Protein 4RNI (pdb70)

Radius of gyration: 28.04 Å; Cα contacts (8 Å, |Δi|>4): 929; chains: 2; bounding box: 41×58×87 Å

Nearest PDB structures (foldseek):
  4rnj-assembly1_A  TM=9.686E-01  e=1.526E-44  Pseudomonas aeruginosa PAO1
  4rnh-assembly1_A-2  TM=9.581E-01  e=3.926E-44  Pseudomonas aeruginosa PAO1
  4rnf-assembly1_A  TM=9.585E-01  e=1.823E-43  Pseudomonas aeruginosa PAO1
  5m3c-assembly1_B  TM=9.388E-01  e=8.551E-30  Pseudomonas aeruginosa
  8arv-assembly1_B  TM=9.175E-01  e=4.741E-29  Pseudomonas aeruginosa PAO1

Solvent-accessible surface area: 22491 Å² total; per-residue (Å²): 154,157,122,34,41,66,25,0,121,115,0,47,138,108,56,19,10,48,7,15,1,16,3,0,18,26,7,59,21,199,140,25,13,0,0,12,3,35,26,46,1,90,8,93,186,115,17,95,4,59,46,95,86,0,53,63,10,4,99,117,41,35,15,41,9,111,1,14,25,71,15,2,21,55,0,0,107,40,0,78,62,12,15,138,64,160,8,167,0,58,29,0,0,0,66,10,34,59,133,8,10,66,56,72,100,8,30,120,126,0,38,48,19,18,195,144,16,46,5,59,53,68,14,0,2,0,2,0,39,6,73,24,1,20,100,71,16,74,72,2,50,136,37,0,52,38,3,56,215,43,36,2,16,0,0,1,19,38,5,0,52,27,101,10,3,10,55,84,3,30,90,7,39,14,46,8,0,2,0,28,100,55,10,0,76,24,8,47,173,18,110,90,8,17,18,5,0,101,0,0,6,28,3,0,63,3,10,117,11,97,0,6,0,34,11,0,69,45,100,44,14,12,44,17,0,94,128,68,36,6,35,21,0,6,5,108,61,48,32,151,25,16,43,15,128,106,0,10,151,110,55,52,142,140,97,129,97,11,41,64,22,0,103,82,0,43,128,108,56,14,12,45,6,18,2,11,0,1,20,27,7,62,21,200,147,13,13,0,0,14,1,38,22,44,0,90,5,97,220,96,31,91,6,61,48,95,94,0,50,61,15,2,100,122,23,40,20,26,22,112,4,12,27,91,14,2,21,56,0,0,99,37,0,82,56,11,75,150,73,176,39,191,0,59,34,0,0,0,60,8,31,57,93,4,11,72,53,71,109,3,23,109,69,1,37,47,15,16,193,119,8,61,12,73,50,71,16,0,6,0,2,0,37,4,78,30,1,17,101,78,17,70,93,1,48,134,36,0,54,36,3,64,216,45,40,1,17,0,0,1,19,41,0,0,37,37,89,7,6,6,58,90,4,44,108,8,35,13,44,12,0,2,0,22,98,50,5,0,76,26,10,41,165,30,108,88,22,6,23,0,0,100,0,0,8,22,5,0,67,8,3,118,17,89,0,5,0,37,10,0,70,42,99,48,14,12,46,17,0,92,127,69,35,6,40,18,0,11,6,109,66,39,23,134,22,41,32,8,135,69,0,8,141,96,27,11,146

Secondary structure (DSSP, 8-state):
-HHHHHHHHHHHHHT-EEEEEEEEEETTS-SEEEEEEEEEEEETTTEE--HHHHHHHHHHTT-HHHHHHHHHHHHHHHHHHHHHTT-----EEEE--HHHHH-TTHHHHHHHHHHHH---GGGEEEEEEHHHHHHSHHHHHHHHHHHHHTT-EEEEESTTSS-B-HHHHHHS---EEEE-HHHHTTTTT-HHHHHHHHHHHHHHHHTT-EEEE----SHHHHHHHHHTT-SEE-SGGG---EEHHHHHHHH--/-HHHHHHHHHHHHHHT-EEEEEEEEEETTS-SEEEEEEEEEEEETTTEEPPHHHHHHHHHHTT-HHHHHHHHHHHHHHHHHHHHHTT-----EEEE--HHHHT-TTHHHHHHHHHHHH---GGGEEEEEEHHHHHH-HHHHHHHHHHHHHTT-EEEEEEETSS-B-HHHHTTS---EEEE-HHHHTTTTT-HHHHHHHHHHHHHHHHTT-EEEE----SHHHHHHHHHTT--EE-SGGG---B-HHHHHHHH--

Foldseek 3Di:
DVVLVVVVVVCVVVVQKAWFWFFKAFLLRPDTQAIETDIWGQDPPPGTDDCVPNVVVCVVVVCNLVVLLVSLLVQLLLCLVLVVLVLCRQAYEYEDDLVLLPDPCNLVSNLVSCVVSVDQQQRYEYEYEQCSCVVDVVVSQVSQVSNVVSVYAYEYEPPPPDDDDPVSVLVRPHAEYEHDQVLLVCPPPNPVSLVVLLVVCVSCVVSNHAYEYEANQDPRSSVSCSVSRRGMYTHPNVHDGGGSVVVSVVSPD/DLVVLLVQVVVCVVVVQKAWFWFFKDFLLRPATAATETDIWGQDPPPGIDDCVPRVVSCVVVVNQQVVLLVSLLVQLQLVLVCVVVVLDGQAYEGEDDLVLLPDPCNLVSNLVSCVVSVDQQQRYEYEYEPCSCVVCVVVNLVSQVSNVVSVYAYEYEPPPPDDDDLVSVLSRPHAEYEYDCVLLVCPDPNVVSLVRLLVVCVSQVVSNHAYEYEANQDPRSSVSCSVSPHGMYTHPNLHDGGGSVVCSVRRGD

InterPro domains:
  IPR000014 PAS domain [PF13426] (865-966)
  IPR000014 PAS domain [PS50112] (290-331)
  IPR000014 PAS domain [PS50112] (582-658)
  IPR000014 PAS domain [PS50112] (715-755)
  IPR000014 PAS domain [PS50112] (851-897)
  IPR000014 PAS domain [SM00091] (292-358)
  IPR000014 PAS domain [SM00091] (584-653)
  IPR000014 PAS domain [SM00091] (717-784)
  IPR000014 PAS domain [SM00091] (853-920)
  IPR000014 PAS domain [TIGR00229] (581-712)
  IPR000014 PAS domain [TIGR00229] (713-852)
  IPR000014 PAS domain [TIGR00229] (857-973)
  IPR000014 PAS domain [cd00130] (594-702)
  IPR000014 PAS domain [cd00130] (726-842)
  IPR000014 PAS domain [cd00130] (862-964)
  IPR000160 GGDEF domain [PF00990] (978-1139)
  IPR000160 GGDEF domain [PS50887] (1008-1145)
  IPR000160 GGDEF domain [SM00267] (967-1143)
  IPR000160 GGDEF domain [TIGR00254] (975-1141)
  IPR000160 GGDEF domain [cd01949] (979-1141)

B-factor: mean 37.11, std 14.21, range [15.56, 106.77]

Organism: Pseudomonas aeruginosa (strain ATCC 15692 / DSM 22644 / CIP 104116 / JCM 14847 / LMG 12228 / 1C / PRS 101 / PAO1) (NCBI:txid208964)

GO terms:
  GO:0042802 identical protein binding (F, IPI)

Structure (mmCIF, N/CA/C/O backbone):
data_4RNI
#
_entry.id   4RNI
#
_cell.length_a   35.754
_cell.length_b   94.466
_cell.length_c   154.703
_cell.angle_alpha   90.000
_cell.angle_beta   90.000
_cell.angle_gamma   90.000
#
_symmetry.space_group_name_H-M   'P 2 21 21'
#
loop_
_entity.id
_entity.type
_entity.pdbx_description
1 polymer 'Motility regulator'
2 water water
#
loop_
_atom_site.group_PDB
_atom_site.id
_atom_site.type_symbol
_atom_site.label_atom_id
_atom_site.label_alt_id
_atom_site.label_comp_id
_atom_site.label_asym_id
_atom_site.label_entity_id
_atom_site.label_seq_id
_atom_site.pdbx_PDB_ins_code
_atom_site.Cartn_x
_atom_site.Cartn_y
_atom_site.Cartn_z
_atom_site.occupancy
_atom_site.B_iso_or_equiv
_atom_site.auth_seq_id
_atom_site.auth_comp_id
_atom_site.auth_asym_id
_atom_site.auth_atom_id
_atom_site.pdbx_PDB_model_num
ATOM 1 N N . ARG A 1 31 ? -17.717 49.194 14.879 1.00 70.23 4 ARG A N 1
ATOM 2 C CA . ARG A 1 31 ? -16.453 48.992 14.104 1.00 76.02 4 ARG A CA 1
ATOM 3 C C . ARG A 1 31 ? -15.225 49.170 14.962 1.00 77.44 4 ARG A C 1
ATOM 4 O O . ARG A 1 31 ? -14.198 48.558 14.689 1.00 81.36 4 ARG A O 1
ATOM 12 N N . LEU A 1 32 ? -15.329 50.026 15.978 1.00 78.90 5 LEU A N 1
ATOM 13 C CA . LEU A 1 32 ? -14.276 50.212 16.991 1.00 78.74 5 LEU A CA 1
ATOM 14 C C . LEU A 1 32 ? -14.298 49.086 18.018 1.00 72.40 5 LEU A C 1
ATOM 15 O O . LEU A 1 32 ? -13.269 48.776 18.628 1.00 71.11 5 LEU A O 1
ATOM 20 N N . GLU A 1 33 ? -15.482 48.508 18.210 1.00 68.07 6 GLU A N 1
ATOM 21 C CA . GLU A 1 33 ? -15.657 47.245 18.926 1.00 64.58 6 GLU A CA 1
ATOM 22 C C . GLU A 1 33 ? -14.874 46.102 18.285 1.00 56.26 6 GLU A C 1
ATOM 23 O O . GLU A 1 33 ? -14.057 45.449 18.939 1.00 53.19 6 GLU A O 1
ATOM 29 N N . LEU A 1 34 ? -15.139 45.864 17.004 1.00 56.40 7 LEU A N 1
ATOM 30 C CA . LEU A 1 34 ? -14.489 44.775 16.304 1.00 58.53 7 LEU A CA 1
ATOM 31 C C . LEU A 1 34 ? -13.009 45.113 16.266 1.00 56.69 7 LEU A C 1
ATOM 32 O O . LEU A 1 34 ? -12.181 44.279 16.559 1.00 53.12 7 LEU A O 1
ATOM 37 N N . GLU A 1 35 ? -12.678 46.362 15.955 1.00 56.74 8 GLU A N 1
ATOM 38 C CA . GLU A 1 35 ? -11.273 46.770 15.897 1.00 62.37 8 GLU A CA 1
ATOM 39 C C . GLU A 1 35 ? -10.506 46.414 17.163 1.00 63.58 8 GLU A C 1
ATOM 40 O O . GLU A 1 35 ? -9.375 45.906 17.069 1.00 56.12 8 GLU A O 1
ATOM 46 N N . SER A 1 36 ? -11.120 46.688 18.326 1.00 60.60 9 SER A N 1
ATOM 47 C CA . SER A 1 36 ? -10.497 46.409 19.650 1.00 59.53 9 SER A CA 1
ATOM 48 C C . SER A 1 36 ? -10.227 44.912 19.788 1.00 51.64 9 SER A C 1
ATOM 49 O O . SER A 1 36 ? -9.096 44.534 20.065 1.00 45.49 9 SER A O 1
ATOM 52 N N . ASP A 1 37 ? -11.245 44.075 19.555 1.00 50.86 10 ASP A N 1
ATOM 53 C CA . ASP A 1 37 ? -11.061 42.604 19.604 1.00 53.60 10 ASP A CA 1
ATOM 54 C C . ASP A 1 37 ? -9.955 42.086 18.656 1.00 50.27 10 ASP A C 1
ATOM 55 O O . ASP A 1 37 ? -9.214 41.178 19.008 1.00 50.17 10 ASP A O 1
ATOM 60 N N . LEU A 1 38 ? -9.812 42.674 17.478 1.00 43.02 11 LEU A N 1
ATOM 61 C CA . LEU A 1 38 ? -8.815 42.179 16.539 1.00 48.11 11 LEU A CA 1
ATOM 62 C C . LEU A 1 38 ? -7.407 42.550 16.928 1.00 52.26 11 LEU A C 1
ATOM 63 O O . LEU A 1 38 ? -6.462 41.796 16.636 1.00 48.78 11 LEU A O 1
ATOM 68 N N . ARG A 1 39 ? -7.257 43.710 17.570 1.00 55.67 12 ARG A N 1
ATOM 69 C CA . ARG A 1 39 ? -5.947 44.095 18.130 1.00 58.41 12 ARG A CA 1
ATOM 70 C C . ARG A 1 39 ? -5.617 43.115 19.235 1.00 51.33 12 ARG A C 1
ATOM 71 O O . ARG A 1 39 ? -4.524 42.571 19.273 1.00 56.40 12 ARG A O 1
ATOM 79 N N . ARG A 1 40 ? -6.595 42.866 20.093 1.00 48.77 13 ARG A N 1
ATOM 80 C CA . ARG A 1 40 ? -6.472 41.875 21.147 1.00 59.94 13 ARG A CA 1
ATOM 81 C C . ARG A 1 40 ? -6.146 40.447 20.630 1.00 64.57 13 ARG A C 1
ATOM 82 O O . ARG A 1 40 ? -5.412 39.672 21.285 1.00 59.05 13 ARG A O 1
ATOM 90 N N . ALA A 1 41 ? -6.713 40.092 19.477 1.00 54.90 14 ALA A N 1
ATOM 91 C CA . ALA A 1 41 ? -6.602 38.739 18.996 1.00 50.43 14 ALA A CA 1
ATOM 92 C C . ALA A 1 41 ? -5.176 38.444 18.540 1.00 48.95 14 ALA A C 1
ATOM 93 O O . ALA A 1 41 ? -4.649 37.382 18.844 1.00 47.46 14 ALA A O 1
ATOM 95 N N . LEU A 1 42 ? -4.539 39.384 17.852 1.00 50.30 15 LEU A N 1
ATOM 96 C CA . LEU A 1 42 ? -3.189 39.143 17.350 1.00 52.69 15 LEU A CA 1
ATOM 97 C C . LEU A 1 42 ? -2.139 39.142 18.467 1.00 57.00 15 LEU A C 1
ATOM 98 O O . LEU A 1 42 ? -1.147 38.414 18.380 1.00 55.53 15 LEU A O 1
ATOM 103 N N . GLU A 1 43 ? -2.338 39.965 19.501 1.00 54.07 16 GLU A N 1
ATOM 104 C CA . GLU A 1 43 ? -1.389 39.973 20.630 1.00 64.15 16 GLU A CA 1
ATOM 105 C C . GLU A 1 43 ? -1.607 38.806 21.610 1.00 58.17 16 GLU A C 1
ATOM 106 O O . GLU A 1 43 ? -0.647 38.302 22.142 1.00 59.48 16 GLU A O 1
ATOM 112 N N . LEU A 1 44 ? -2.855 38.379 21.818 1.00 52.44 17 LEU A N 1
ATOM 113 C CA . LEU A 1 44 ? -3.175 37.225 22.676 1.00 51.68 17 LEU A CA 1
ATOM 114 C C . LEU A 1 44 ? -3.133 35.874 21.952 1.00 48.59 17 LEU A C 1
ATOM 115 O O . LEU A 1 44 ? -3.418 34.827 22.570 1.00 44.92 17 LEU A O 1
ATOM 120 N N . GLY A 1 45 ? -2.854 35.887 20.648 1.00 43.87 18 GLY A N 1
ATOM 121 C CA . GLY A 1 45 ? -2.830 34.653 19.890 1.00 42.81 18 GLY A CA 1
ATOM 122 C C . GLY A 1 45 ? -4.172 33.921 19.797 1.00 43.83 18 GLY A C 1
ATOM 123 O O . GLY A 1 45 ? -4.224 32.724 20.020 1.00 42.32 18 GLY A O 1
ATOM 124 N N . GLU A 1 46 ? -5.251 34.634 19.443 1.00 38.47 19 GLU A N 1
ATOM 125 C CA . GLU A 1 46 ? -6.550 34.007 19.240 1.00 37.80 19 GLU A CA 1
ATOM 126 C C . GLU A 1 46 ? -6.763 33.513 17.797 1.00 32.28 19 GLU A C 1
ATOM 127 O O . GLU A 1 46 ? -7.663 32.726 17.542 1.00 27.96 19 GLU A O 1
ATOM 133 N N . PHE A 1 47 ? -5.951 33.992 16.866 1.00 29.16 20 PHE A N 1
ATOM 134 C CA . PHE A 1 47 ? -6.004 33.525 15.505 1.00 28.29 20 PHE A CA 1
ATOM 135 C C . PHE A 1 47 ? -5.425 32.113 15.447 1.00 26.95 20 PHE A C 1
ATOM 136 O O . PHE A 1 47 ? -4.478 31.778 16.168 1.00 29.55 20 PHE A O 1
ATOM 144 N N . VAL A 1 48 ? -5.995 31.312 14.578 1.00 26.08 21 VAL A N 1
ATOM 145 C CA . VAL A 1 48 ? -5.623 29.930 14.362 1.00 26.22 21 VAL A CA 1
ATOM 146 C C . VAL A 1 48 ? -5.666 29.642 12.842 1.00 29.34 21 VAL A C 1
ATOM 147 O O . VAL A 1 48 ? -6.387 30.287 12.107 1.00 28.37 21 VAL A O 1
ATOM 151 N N . LEU A 1 49 ? -4.915 28.658 12.379 1.00 28.32 22 LEU A N 1
ATOM 152 C CA . LEU A 1 49 ? -4.916 28.311 10.983 1.00 26.14 22 LEU A CA 1
ATOM 153 C C . LEU A 1 49 ? -5.729 27.082 10.822 1.00 22.44 22 LEU A C 1
ATOM 154 O O . LEU A 1 49 ? -5.580 26.127 11.563 1.00 21.33 22 LEU A O 1
ATOM 159 N N . HIS A 1 50 ? -6.574 27.075 9.815 1.00 21.88 23 HIS A N 1
ATOM 160 C CA . HIS A 1 50 ? -7.246 25.840 9.437 1.00 23.15 23 HIS A CA 1
ATOM 161 C C . HIS A 1 50 ? -6.727 25.452 8.062 1.00 21.38 23 HIS A C 1
ATOM 162 O O . HIS A 1 50 ? -6.231 26.308 7.316 1.00 20.86 23 HIS A O 1
ATOM 169 N N . TYR A 1 51 ? -6.793 24.170 7.746 1.00 20.01 24 TYR A N 1
ATOM 170 C CA . TYR A 1 51 ? -6.153 23.669 6.542 1.00 20.36 24 TYR A CA 1
ATOM 171 C C . TYR A 1 51 ? -7.147 22.971 5.649 1.00 23.57 24 TYR A C 1
ATOM 172 O O . TYR A 1 51 ? -7.877 22.021 6.082 1.00 20.07 24 TYR A O 1
ATOM 181 N N . GLN A 1 52 ? -7.173 23.402 4.397 1.00 23.50 25 GLN A N 1
ATOM 182 C CA . GLN A 1 52 ? -7.916 22.691 3.378 1.00 25.03 25 GLN A CA 1
ATOM 183 C C . GLN A 1 52 ? -7.015 21.774 2.588 1.00 25.11 25 GLN A C 1
ATOM 184 O O . GLN A 1 52 ? -6.026 22.225 1.999 1.00 26.57 25 GLN A O 1
ATOM 190 N N . PRO A 1 53 ? -7.363 20.497 2.521 1.00 23.60 26 PRO A N 1
ATOM 191 C CA . PRO A 1 53 ? -6.627 19.512 1.770 1.00 25.02 26 PRO A CA 1
ATOM 192 C C . PRO A 1 53 ? -6.726 19.716 0.273 1.00 23.88 26 PRO A C 1
ATOM 193 O O . PRO A 1 53 ? -7.725 20.230 -0.189 1.00 25.11 26 PRO A O 1
ATOM 197 N N . GLN A 1 54 ? -5.662 19.400 -0.446 1.00 23.17 27 GLN A N 1
ATOM 198 C CA . GLN A 1 54 ? -5.641 19.399 -1.924 1.00 24.31 27 GLN A CA 1
ATOM 199 C C . GLN A 1 54 ? -5.319 17.988 -2.405 1.00 22.54 27 GLN A C 1
ATOM 200 O O . GLN A 1 54 ? -4.492 17.288 -1.776 1.00 22.95 27 GLN A O 1
ATOM 206 N N . PHE A 1 55 ? -5.984 17.559 -3.456 1.00 21.20 28 PHE A N 1
ATOM 207 C CA . PHE A 1 55 ? -5.847 16.194 -3.920 1.00 23.69 28 PHE A CA 1
ATOM 208 C C . PHE A 1 55 ? -5.460 16.166 -5.366 1.00 27.84 28 PHE A C 1
ATOM 209 O O . PHE A 1 55 ? -5.665 17.138 -6.096 1.00 28.68 28 PHE A O 1
ATOM 217 N N . THR A 1 56 ? -4.907 15.047 -5.791 1.00 30.28 29 THR A N 1
ATOM 218 C CA . THR A 1 56 ? -4.745 14.765 -7.224 1.00 33.01 29 THR A CA 1
ATOM 219 C C . THR A 1 56 ? -6.102 14.808 -7.872 1.00 34.10 29 THR A C 1
ATOM 220 O O . THR A 1 56 ? -7.109 14.625 -7.213 1.00 32.09 29 THR A O 1
ATOM 224 N N . GLY A 1 57 ? -6.136 15.080 -9.172 1.00 39.67 30 GLY A N 1
ATOM 225 C CA . GLY A 1 57 ? -7.392 15.371 -9.885 1.00 34.54 30 GLY A CA 1
ATOM 226 C C . GLY A 1 57 ? -8.424 14.275 -9.897 1.00 36.20 30 GLY A C 1
ATOM 227 O O . GLY A 1 57 ? -9.565 14.533 -10.238 1.00 37.58 30 GLY A O 1
ATOM 228 N N . ASP A 1 58 ? -8.033 13.057 -9.541 1.00 36.04 31 ASP A N 1
ATOM 229 C CA . ASP A 1 58 ? -8.971 11.973 -9.357 1.00 39.72 31 ASP A CA 1
ATOM 230 C C . ASP A 1 58 ? -9.456 11.925 -7.935 1.00 44.30 31 ASP A C 1
ATOM 231 O O . ASP A 1 58 ? -10.221 11.044 -7.573 1.00 45.67 31 ASP A O 1
ATOM 236 N N . GLY A 1 59 ? -8.950 12.827 -7.105 1.00 44.49 32 GLY A N 1
ATOM 237 C CA . GLY A 1 59 ? -9.386 12.925 -5.725 1.00 40.79 32 GLY A CA 1
ATOM 238 C C . GLY A 1 59 ? -8.882 11.809 -4.840 1.00 38.62 32 GLY A C 1
ATOM 239 O O . GLY A 1 59 ? -9.397 11.616 -3.752 1.00 35.55 32 GLY A O 1
ATOM 240 N N . ARG A 1 60 ? -7.863 11.096 -5.288 1.00 40.96 33 ARG A N 1
ATOM 241 C CA . ARG A 1 60 ? -7.421 9.880 -4.605 1.00 44.07 33 ARG A CA 1
ATOM 242 C C . ARG A 1 60 ? -6.274 10.075 -3.634 1.00 39.49 33 ARG A C 1
ATOM 243 O O . ARG A 1 60 ? -6.202 9.369 -2.655 1.00 46.62 33 ARG A O 1
ATOM 251 N N . ARG A 1 61 ? -5.387 11.034 -3.872 1.00 37.97 34 ARG A N 1
ATOM 252 C CA . ARG A 1 61 ? -4.310 11.252 -2.918 1.00 33.62 34 ARG A CA 1
ATOM 253 C C . ARG A 1 61 ? -3.942 12.708 -2.625 1.00 28.08 34 ARG A C 1
ATOM 254 O O . ARG A 1 61 ? -4.055 13.596 -3.474 1.00 27.44 34 ARG A O 1
ATOM 262 N N . LEU A 1 62 ? -3.486 12.926 -1.396 1.00 23.62 35 LEU A N 1
ATOM 263 C CA . LEU A 1 62 ? -3.168 14.252 -0.871 1.00 27.82 35 LEU A CA 1
ATOM 264 C C . LEU A 1 62 ? -1.943 14.871 -1.552 1.00 28.21 35 LEU A C 1
ATOM 265 O O . LEU A 1 62 ? -0.883 14.301 -1.561 1.00 28.35 35 LEU A O 1
ATOM 270 N N . THR A 1 63 ? -2.112 16.036 -2.139 1.00 26.96 36 THR A N 1
ATOM 271 C CA . THR A 1 63 ? -0.994 16.758 -2.748 1.00 29.07 36 THR A CA 1
ATOM 272 C C . THR A 1 63 ? -0.565 17.980 -1.942 1.00 25.66 36 THR A C 1
ATOM 273 O O . THR A 1 63 ? 0.494 18.513 -2.157 1.00 27.65 36 THR A O 1
ATOM 277 N N . GLY A 1 64 ? -1.340 18.371 -0.955 1.00 25.36 37 GLY A N 1
ATOM 278 C CA . GLY A 1 64 ? -0.985 19.539 -0.186 1.00 24.54 37 GLY A CA 1
ATOM 279 C C . GLY A 1 64 ? -2.080 20.035 0.718 1.00 23.86 37 GLY A C 1
ATOM 280 O O . GLY A 1 64 ? -3.090 19.380 0.912 1.00 23.44 37 GLY A O 1
ATOM 281 N N . ALA A 1 65 ? -1.840 21.191 1.301 1.00 26.05 38 ALA A N 1
ATOM 282 C CA . ALA A 1 65 ? -2.763 21.812 2.231 1.00 27.81 38 ALA A CA 1
ATOM 283 C C . ALA A 1 65 ? -2.685 23.311 2.042 1.00 26.34 38 ALA A C 1
ATOM 284 O O . ALA A 1 65 ? -1.581 23.836 1.880 1.00 27.08 38 ALA A O 1
ATOM 286 N N . GLU A 1 66 ? -3.837 23.972 2.050 1.00 23.59 39 GLU A N 1
ATOM 287 C CA . GLU A 1 66 ? -3.908 25.409 1.946 1.00 25.88 39 GLU A CA 1
ATOM 288 C C . GLU A 1 66 ? -4.207 25.930 3.332 1.00 25.63 39 GLU A C 1
ATOM 289 O O . GLU A 1 66 ? -5.181 25.516 3.958 1.00 24.20 39 GLU A O 1
ATOM 295 N N . ALA A 1 67 ? -3.364 26.844 3.790 1.00 23.07 40 ALA A N 1
ATOM 296 C CA . ALA A 1 67 ? -3.521 27.502 5.086 1.00 24.24 40 ALA A CA 1
ATOM 297 C C . ALA A 1 67 ? -4.483 28.662 5.051 1.00 25.46 40 ALA A C 1
ATOM 298 O O . ALA A 1 67 ? -4.333 29.537 4.224 1.00 25.89 40 ALA A O 1
ATOM 300 N N . LEU A 1 68 ? -5.486 28.662 5.940 1.00 24.62 41 LEU A N 1
ATOM 301 C CA . LEU A 1 68 ? -6.536 29.686 5.975 1.00 23.89 41 LEU A CA 1
ATOM 302 C C . LEU A 1 68 ? -6.663 30.310 7.372 1.00 23.29 41 LEU A C 1
ATOM 303 O O . LEU A 1 68 ? -6.668 29.605 8.406 1.00 20.44 41 LEU A O 1
ATOM 308 N N . LEU A 1 69 ? -6.768 31.627 7.387 1.00 21.04 42 LEU A N 1
ATOM 309 C CA . LEU A 1 69 ? -6.851 32.385 8.617 1.00 25.67 42 LEU A CA 1
ATOM 310 C C . LEU A 1 69 ? -8.226 32.194 9.231 1.00 25.15 42 LEU A C 1
ATOM 311 O O . LEU A 1 69 ? -9.238 32.405 8.564 1.00 24.20 42 LEU A O 1
ATOM 316 N N . ARG A 1 70 ? -8.243 31.779 10.477 1.00 22.11 43 ARG A N 1
ATOM 317 C CA . ARG A 1 70 ? -9.470 31.691 11.284 1.00 23.18 43 ARG A CA 1
ATOM 318 C C . ARG A 1 70 ? -9.243 32.329 12.645 1.00 24.82 43 ARG A C 1
ATOM 319 O O . ARG A 1 70 ? -8.143 32.785 12.991 1.00 23.91 43 ARG A O 1
ATOM 327 N N . TRP A 1 71 ? -10.301 32.382 13.430 1.00 27.37 44 TRP A N 1
ATOM 328 C CA . TRP A 1 71 ? -10.302 33.166 14.641 1.00 28.49 44 TRP A CA 1
ATOM 329 C C . TRP A 1 71 ? -11.135 32.515 15.714 1.00 30.65 44 TRP A C 1
ATOM 330 O O . TRP A 1 71 ? -12.366 32.512 15.644 1.00 31.62 44 TRP A O 1
ATOM 341 N N . GLN A 1 72 ? -10.457 31.970 16.718 1.00 31.22 45 GLN A N 1
ATOM 342 C CA . GLN A 1 72 ? -11.143 31.355 17.867 1.00 39.39 45 GLN A CA 1
ATOM 343 C C . GLN A 1 72 ? -11.409 32.455 18.915 1.00 42.43 45 GLN A C 1
ATOM 344 O O . GLN A 1 72 ? -10.524 32.855 19.658 1.00 38.63 45 GLN A O 1
ATOM 350 N N . HIS A 1 73 ? -12.622 32.978 18.938 1.00 45.32 46 HIS A N 1
ATOM 351 C CA . HIS A 1 73 ? -12.979 33.971 19.946 1.00 49.65 46 HIS A CA 1
ATOM 352 C C . HIS A 1 73 ? -13.236 33.252 21.272 1.00 48.03 46 HIS A C 1
ATOM 353 O O . HIS A 1 73 ? -13.792 32.153 21.283 1.00 50.73 46 HIS A O 1
ATOM 360 N N . PRO A 1 74 ? -12.797 33.851 22.394 1.00 55.31 47 PRO A N 1
ATOM 361 C CA . PRO A 1 74 ? -12.994 33.292 23.753 1.00 60.92 47 PRO A CA 1
ATOM 362 C C . PRO A 1 74 ? -14.446 32.866 24.062 1.00 59.15 47 PRO A C 1
ATOM 363 O O . PRO A 1 74 ? -14.691 31.706 24.365 1.00 58.82 47 PRO A O 1
ATOM 367 N N . ARG A 1 75 ? -15.397 33.795 23.957 1.00 60.24 48 ARG A N 1
ATOM 368 C CA . ARG A 1 75 ? -16.817 33.462 24.142 1.00 62.13 48 ARG A CA 1
ATOM 369 C C . ARG A 1 75 ? -17.516 32.981 22.839 1.00 60.90 48 ARG A C 1
ATOM 370 O O . ARG A 1 75 ? -18.197 31.952 22.834 1.00 61.59 48 ARG A O 1
ATOM 378 N N . ARG A 1 76 ? -17.307 33.701 21.739 1.00 57.36 49 ARG A N 1
ATOM 379 C CA . ARG A 1 76 ? -18.014 33.441 20.472 1.00 56.43 49 ARG A CA 1
ATOM 380 C C . ARG A 1 76 ? -17.621 32.138 19.757 1.00 52.02 49 ARG A C 1
ATOM 381 O O . ARG A 1 76 ? -18.397 31.603 18.974 1.00 47.05 49 ARG A O 1
ATOM 389 N N . GLY A 1 77 ? -16.415 31.635 20.028 1.00 52.52 50 GLY A N 1
ATOM 390 C CA . GLY A 1 77 ? -15.848 30.508 19.285 1.00 47.63 50 GLY A CA 1
ATOM 391 C C . GLY A 1 77 ? -15.387 30.979 17.909 1.00 39.25 50 GLY A C 1
ATOM 392 O O . GLY A 1 77 ? -14.929 32.107 17.760 1.00 42.66 50 GLY A O 1
ATOM 393 N N . LEU A 1 78 ? -15.516 30.117 16.913 1.00 36.74 51 LEU A N 1
ATOM 394 C CA . LEU A 1 78 ? -15.026 30.397 15.558 1.00 37.58 51 LEU A CA 1
ATOM 395 C C . LEU A 1 78 ? -15.845 31.485 14.874 1.00 37.58 51 LEU A C 1
ATOM 396 O O . LEU A 1 78 ? -17.005 31.298 14.596 1.00 39.21 51 LEU A O 1
ATOM 401 N N . VAL A 1 79 ? -15.235 32.639 14.654 1.00 33.59 52 VAL A N 1
ATOM 402 C CA . VAL A 1 79 ? -15.914 33.761 14.055 1.00 32.37 52 VAL A CA 1
ATOM 403 C C . VAL A 1 79 ? -15.878 33.663 12.516 1.00 30.87 52 VAL A C 1
ATOM 404 O O . VAL A 1 79 ? -14.823 33.439 11.949 1.00 27.91 52 VAL A O 1
ATOM 408 N N . PRO A 1 80 ? -17.017 33.883 11.825 1.00 31.29 53 PRO A N 1
ATOM 409 C CA . PRO A 1 80 ? -16.997 33.787 10.343 1.00 28.30 53 PRO A CA 1
ATOM 410 C C . PRO A 1 80 ? -15.939 34.698 9.678 1.00 25.94 53 PRO A C 1
ATOM 411 O O . PRO A 1 80 ? -15.884 35.874 9.963 1.00 24.96 53 PRO A O 1
ATOM 415 N N . PRO A 1 81 ? -15.091 34.141 8.820 1.00 26.94 54 PRO A N 1
ATOM 416 C CA . PRO A 1 81 ? -14.139 34.909 8.023 1.00 27.53 54 PRO A CA 1
ATOM 417 C C . PRO A 1 81 ? -14.744 36.112 7.280 1.00 29.26 54 PRO A C 1
ATOM 418 O O . PRO A 1 81 ? -14.102 37.179 7.193 1.00 29.84 54 PRO A O 1
ATOM 422 N N . SER A 1 82 ? -15.966 35.957 6.779 1.00 28.30 55 SER A N 1
ATOM 423 C CA . SER A 1 82 ? -16.656 37.060 6.080 1.00 33.00 55 SER A CA 1
ATOM 424 C C . SER A 1 82 ? -17.039 38.210 7.001 1.00 34.21 55 SER A C 1
ATOM 425 O O . SER A 1 82 ? -17.378 39.268 6.536 1.00 39.05 55 SER A O 1
ATOM 428 N N . GLU A 1 83 ? -16.994 37.989 8.303 1.00 35.73 56 GLU A N 1
ATOM 429 C CA . GLU A 1 83 ? -17.211 39.054 9.291 1.00 36.46 56 GLU A CA 1
ATOM 430 C C . GLU A 1 83 ? -15.919 39.729 9.727 1.00 38.25 56 GLU A C 1
ATOM 431 O O . GLU A 1 83 ? -15.813 40.964 9.676 1.00 42.25 56 GLU A O 1
ATOM 437 N N . PHE A 1 84 ? -14.901 38.941 10.081 1.00 35.09 57 PHE A N 1
ATOM 438 C CA . PHE A 1 84 ? -13.674 39.547 10.604 1.00 31.56 57 PHE A CA 1
ATOM 439 C C . PHE A 1 84 ? -12.632 39.888 9.575 1.00 30.24 57 PHE A C 1
ATOM 440 O O . PHE A 1 84 ? -11.886 40.825 9.758 1.00 32.77 57 PHE A O 1
ATOM 448 N N . ILE A 1 85 ? -12.564 39.158 8.473 1.00 33.04 58 ILE A N 1
ATOM 449 C CA . ILE A 1 85 ? -11.491 39.462 7.503 1.00 33.85 58 ILE A CA 1
ATOM 450 C C . ILE A 1 85 ? -11.627 40.853 6.852 1.00 38.96 58 ILE A C 1
ATOM 451 O O . ILE A 1 85 ? -10.648 41.589 6.755 1.00 38.80 58 ILE A O 1
ATOM 456 N N . PRO A 1 86 ? -12.843 41.255 6.472 1.00 44.65 59 PRO A N 1
ATOM 457 C CA . PRO A 1 86 ? -12.988 42.605 5.906 1.00 47.75 59 PRO A CA 1
ATOM 458 C C . PRO A 1 86 ? -12.633 43.735 6.875 1.00 47.63 59 PRO A C 1
ATOM 459 O O . PRO A 1 86 ? -12.139 44.756 6.447 1.00 48.18 59 PRO A O 1
ATOM 463 N N . VAL A 1 87 ? -12.875 43.571 8.168 1.00 47.81 60 VAL A N 1
ATOM 464 C CA . VAL A 1 87 ? -12.515 44.668 9.078 1.00 48.70 60 VAL A CA 1
ATOM 465 C C . VAL A 1 87 ? -10.991 44.707 9.244 1.00 46.00 60 VAL A C 1
ATOM 466 O O . VAL A 1 87 ? -10.378 45.767 9.285 1.00 46.25 60 VAL A O 1
ATOM 470 N N . LEU A 1 88 ? -10.380 43.530 9.266 1.00 43.79 61 LEU A N 1
ATOM 471 C CA . LEU A 1 88 ? -8.925 43.400 9.351 1.00 42.82 61 LEU A CA 1
ATOM 472 C C . LEU A 1 88 ? -8.238 44.201 8.245 1.00 44.33 61 LEU A C 1
ATOM 473 O O . LEU A 1 88 ? -7.212 44.844 8.459 1.00 44.74 61 LEU A O 1
ATOM 478 N N . GLU A 1 89 ? -8.832 44.149 7.062 1.00 42.19 62 GLU A N 1
ATOM 479 C CA . GLU A 1 89 ? -8.332 44.854 5.909 1.00 50.08 62 GLU A CA 1
ATOM 480 C C . GLU A 1 89 ? -8.499 46.333 6.131 1.00 52.98 62 GLU A C 1
ATOM 481 O O . GLU A 1 89 ? -7.612 47.117 5.817 1.00 53.48 62 GLU A O 1
ATOM 487 N N . GLU A 1 90 ? -9.637 46.685 6.718 1.00 58.43 63 GLU A N 1
ATOM 488 C CA . GLU A 1 90 ? -10.010 48.071 6.972 1.00 65.58 63 GLU A CA 1
ATOM 489 C C . GLU A 1 90 ? -9.134 48.797 8.006 1.00 63.40 63 GLU A C 1
ATOM 490 O O . GLU A 1 90 ? -9.154 50.023 8.056 1.00 64.35 63 GLU A O 1
ATOM 496 N N . ILE A 1 91 ? -8.370 48.058 8.811 1.00 62.00 64 ILE A N 1
ATOM 497 C CA . ILE A 1 91 ? -7.490 48.665 9.825 1.00 56.01 64 ILE A CA 1
ATOM 498 C C . ILE A 1 91 ? -5.997 48.434 9.573 1.00 53.62 64 ILE A C 1
ATOM 499 O O . ILE A 1 91 ? -5.162 48.834 10.366 1.00 62.95 64 ILE A O 1
ATOM 504 N N . GLY A 1 92 ? -5.657 47.830 8.444 1.00 52.52 65 GLY A N 1
ATOM 505 C CA . GLY A 1 92 ? -4.254 47.601 8.093 1.00 54.63 65 GLY A CA 1
ATOM 506 C C . GLY A 1 92 ? -3.534 46.494 8.857 1.00 53.60 65 GLY A C 1
ATOM 507 O O . GLY A 1 92 ? -2.311 46.459 8.862 1.00 55.09 65 GLY A O 1
ATOM 508 N N . LEU A 1 93 ? -4.273 45.575 9.493 1.00 56.66 66 LEU A N 1
ATOM 509 C CA . LEU A 1 93 ? -3.638 44.409 10.166 1.00 52.98 66 LEU A CA 1
ATOM 510 C C . LEU A 1 93 ? -3.499 43.194 9.245 1.00 50.08 66 LEU A C 1
ATOM 511 O O . LEU A 1 93 ? -2.946 42.178 9.630 1.00 43.69 66 LEU A O 1
ATOM 516 N N . VAL A 1 94 ? -4.012 43.340 8.032 1.00 44.06 67 VAL A N 1
ATOM 517 C CA . VAL A 1 94 ? -3.992 42.323 7.032 1.00 50.67 67 VAL A CA 1
ATOM 518 C C . VAL A 1 94 ? -2.562 41.868 6.798 1.00 48.83 67 VAL A C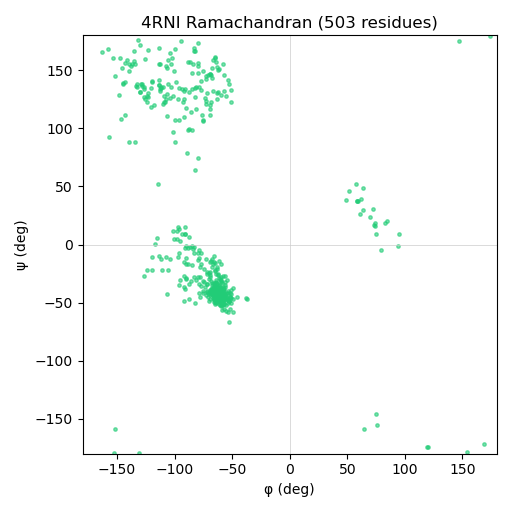 1
ATOM 519 O O . VAL A 1 94 ? -2.270 40.684 6.897 1.00 46.30 67 VAL A O 1
ATOM 523 N N . ALA A 1 95 ? -1.662 42.808 6.544 1.00 49.14 68 ALA A N 1
ATOM 524 C CA . ALA A 1 95 ? -0.304 42.457 6.194 1.00 43.87 68 ALA A CA 1
ATOM 525 C C . ALA A 1 95 ? 0.399 41.793 7.357 1.00 44.65 68 ALA A C 1
ATOM 526 O O . ALA A 1 95 ? 1.043 40.735 7.182 1.00 47.02 68 ALA A O 1
ATOM 528 N N . GLN A 1 96 ? 0.265 42.378 8.542 1.00 39.13 69 GLN A N 1
ATOM 529 C CA . GLN A 1 96 ? 0.902 41.834 9.733 1.00 39.03 69 GLN A CA 1
ATOM 530 C C . GLN A 1 96 ? 0.362 40.456 10.191 1.00 36.78 69 GLN A C 1
ATOM 531 O O . GLN A 1 96 ? 1.123 39.624 10.612 1.00 35.36 69 GLN A O 1
ATOM 537 N N . VAL A 1 97 ? -0.952 40.248 10.145 1.00 33.42 70 VAL A N 1
ATOM 538 C CA . VAL A 1 97 ? -1.516 38.959 10.447 1.00 33.59 70 VAL A CA 1
ATOM 539 C C . VAL A 1 97 ? -1.060 37.949 9.393 1.00 32.96 70 VAL A C 1
ATOM 540 O O . VAL A 1 97 ? -0.742 36.822 9.738 1.00 28.80 70 VAL A O 1
ATOM 544 N N . GLY A 1 98 ? -0.940 38.398 8.139 1.00 31.94 71 GLY A N 1
ATOM 545 C CA . GLY A 1 98 ? -0.469 37.564 7.033 1.00 30.31 71 GLY A CA 1
ATOM 546 C C . GLY A 1 98 ? 0.940 37.039 7.195 1.00 31.75 71 GLY A C 1
ATOM 547 O O . GLY A 1 98 ? 1.216 35.861 6.958 1.00 31.53 71 GLY A O 1
ATOM 548 N N . ASP A 1 99 ? 1.825 37.890 7.654 1.00 34.74 72 ASP A N 1
ATOM 549 C CA . ASP A 1 99 ? 3.180 37.483 7.990 1.00 36.82 72 ASP A CA 1
ATOM 550 C C . ASP A 1 99 ? 3.178 36.424 9.094 1.00 31.26 72 ASP A C 1
ATOM 551 O O . ASP A 1 99 ? 3.878 35.451 8.991 1.00 31.57 72 ASP A O 1
ATOM 556 N N . TRP A 1 100 ? 2.398 36.617 10.143 1.00 30.98 73 TRP A N 1
ATOM 557 C CA . TRP A 1 100 ? 2.251 35.581 11.200 1.00 32.18 73 TRP A CA 1
ATOM 558 C C . TRP A 1 100 ? 1.744 34.230 10.645 1.00 25.99 73 TRP A C 1
ATOM 559 O O . TRP A 1 100 ? 2.247 33.172 10.982 1.00 27.27 73 TRP A O 1
ATOM 570 N N . LEU A 1 101 ? 0.771 34.293 9.775 1.00 24.61 74 LEU A N 1
ATOM 571 C CA . LEU A 1 101 ? 0.234 33.123 9.186 1.00 26.10 74 LEU A CA 1
ATOM 572 C C . LEU A 1 101 ? 1.305 32.395 8.384 1.00 26.12 74 LEU A C 1
ATOM 573 O O . LEU A 1 101 ? 1.458 31.175 8.500 1.00 24.51 74 LEU A O 1
ATOM 578 N N . LEU A 1 102 ? 2.089 33.124 7.598 1.00 28.71 75 LEU A N 1
ATOM 579 C CA . LEU A 1 102 ? 3.157 32.496 6.774 1.00 29.09 75 LEU A CA 1
ATOM 580 C C . LEU A 1 102 ? 4.080 31.676 7.646 1.00 26.21 75 LEU A C 1
ATOM 581 O O . LEU A 1 102 ? 4.367 30.537 7.333 1.00 25.60 75 LEU A O 1
ATOM 586 N N . ALA A 1 103 ? 4.512 32.264 8.768 1.00 26.92 76 ALA A N 1
ATOM 587 C CA . ALA A 1 103 ? 5.423 31.609 9.691 1.00 26.80 76 ALA A CA 1
ATOM 588 C C . ALA A 1 103 ? 4.796 30.411 10.370 1.00 28.11 76 ALA A C 1
ATOM 589 O O . ALA A 1 103 ? 5.423 29.329 10.503 1.00 27.76 76 ALA A O 1
ATOM 591 N N . GLU A 1 104 ? 3.540 30.559 10.738 1.00 28.14 77 GLU A N 1
ATOM 592 C CA . GLU A 1 104 ? 2.815 29.479 11.408 1.00 22.73 77 GLU A CA 1
ATOM 593 C C . GLU A 1 104 ? 2.592 28.315 10.427 1.00 22.33 77 GLU A C 1
ATOM 594 O O . GLU A 1 104 ? 2.673 27.176 10.804 1.00 23.20 77 GLU A O 1
ATOM 600 N N . ALA A 1 105 ? 2.296 28.610 9.167 1.00 20.65 78 ALA A N 1
ATOM 601 C CA . ALA A 1 105 ? 2.112 27.586 8.189 1.00 20.93 78 ALA A CA 1
ATOM 602 C C . ALA A 1 105 ? 3.391 26.772 7.989 1.00 21.60 78 ALA A C 1
ATOM 603 O O . ALA A 1 105 ? 3.347 25.540 7.925 1.00 20.31 78 ALA A O 1
ATOM 605 N N . CYS A 1 106 ? 4.519 27.446 7.884 1.00 22.26 79 CYS A N 1
ATOM 606 C CA . CYS A 1 106 ? 5.780 26.728 7.697 1.00 21.60 79 CYS A CA 1
ATOM 607 C C . CYS A 1 106 ? 6.175 25.913 8.925 1.00 20.01 79 CYS A C 1
ATOM 608 O O . CYS A 1 106 ? 6.636 24.799 8.787 1.00 20.45 79 CYS A O 1
ATOM 611 N N . LYS A 1 107 ? 5.955 26.442 10.115 1.00 22.26 80 LYS A N 1
ATOM 612 C CA . LYS A 1 107 ? 6.198 25.688 11.331 1.00 23.71 80 LYS A CA 1
ATOM 613 C C . LYS A 1 107 ? 5.359 24.443 11.333 1.00 23.32 80 LYS A C 1
ATOM 614 O O . LYS A 1 107 ? 5.821 23.355 11.731 1.00 24.17 80 LYS A O 1
ATOM 620 N N . GLN A 1 108 ? 4.108 24.608 10.931 1.00 19.60 81 GLN A N 1
ATOM 621 C CA . GLN A 1 108 ? 3.175 23.513 10.921 1.00 21.74 81 GLN A CA 1
ATOM 622 C C . GLN A 1 108 ? 3.588 22.402 9.986 1.00 20.61 81 GLN A C 1
ATOM 623 O O . GLN A 1 108 ? 3.578 21.229 10.343 1.00 21.80 81 GLN A O 1
ATOM 629 N N . LEU A 1 109 ? 3.984 22.772 8.787 1.00 22.29 82 LEU A N 1
ATOM 630 C CA . LEU A 1 109 ? 4.405 21.799 7.812 1.00 22.51 82 LEU A CA 1
ATOM 631 C C . LEU A 1 109 ? 5.654 21.035 8.310 1.00 21.33 82 LEU A C 1
ATOM 632 O O . LEU A 1 109 ? 5.760 19.815 8.174 1.00 21.63 82 LEU A O 1
ATOM 637 N N . ARG A 1 110 ? 6.582 21.772 8.873 1.00 19.47 83 ARG A N 1
ATOM 638 C CA . ARG A 1 110 ? 7.773 21.175 9.475 1.00 23.23 83 ARG A CA 1
ATOM 639 C C . ARG A 1 110 ? 7.409 20.162 10.549 1.00 25.59 83 ARG A C 1
ATOM 640 O O . ARG A 1 110 ? 7.927 19.069 10.571 1.00 27.47 83 ARG A O 1
ATOM 648 N N . SER A 1 111 ? 6.481 20.518 11.410 1.00 25.29 84 SER A N 1
ATOM 649 C CA . SER A 1 111 ? 6.006 19.598 12.416 1.00 30.84 84 SER A CA 1
ATOM 650 C C . SER A 1 111 ? 5.379 18.315 11.786 1.00 27.33 84 SER A C 1
ATOM 651 O O . SER A 1 111 ? 5.635 17.206 12.265 1.00 22.79 84 SER A O 1
ATOM 654 N N . TRP A 1 112 ? 4.594 18.462 10.725 1.00 22.14 85 TRP A N 1
ATOM 655 C CA . TRP A 1 112 ? 4.049 17.331 10.068 1.00 22.97 85 TRP A CA 1
ATOM 656 C C . TRP A 1 112 ? 5.114 16.466 9.476 1.00 24.63 85 TRP A C 1
ATOM 657 O O . TRP A 1 112 ? 5.022 15.226 9.575 1.00 23.16 85 TRP A O 1
ATOM 668 N N . HIS A 1 113 ? 6.121 17.095 8.831 1.00 24.29 86 HIS A N 1
ATOM 669 C CA . HIS A 1 113 ? 7.181 16.326 8.183 1.00 23.99 86 HIS A CA 1
ATOM 670 C C . HIS A 1 113 ? 8.006 15.471 9.197 1.00 27.02 86 HIS A C 1
ATOM 671 O O . HIS A 1 113 ? 8.261 14.285 8.967 1.00 27.19 86 HIS A O 1
ATOM 678 N N . LYS A 1 114 ? 8.375 16.069 10.320 1.00 24.52 87 LYS A N 1
ATOM 679 C CA . LYS A 1 114 ? 9.031 15.338 11.402 1.00 28.41 87 LYS A CA 1
ATOM 680 C C . LYS A 1 114 ? 8.166 14.186 11.948 1.00 27.69 87 LYS A C 1
ATOM 681 O O . LYS A 1 114 ? 8.691 13.221 12.422 1.00 28.28 87 LYS A O 1
ATOM 687 N N . ALA A 1 115 ? 6.845 14.283 11.862 1.00 27.66 88 ALA A N 1
ATOM 688 C CA . ALA A 1 115 ? 5.961 13.176 12.302 1.00 27.19 88 ALA A CA 1
ATOM 689 C C . ALA A 1 115 ? 5.686 12.129 11.168 1.00 27.93 88 ALA A C 1
ATOM 690 O O . ALA A 1 115 ? 4.835 11.237 11.306 1.00 25.55 88 ALA A O 1
ATOM 692 N N . LYS A 1 116 ? 6.377 12.300 10.045 1.00 28.11 89 LYS A N 1
ATOM 693 C CA . LYS A 1 116 ? 6.229 11.480 8.832 1.00 29.57 89 LYS A CA 1
ATOM 694 C C . LYS A 1 116 ? 4.838 11.556 8.241 1.00 28.21 89 LYS A C 1
ATOM 695 O O . LYS A 1 116 ? 4.373 10.623 7.639 1.00 29.33 89 LYS A O 1
ATOM 701 N N . VAL A 1 117 ? 4.126 12.638 8.466 1.00 27.22 90 VAL A N 1
ATOM 702 C CA . VAL A 1 117 ? 2.898 12.883 7.744 1.00 30.19 90 VAL A CA 1
ATOM 703 C C . VAL A 1 117 ? 3.343 13.629 6.471 1.00 32.56 90 VAL A C 1
ATOM 704 O O . VAL A 1 117 ? 3.624 14.833 6.497 1.00 34.17 90 VAL A O 1
ATOM 708 N N . ARG A 1 118 ? 3.491 12.956 5.361 1.00 40.34 91 ARG A N 1
ATOM 709 C CA . ARG A 1 118 ? 4.057 13.703 4.232 1.00 54.75 91 ARG A CA 1
ATOM 710 C C . ARG A 1 118 ? 2.909 14.456 3.492 1.00 47.44 91 ARG A C 1
ATOM 711 O O . ARG A 1 118 ? 2.065 13.882 2.802 1.00 50.98 91 ARG A O 1
ATOM 719 N N . VAL A 1 119 ? 2.814 15.729 3.843 1.00 37.42 92 VAL A N 1
ATOM 720 C CA . VAL A 1 119 ? 2.017 16.712 3.171 1.00 31.96 92 VAL A CA 1
ATOM 721 C C . VAL A 1 119 ? 3.064 17.345 2.272 1.00 28.61 92 VAL A C 1
ATOM 722 O O . VAL A 1 119 ? 3.968 18.001 2.744 1.00 32.04 92 VAL A O 1
ATOM 726 N N . PRO A 1 120 ? 2.996 17.070 0.966 1.00 29.46 93 PRO A N 1
ATOM 727 C CA . PRO A 1 120 ? 4.011 17.543 0.040 1.00 31.55 93 PRO A CA 1
ATOM 728 C C . PRO A 1 120 ? 4.221 19.063 0.037 1.00 30.81 93 PRO A C 1
ATOM 729 O O . PRO A 1 120 ? 5.298 19.516 -0.337 1.00 33.11 93 PRO A O 1
ATOM 733 N N . LYS A 1 121 ? 3.195 19.843 0.389 1.00 27.03 94 LYS A N 1
ATOM 734 C CA . LYS A 1 121 ? 3.369 21.281 0.491 1.00 25.42 94 LYS A CA 1
ATOM 735 C C . LYS A 1 121 ? 2.258 21.985 1.275 1.00 24.63 94 LYS A C 1
ATOM 736 O O . LYS A 1 121 ? 1.173 21.415 1.530 1.00 24.60 94 LYS A O 1
ATOM 742 N N . VAL A 1 122 ? 2.539 23.229 1.644 1.00 23.03 95 VAL A N 1
ATOM 743 C CA . VAL A 1 122 ? 1.529 24.146 2.162 1.00 24.83 95 VAL A CA 1
ATOM 744 C C . VAL A 1 122 ? 1.426 25.375 1.258 1.00 24.05 95 VAL A C 1
ATOM 745 O O . VAL A 1 122 ? 2.452 25.904 0.807 1.00 21.85 95 VAL A O 1
ATOM 749 N N . SER A 1 123 ? 0.199 25.848 1.044 1.00 25.24 96 SER A N 1
ATOM 750 C CA . SER A 1 123 ? -0.076 26.992 0.162 1.00 28.39 96 SER A CA 1
ATOM 751 C C . SER A 1 123 ? -0.570 28.126 1.029 1.00 24.83 96 SER A C 1
ATOM 752 O O . SER A 1 123 ? -1.422 27.936 1.881 1.00 24.04 96 SER A O 1
ATOM 755 N N . VAL A 1 124 ? -0.041 29.303 0.810 1.00 23.99 97 VAL A N 1
ATOM 756 C CA . VAL A 1 124 ? -0.486 30.472 1.508 1.00 26.19 97 VAL A CA 1
ATOM 757 C C . VAL A 1 124 ? -0.727 31.656 0.573 1.00 26.73 97 VAL A C 1
ATOM 758 O O . VAL A 1 124 ? 0.102 31.966 -0.313 1.00 24.83 97 VAL A O 1
ATOM 762 N N . ASN A 1 125 ? -1.848 32.341 0.788 1.00 25.57 98 ASN A N 1
ATOM 763 C CA . ASN A 1 125 ? -2.170 33.528 -0.009 1.00 31.54 98 ASN A CA 1
ATOM 764 C C . ASN A 1 125 ? -1.389 34.767 0.460 1.00 33.35 98 ASN A C 1
ATOM 765 O O . ASN A 1 125 ? -1.271 35.019 1.667 1.00 33.62 98 ASN A O 1
ATOM 770 N N . LEU A 1 126 ? -0.858 35.517 -0.504 1.00 31.44 99 LEU A N 1
ATOM 771 C CA . LEU A 1 126 ? -0.189 36.782 -0.257 1.00 35.99 99 LEU A CA 1
ATOM 772 C C . LEU A 1 126 ? -1.033 37.924 -0.803 1.00 38.55 99 LEU A C 1
ATOM 773 O O . LEU A 1 126 ? -1.578 37.840 -1.909 1.00 36.43 99 LEU A O 1
ATOM 778 N N . SER A 1 127 ? -1.161 38.981 -0.016 1.00 37.99 100 SER A N 1
ATOM 779 C CA . SER A 1 127 ? -1.872 40.191 -0.462 1.00 38.91 100 SER A CA 1
ATOM 780 C C . SER A 1 127 ? -0.924 41.051 -1.287 1.00 35.23 100 SER A C 1
ATOM 781 O O . SER A 1 127 ? 0.314 40.861 -1.271 1.00 34.65 100 SER A O 1
ATOM 784 N N . ALA A 1 128 ? -1.493 42.023 -1.992 1.00 38.92 101 ALA A N 1
ATOM 785 C CA . ALA A 1 128 ? -0.675 42.991 -2.755 1.00 38.91 101 ALA A CA 1
ATOM 786 C C . ALA A 1 128 ? 0.317 43.718 -1.866 1.00 35.90 101 ALA A C 1
ATOM 787 O O . ALA A 1 128 ? 1.476 43.916 -2.221 1.00 37.90 101 ALA A O 1
ATOM 789 N N . ARG A 1 129 ? -0.126 44.035 -0.671 1.00 36.87 102 ARG A N 1
ATOM 790 C CA . ARG A 1 129 ? 0.699 44.708 0.318 1.00 38.29 102 ARG A CA 1
ATOM 791 C C . ARG A 1 129 ? 1.908 43.932 0.711 1.00 37.46 102 ARG A C 1
ATOM 792 O O . ARG A 1 129 ? 2.980 44.522 0.860 1.00 36.76 102 ARG A O 1
ATOM 800 N N . GLN A 1 130 ? 1.743 42.626 0.954 1.00 35.28 103 GLN A N 1
ATOM 801 C CA . GLN A 1 130 ? 2.884 41.796 1.339 1.00 34.67 103 GLN A CA 1
ATOM 802 C C . GLN A 1 130 ? 3.844 41.676 0.172 1.00 30.62 103 GLN A C 1
ATOM 803 O O . GLN A 1 130 ? 5.029 41.692 0.347 1.00 32.76 103 GLN A O 1
ATOM 809 N N . PHE A 1 131 ? 3.300 41.546 -1.026 1.00 34.71 104 PHE A N 1
ATOM 810 C CA . PHE A 1 131 ? 4.096 41.335 -2.239 1.00 31.94 104 PHE A CA 1
ATOM 811 C C . PHE A 1 131 ? 4.991 42.514 -2.494 1.00 35.44 104 PHE A C 1
ATOM 812 O O . PHE A 1 131 ? 6.154 42.349 -2.902 1.00 34.90 104 PHE A O 1
ATOM 820 N N . ALA A 1 132 ? 4.447 43.710 -2.288 1.00 39.42 105 ALA A N 1
ATOM 821 C CA . ALA A 1 132 ? 5.193 44.941 -2.553 1.00 41.02 105 ALA A CA 1
ATOM 822 C C . ALA A 1 132 ? 6.176 45.299 -1.433 1.00 42.63 105 ALA A C 1
ATOM 823 O O . ALA A 1 132 ? 7.034 46.186 -1.612 1.00 38.29 105 ALA A O 1
ATOM 825 N N . ASP A 1 133 ? 6.041 44.634 -0.287 1.00 40.95 106 ASP A N 1
ATOM 826 C CA . ASP A 1 133 ? 6.811 44.968 0.912 1.00 46.03 106 ASP A CA 1
ATOM 827 C C . ASP A 1 133 ? 8.292 44.737 0.645 1.00 45.72 106 ASP A C 1
ATOM 828 O O . ASP A 1 133 ? 8.683 43.681 0.158 1.00 44.20 106 ASP A O 1
ATOM 833 N N . GLY A 1 134 ? 9.118 45.726 0.976 1.00 43.82 107 GLY A N 1
ATOM 834 C CA . GLY A 1 134 ? 10.558 45.611 0.813 1.00 41.66 107 GLY A CA 1
ATOM 835 C C . GLY A 1 134 ? 11.156 44.499 1.665 1.00 44.44 107 GLY A C 1
ATOM 836 O O . GLY A 1 134 ? 12.192 43.944 1.306 1.00 40.98 107 GLY A O 1
ATOM 837 N N . GLN A 1 135 ? 10.488 44.139 2.765 1.00 44.58 108 GLN A N 1
ATOM 838 C CA . GLN A 1 135 ? 11.025 43.128 3.687 1.00 55.77 108 GLN A CA 1
ATOM 839 C C . GLN A 1 135 ? 10.641 41.675 3.327 1.00 52.05 108 GLN A C 1
ATOM 840 O O . GLN A 1 135 ? 11.091 40.732 4.002 1.00 42.76 108 GLN A O 1
ATOM 846 N N . LEU A 1 136 ? 9.831 41.498 2.277 1.00 47.51 109 LEU A N 1
ATOM 847 C CA . LEU A 1 136 ? 9.230 40.190 1.957 1.00 44.69 109 LEU A CA 1
ATOM 848 C C . LEU A 1 136 ? 10.214 39.022 1.822 1.00 37.33 109 LEU A C 1
ATOM 849 O O . LEU A 1 136 ? 10.089 38.030 2.520 1.00 43.79 109 LEU A O 1
ATOM 854 N N . GLY A 1 137 ? 11.169 39.160 0.919 1.00 33.50 110 GLY A N 1
ATOM 855 C CA . GLY A 1 137 ? 12.186 38.144 0.649 1.00 32.96 110 GLY A CA 1
ATOM 856 C C . GLY A 1 137 ? 12.998 37.794 1.890 1.00 38.45 110 GLY A C 1
ATOM 857 O O . GLY A 1 137 ? 13.288 36.632 2.134 1.00 33.69 110 GLY A O 1
ATOM 858 N N . GLU A 1 138 ? 13.322 38.799 2.700 1.00 39.83 111 GLU A N 1
ATOM 859 C CA . GLU A 1 138 ? 14.133 38.582 3.904 1.00 41.61 111 GLU A CA 1
ATOM 860 C C . GLU A 1 138 ? 13.345 37.867 4.969 1.00 36.69 111 GLU A C 1
ATOM 861 O O . GLU A 1 138 ? 13.886 36.972 5.618 1.00 36.26 111 GLU A O 1
ATOM 867 N N . ARG A 1 139 ? 12.080 38.240 5.129 1.00 33.29 112 ARG A N 1
ATOM 868 C CA . ARG A 1 139 ? 11.210 37.602 6.105 1.00 38.27 112 ARG A CA 1
ATOM 869 C C . ARG A 1 139 ? 10.966 36.142 5.751 1.00 32.27 112 ARG A C 1
ATOM 870 O O . ARG A 1 139 ? 11.034 35.289 6.607 1.00 30.58 112 ARG A O 1
ATOM 878 N N . ILE A 1 140 ? 10.735 35.872 4.482 1.00 25.93 113 ILE A N 1
ATOM 879 C CA . ILE A 1 140 ? 10.514 34.523 4.049 1.00 27.96 113 ILE A CA 1
ATOM 880 C C . ILE A 1 140 ? 11.793 33.718 4.205 1.00 27.25 113 ILE A C 1
ATOM 881 O O . ILE A 1 140 ? 11.747 32.562 4.642 1.00 21.19 113 ILE A O 1
ATOM 886 N N . ALA A 1 141 ? 12.923 34.347 3.874 1.00 28.41 114 ALA A N 1
ATOM 887 C CA . ALA A 1 141 ? 14.200 33.689 4.051 1.00 28.83 114 ALA A CA 1
ATOM 888 C C . ALA A 1 141 ? 14.413 33.292 5.502 1.00 24.49 114 ALA A C 1
ATOM 889 O O . ALA A 1 141 ? 14.826 32.162 5.792 1.00 25.18 114 ALA A O 1
ATOM 891 N N . ALA A 1 142 ? 14.065 34.196 6.409 1.00 21.93 115 ALA A N 1
ATOM 892 C CA . ALA A 1 142 ? 14.234 33.923 7.806 1.00 22.71 115 ALA A CA 1
ATOM 893 C C . ALA A 1 142 ? 13.375 32.750 8.269 1.00 25.84 115 ALA A C 1
ATOM 894 O O . ALA A 1 142 ? 13.858 31.848 8.939 1.00 24.36 115 ALA A O 1
ATOM 896 N N . ILE A 1 143 ? 12.102 32.765 7.875 1.00 25.19 116 ILE A N 1
ATOM 897 C CA . ILE A 1 143 ? 11.176 31.695 8.181 1.00 26.25 116 ILE A CA 1
ATOM 898 C C . ILE A 1 143 ? 11.645 30.321 7.681 1.00 24.53 116 ILE A C 1
ATOM 899 O O . ILE A 1 143 ? 11.663 29.312 8.420 1.00 27.58 116 ILE A O 1
ATOM 904 N N . LEU A 1 144 ? 12.078 30.278 6.439 1.00 22.64 117 LEU A N 1
ATOM 905 C CA . LEU A 1 144 ? 12.643 29.056 5.889 1.00 24.91 117 LEU A CA 1
ATOM 906 C C . LEU A 1 144 ? 13.849 28.574 6.685 1.00 25.69 117 LEU A C 1
ATOM 907 O O . LEU A 1 144 ? 14.071 27.367 6.846 1.00 24.02 117 LEU A O 1
ATOM 912 N N . TYR A 1 145 ? 14.666 29.500 7.151 1.00 27.16 118 TYR A N 1
ATOM 913 C CA . TYR A 1 145 ? 15.879 29.103 7.898 1.00 26.19 118 TYR A CA 1
ATOM 914 C C . TYR A 1 145 ? 15.472 28.547 9.264 1.00 25.61 118 TYR A C 1
ATOM 915 O O . TYR A 1 145 ? 15.963 27.519 9.679 1.00 25.92 118 TYR A O 1
ATOM 924 N N . GLU A 1 146 ? 14.563 29.223 9.935 1.00 24.13 119 GLU A N 1
ATOM 925 C CA . GLU A 1 146 ? 14.118 28.806 11.250 1.00 28.05 119 GLU A CA 1
ATOM 926 C C . GLU A 1 146 ? 13.395 27.478 11.236 1.00 29.11 119 GLU A C 1
ATOM 927 O O . GLU A 1 146 ? 13.586 26.691 12.122 1.00 32.55 119 GLU A O 1
ATOM 933 N N . THR A 1 147 ? 12.568 27.207 10.233 1.00 28.82 120 THR A N 1
ATOM 934 C CA . THR A 1 147 ? 11.766 25.970 10.199 1.00 25.33 120 THR A CA 1
ATOM 935 C C . THR A 1 147 ? 12.500 24.856 9.503 1.00 26.63 120 THR A C 1
ATOM 936 O O . THR A 1 147 ? 12.267 23.684 9.778 1.00 32.93 120 THR A O 1
ATOM 940 N N . GLY A 1 148 ? 13.376 25.180 8.565 1.00 29.87 121 GLY A N 1
ATOM 941 C CA . GLY A 1 148 ? 14.150 24.147 7.856 1.00 26.10 121 GLY A CA 1
ATOM 942 C C . GLY A 1 148 ? 13.391 23.342 6.807 1.00 28.79 121 GLY A C 1
ATOM 943 O O . GLY A 1 148 ? 13.917 22.366 6.256 1.00 29.04 121 GLY A O 1
ATOM 944 N N . ILE A 1 149 ? 12.162 23.729 6.472 1.00 26.86 122 ILE A N 1
ATOM 945 C CA . ILE A 1 149 ? 11.450 22.983 5.455 1.00 27.88 122 ILE A CA 1
ATOM 946 C C . ILE A 1 149 ? 12.164 23.049 4.060 1.00 28.17 122 ILE A C 1
ATOM 947 O O . ILE A 1 149 ? 12.875 24.008 3.775 1.00 30.09 122 ILE A O 1
ATOM 952 N N . PRO A 1 150 ? 11.981 22.032 3.217 1.00 25.02 123 PRO A N 1
ATOM 953 C CA . PRO A 1 150 ? 12.428 22.184 1.855 1.00 30.41 123 PRO A CA 1
ATOM 954 C C . PRO A 1 150 ? 11.691 23.390 1.221 1.00 28.75 123 PRO A C 1
ATOM 955 O O . PRO A 1 150 ? 10.483 23.486 1.356 1.00 25.87 123 PRO A O 1
ATOM 959 N N . PRO A 1 151 ? 12.431 24.336 0.617 1.00 27.52 124 PRO A N 1
ATOM 960 C CA . PRO A 1 151 ? 11.766 25.559 0.161 1.00 29.00 124 PRO A CA 1
ATOM 961 C C . PRO A 1 151 ? 10.636 25.323 -0.881 1.00 28.74 124 PRO A C 1
ATOM 962 O O . PRO A 1 151 ? 9.644 26.069 -0.873 1.00 28.12 124 PRO A O 1
ATOM 966 N N . ALA A 1 152 ? 10.759 24.277 -1.700 1.00 26.33 125 ALA A N 1
ATOM 967 C CA . ALA A 1 152 ? 9.748 23.924 -2.673 1.00 30.39 125 ALA A CA 1
ATOM 968 C C . ALA A 1 152 ? 8.439 23.428 -2.019 1.00 31.53 125 ALA A C 1
ATOM 969 O O . ALA A 1 152 ? 7.436 23.347 -2.677 1.00 33.59 125 ALA A O 1
ATOM 971 N N . CYS A 1 153 ? 8.452 23.137 -0.728 1.00 28.42 126 CYS A N 1
ATOM 972 C CA . CYS A 1 153 ? 7.245 22.803 -0.011 1.00 27.35 126 CYS A CA 1
ATOM 973 C C . CYS A 1 153 ? 6.421 23.981 0.367 1.00 27.58 126 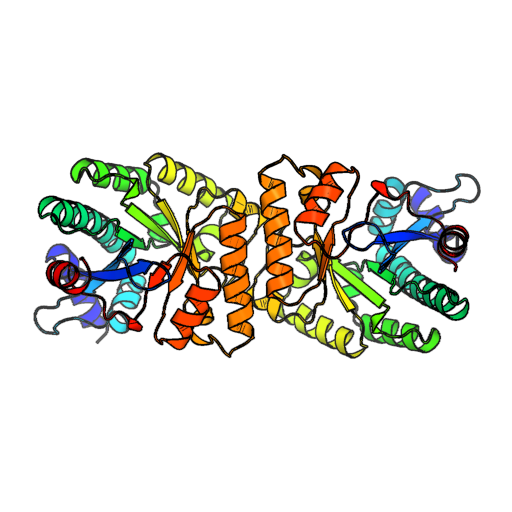CYS A C 1
ATOM 974 O O . CYS A 1 153 ? 5.352 23.804 0.906 1.00 27.34 126 CYS A O 1
ATOM 977 N N . LEU A 1 154 ? 6.910 25.188 0.099 1.00 27.29 127 LEU A N 1
ATOM 978 C CA . LEU A 1 154 ? 6.150 26.382 0.327 1.00 25.70 127 LEU A CA 1
ATOM 979 C C . LEU A 1 154 ? 5.728 26.987 -1.010 1.00 27.68 127 LEU A C 1
ATOM 980 O O . LEU A 1 154 ? 6.567 27.308 -1.874 1.00 23.84 127 LEU A O 1
ATOM 985 N N . GLU A 1 155 ? 4.410 27.145 -1.150 1.00 23.53 128 GLU A N 1
ATOM 986 C CA . GLU A 1 155 ? 3.831 27.692 -2.336 1.00 25.42 128 GLU A CA 1
ATOM 987 C C . GLU A 1 155 ? 3.044 28.944 -2.001 1.00 24.28 128 GLU A C 1
ATOM 988 O O . GLU A 1 155 ? 2.096 28.898 -1.213 1.00 23.86 128 GLU A O 1
ATOM 994 N N . LEU A 1 156 ? 3.457 30.061 -2.570 1.00 25.11 129 LEU A N 1
ATOM 995 C CA . LEU A 1 156 ? 2.823 31.349 -2.380 1.00 24.53 129 LEU A CA 1
ATOM 996 C C . LEU A 1 156 ? 1.831 31.513 -3.506 1.00 26.43 129 LEU A C 1
ATOM 997 O O . LEU A 1 156 ? 2.150 31.256 -4.666 1.00 25.42 129 LEU A O 1
ATOM 1002 N N . GLU A 1 157 ? 0.636 31.945 -3.160 1.00 25.49 130 GLU A N 1
ATOM 1003 C CA . GLU A 1 157 ? -0.436 32.151 -4.113 1.00 31.87 130 GLU A CA 1
ATOM 1004 C C . GLU A 1 157 ? -0.664 33.661 -4.240 1.00 31.66 130 GLU A C 1
ATOM 1005 O O . GLU A 1 157 ? -0.975 34.335 -3.248 1.00 27.16 130 GLU A O 1
ATOM 1011 N N . LEU A 1 158 ? -0.514 34.146 -5.463 1.00 31.18 131 LEU A N 1
ATOM 1012 C CA . LEU A 1 158 ? -0.668 35.538 -5.805 1.00 33.64 131 LEU A CA 1
ATOM 1013 C C . LEU A 1 158 ? -1.729 35.664 -6.915 1.00 35.60 131 LEU A C 1
ATOM 1014 O O . LEU A 1 158 ? -1.554 35.113 -8.029 1.00 26.39 131 LEU A O 1
ATOM 1019 N N . THR A 1 159 ? -2.777 36.434 -6.655 1.00 31.40 132 THR A N 1
ATOM 1020 C CA . THR A 1 159 ? -3.731 36.717 -7.706 1.00 35.13 132 THR A CA 1
ATOM 1021 C C . THR A 1 159 ? -3.075 37.380 -8.953 1.00 33.05 132 THR A C 1
ATOM 1022 O O . THR A 1 159 ? -2.097 38.121 -8.868 1.00 34.02 132 THR A O 1
ATOM 1026 N N . GLU A 1 160 ? -3.615 37.041 -10.106 1.00 35.41 133 GLU A N 1
ATOM 1027 C CA . GLU A 1 160 ? -3.205 37.554 -11.406 1.00 37.39 133 GLU A CA 1
ATOM 1028 C C . GLU A 1 160 ? -3.019 39.080 -11.426 1.00 34.02 133 GLU A C 1
ATOM 1029 O O . GLU A 1 160 ? -2.002 39.605 -11.901 1.00 30.44 133 GLU A O 1
ATOM 1035 N N . SER A 1 161 ? -3.947 39.795 -10.850 1.00 28.56 134 SER A N 1
ATOM 1036 C CA . SER A 1 161 ? -3.886 41.265 -10.950 1.00 38.47 134 SER A CA 1
ATOM 1037 C C . SER A 1 161 ? -2.652 41.880 -10.249 1.00 41.01 134 SER A C 1
ATOM 1038 O O . SER A 1 161 ? -2.074 42.869 -10.732 1.00 40.79 134 SER A O 1
ATOM 1041 N N . ILE A 1 162 ? -2.207 41.261 -9.153 1.00 39.77 135 ILE A N 1
ATOM 1042 C CA . ILE A 1 162 ? -0.992 41.722 -8.491 1.00 37.43 135 ILE A CA 1
ATOM 1043 C C . ILE A 1 162 ? 0.192 41.700 -9.469 1.00 39.14 135 ILE A C 1
ATOM 1044 O O . ILE A 1 162 ? 0.980 42.641 -9.502 1.00 44.95 135 ILE A O 1
ATOM 1049 N N . LEU A 1 163 ? 0.327 40.635 -10.260 1.00 36.49 136 LEU A N 1
ATOM 1050 C CA . LEU A 1 163 ? 1.467 40.498 -11.145 1.00 35.80 136 LEU A CA 1
ATOM 1051 C C . LEU A 1 163 ? 1.284 41.438 -12.347 1.00 42.60 136 LEU A C 1
ATOM 1052 O O . LEU A 1 163 ? 2.231 42.092 -12.795 1.00 43.13 136 LEU A O 1
ATOM 1057 N N . MET A 1 164 ? 0.060 41.522 -12.843 1.00 39.18 137 MET A N 1
ATOM 1058 C CA . MET A 1 164 ? -0.240 42.286 -14.066 1.00 47.47 137 MET A CA 1
ATOM 1059 C C . MET A 1 164 ? -0.316 43.788 -13.873 1.00 45.91 137 MET A C 1
ATOM 1060 O O . MET A 1 164 ? -0.216 44.513 -14.833 1.00 54.84 137 MET A O 1
ATOM 1065 N N . SER A 1 165 ? -0.508 44.262 -12.650 1.00 51.89 138 SER A N 1
ATOM 1066 C CA . SER A 1 165 ? -0.525 45.689 -12.436 1.00 53.68 138 SER A CA 1
ATOM 1067 C C . SER A 1 165 ? 0.832 46.303 -12.828 1.00 60.22 138 SER A C 1
ATOM 1068 O O . SER A 1 165 ? 0.887 47.267 -13.595 1.00 61.96 138 SER A O 1
ATOM 1071 N N . ASP A 1 166 ? 1.925 45.711 -12.351 1.00 57.01 139 ASP A N 1
ATOM 1072 C CA . ASP A 1 166 ? 3.255 46.206 -12.669 1.00 53.87 139 ASP A CA 1
ATOM 1073 C C . ASP A 1 166 ? 4.165 45.031 -13.058 1.00 51.76 139 ASP A C 1
ATOM 1074 O O . ASP A 1 166 ? 4.863 44.448 -12.213 1.00 49.50 139 ASP A O 1
ATOM 1079 N N . VAL A 1 167 ? 4.159 44.705 -14.344 1.00 42.24 140 VAL A N 1
ATOM 1080 C CA . VAL A 1 167 ? 4.839 43.509 -14.839 1.00 47.50 140 VAL A CA 1
ATOM 1081 C C . VAL A 1 167 ? 6.350 43.451 -14.624 1.00 48.83 140 VAL A C 1
ATOM 1082 O O . VAL A 1 167 ? 6.881 42.387 -14.287 1.00 46.36 140 VAL A O 1
ATOM 1086 N N . ALA A 1 168 ? 7.027 44.579 -14.816 1.00 43.63 141 ALA A N 1
ATOM 1087 C CA . ALA A 1 168 ? 8.470 44.682 -14.594 1.00 46.35 141 ALA A CA 1
ATOM 1088 C C . ALA A 1 168 ? 8.864 44.591 -13.123 1.00 45.72 141 ALA A C 1
ATOM 1089 O O . ALA A 1 168 ? 9.875 43.982 -12.803 1.00 45.36 141 ALA A O 1
ATOM 1091 N N . GLU A 1 169 ? 8.082 45.199 -12.231 1.00 45.51 142 GLU A N 1
ATOM 1092 C CA . GLU A 1 169 ? 8.336 45.058 -10.804 1.00 46.14 142 GLU A CA 1
ATOM 1093 C C . GLU A 1 169 ? 7.969 43.628 -10.348 1.00 45.25 142 GLU A C 1
ATOM 1094 O O . GLU A 1 169 ? 8.682 43.038 -9.533 1.00 46.36 142 GLU A O 1
ATOM 1100 N N . ALA A 1 170 ? 6.867 43.081 -10.861 1.00 37.45 143 ALA A N 1
ATOM 1101 C CA . ALA A 1 170 ? 6.489 41.693 -10.545 1.00 37.20 143 ALA A CA 1
ATOM 1102 C C . ALA A 1 170 ? 7.623 40.731 -10.917 1.00 36.05 143 ALA A C 1
ATOM 1103 O O . ALA A 1 170 ? 7.986 39.865 -10.138 1.00 32.36 143 ALA A O 1
ATOM 1105 N N . MET A 1 171 ? 8.202 40.932 -12.089 1.00 35.64 144 MET A N 1
ATOM 1106 C CA . MET A 1 171 ? 9.350 40.172 -12.559 1.00 40.01 144 MET A CA 1
ATOM 1107 C C . MET A 1 171 ? 10.566 40.273 -11.607 1.00 42.13 144 MET A C 1
ATOM 1108 O O . MET A 1 171 ? 11.182 39.238 -11.270 1.00 37.78 144 MET A O 1
ATOM 1113 N N . GLN A 1 172 ? 10.880 41.486 -11.136 1.00 40.09 145 GLN A N 1
ATOM 1114 C CA . GLN A 1 172 ? 11.939 41.670 -10.122 1.00 40.99 145 GLN A CA 1
ATOM 1115 C C . GLN A 1 172 ? 11.645 40.871 -8.817 1.00 37.71 145 GLN A C 1
ATOM 1116 O O . GLN A 1 172 ? 12.475 40.165 -8.296 1.00 34.14 145 GLN A O 1
ATOM 1122 N N . ILE A 1 173 ? 10.456 41.072 -8.282 1.00 33.93 146 ILE A N 1
ATOM 1123 C CA . ILE A 1 173 ? 10.068 40.508 -7.012 1.00 33.20 146 ILE A CA 1
ATOM 1124 C C . ILE A 1 173 ? 10.034 38.993 -7.112 1.00 29.97 146 ILE A C 1
ATOM 1125 O O . ILE A 1 173 ? 10.681 38.301 -6.326 1.00 28.84 146 ILE A O 1
ATOM 1130 N N . LEU A 1 174 ? 9.330 38.491 -8.119 1.00 31.18 147 LEU A N 1
ATOM 1131 C CA . LEU A 1 174 ? 9.163 37.047 -8.289 1.00 31.29 147 LEU A CA 1
ATOM 1132 C C . LEU A 1 174 ? 10.509 36.365 -8.404 1.00 33.43 147 LEU A C 1
ATOM 1133 O O . LEU A 1 174 ? 10.684 35.270 -7.889 1.00 31.11 147 LEU A O 1
ATOM 1138 N N . SER A 1 175 ? 11.458 37.001 -9.080 1.00 35.46 148 SER A N 1
ATOM 1139 C CA . SER A 1 175 ? 12.795 36.417 -9.266 1.00 37.58 148 SER A CA 1
ATOM 1140 C C . SER A 1 175 ? 13.523 36.290 -7.945 1.00 34.42 148 SER A C 1
ATOM 1141 O O . SER A 1 175 ? 14.175 35.268 -7.654 1.00 31.40 148 SER A O 1
ATOM 1144 N N . GLY A 1 176 ? 13.420 37.357 -7.158 1.00 33.15 149 GLY A N 1
ATOM 1145 C CA . GLY A 1 176 ? 13.874 37.342 -5.788 1.00 34.21 149 GLY A CA 1
ATOM 1146 C C . GLY A 1 176 ? 13.305 36.177 -4.990 1.00 31.94 149 GLY A C 1
ATOM 1147 O O . GLY A 1 176 ? 14.028 35.392 -4.449 1.00 34.07 149 GLY A O 1
ATOM 1148 N N . LEU A 1 177 ? 11.991 36.061 -4.953 1.00 34.50 150 LEU A N 1
ATOM 1149 C CA . LEU A 1 177 ? 11.336 34.969 -4.228 1.00 31.32 150 LEU A CA 1
ATOM 1150 C C . LEU A 1 177 ? 11.772 33.598 -4.795 1.00 33.85 150 LEU A C 1
ATOM 1151 O O . LEU A 1 177 ? 12.017 32.642 -4.038 1.00 31.01 150 LEU A O 1
ATOM 1156 N N . LYS A 1 178 ? 11.869 33.477 -6.111 1.00 33.48 151 LYS A N 1
ATOM 1157 C CA . LYS A 1 178 ? 12.310 32.199 -6.699 1.00 33.81 151 LYS A CA 1
ATOM 1158 C C . LYS A 1 178 ? 13.748 31.803 -6.339 1.00 33.58 151 LYS A C 1
ATOM 1159 O O . LYS A 1 178 ? 14.065 30.619 -6.312 1.00 35.22 151 LYS A O 1
ATOM 1165 N N . ARG A 1 179 ? 14.606 32.765 -6.028 1.00 33.45 152 ARG A N 1
ATOM 1166 C CA . ARG A 1 179 ? 15.920 32.433 -5.474 1.00 37.27 152 ARG A CA 1
ATOM 1167 C C . ARG A 1 179 ? 15.827 31.708 -4.146 1.00 36.80 152 ARG A C 1
ATOM 1168 O O . ARG A 1 179 ? 16.713 30.973 -3.800 1.00 38.31 152 ARG A O 1
ATOM 1176 N N . LEU A 1 180 ? 14.780 31.943 -3.375 1.00 34.65 153 LEU A N 1
ATOM 1177 C CA . LEU A 1 180 ? 14.608 31.201 -2.127 1.00 30.66 153 LEU A CA 1
ATOM 1178 C C . LEU A 1 180 ? 14.321 29.742 -2.368 1.00 28.98 153 LEU A C 1
ATOM 1179 O O . LEU A 1 180 ? 14.496 28.930 -1.491 1.00 32.53 153 LEU A O 1
ATOM 1184 N N . GLY A 1 181 ? 13.879 29.401 -3.570 1.00 30.96 154 GLY A N 1
ATOM 1185 C CA . GLY A 1 181 ? 13.581 28.036 -3.930 1.00 26.58 154 GLY A CA 1
ATOM 1186 C C . GLY A 1 181 ? 12.116 27.674 -3.745 1.00 27.16 154 GLY A C 1
ATOM 1187 O O . GLY A 1 181 ? 11.733 26.526 -3.882 1.00 22.94 154 GLY A O 1
ATOM 1188 N N . LEU A 1 182 ? 11.284 28.650 -3.465 1.00 26.05 155 LEU A N 1
ATOM 1189 C CA . LEU A 1 182 ? 9.872 28.360 -3.250 1.00 28.87 155 LEU A CA 1
ATOM 1190 C C . LEU A 1 182 ? 9.061 28.266 -4.530 1.00 28.48 155 LEU A C 1
ATOM 1191 O O . LEU A 1 182 ? 9.549 28.587 -5.604 1.00 27.99 155 LEU A O 1
ATOM 1196 N N . ALA A 1 183 ? 7.826 27.780 -4.402 1.00 28.39 156 ALA A N 1
ATOM 1197 C CA . ALA A 1 183 ? 6.910 27.653 -5.540 1.00 26.66 156 ALA A CA 1
ATOM 1198 C C . ALA A 1 183 ? 5.906 28.791 -5.553 1.00 26.72 156 ALA A C 1
ATOM 1199 O O . ALA A 1 183 ? 5.528 29.382 -4.478 1.00 26.20 156 ALA A O 1
ATOM 1201 N N . ILE A 1 184 ? 5.504 29.147 -6.756 1.00 24.30 157 ILE A N 1
ATOM 1202 C CA . ILE A 1 184 ? 4.601 30.273 -6.960 1.00 27.45 157 ILE A CA 1
ATOM 1203 C C . ILE A 1 184 ? 3.354 29.820 -7.738 1.00 25.98 157 ILE A C 1
ATOM 1204 O O . ILE A 1 184 ? 3.468 29.229 -8.799 1.00 25.81 157 ILE A O 1
ATOM 1209 N N . ALA A 1 185 ? 2.187 30.117 -7.198 1.00 24.87 158 ALA A N 1
ATOM 1210 C CA . ALA A 1 185 ? 0.939 29.844 -7.873 1.00 24.21 158 ALA A CA 1
ATOM 1211 C C . ALA A 1 185 ? 0.294 31.159 -8.249 1.00 26.49 158 ALA A C 1
ATOM 1212 O O . ALA A 1 185 ? 0.212 32.071 -7.414 1.00 27.00 158 ALA A O 1
ATOM 1214 N N . VAL A 1 186 ? -0.198 31.231 -9.485 1.00 28.98 159 VAL A N 1
ATOM 1215 C CA . VAL A 1 186 ? -0.996 32.385 -9.953 1.00 32.81 159 VAL A CA 1
ATOM 1216 C C . VAL A 1 186 ? -2.477 32.142 -9.732 1.00 31.60 159 VAL A C 1
ATOM 1217 O O . VAL A 1 186 ? -3.072 31.322 -10.392 1.00 33.66 159 VAL A O 1
ATOM 1221 N N . ASP A 1 187 ? -3.071 32.867 -8.797 1.00 32.57 160 ASP A N 1
ATOM 1222 C CA . ASP A 1 187 ? -4.485 32.676 -8.475 1.00 34.11 160 ASP A CA 1
ATOM 1223 C C . ASP A 1 187 ? -5.408 33.527 -9.399 1.00 36.06 160 ASP A C 1
ATOM 1224 O O . ASP A 1 187 ? -4.966 34.531 -9.971 1.00 36.10 160 ASP A O 1
ATOM 1229 N N . ASP A 1 188 ? -6.669 33.107 -9.542 1.00 41.35 161 ASP A N 1
ATOM 1230 C CA . ASP A 1 188 ? -7.681 33.771 -10.392 1.00 38.97 161 ASP A CA 1
ATOM 1231 C C . ASP A 1 188 ? -7.143 33.990 -11.776 1.00 43.21 161 ASP A C 1
ATOM 1232 O O . ASP A 1 188 ? -7.290 35.061 -12.380 1.00 38.07 161 ASP A O 1
ATOM 1237 N N . PHE A 1 189 ? -6.525 32.948 -12.315 1.00 44.08 162 PHE A N 1
ATOM 1238 C CA . PHE A 1 189 ? -6.067 33.073 -13.666 1.00 45.85 162 PHE A CA 1
ATOM 1239 C C . PHE A 1 189 ? -7.230 33.178 -14.660 1.00 42.33 162 PHE A C 1
ATOM 1240 O O . PHE A 1 189 ? -8.247 32.555 -14.470 1.00 35.37 162 PHE A O 1
ATOM 1248 N N . GLY A 1 190 ? -7.067 33.997 -15.702 1.00 46.80 163 GLY A N 1
ATOM 1249 C CA . GLY A 1 190 ? -8.092 34.193 -16.721 1.00 49.38 163 GLY A CA 1
ATOM 1250 C C . GLY A 1 190 ? -9.282 35.116 -16.437 1.00 52.27 163 GLY A C 1
ATOM 1251 O O . GLY A 1 190 ? -10.086 35.384 -17.337 1.00 53.13 163 GLY A O 1
ATOM 1252 N N . THR A 1 191 ? -9.388 35.636 -15.221 1.00 50.81 164 THR A N 1
ATOM 1253 C CA . THR A 1 191 ? -10.557 36.402 -14.835 1.00 53.79 164 THR A CA 1
ATOM 1254 C C . THR A 1 191 ? -10.378 37.895 -15.010 1.00 53.26 164 THR A C 1
ATOM 1255 O O . THR A 1 191 ? -11.246 38.650 -14.663 1.00 63.84 164 THR A O 1
ATOM 1259 N N . GLY A 1 192 ? -9.255 38.321 -15.537 1.00 53.22 165 GLY A N 1
ATOM 1260 C CA . GLY A 1 192 ? -8.929 39.720 -15.560 1.00 50.64 165 GLY A CA 1
ATOM 1261 C C . GLY A 1 192 ? -8.057 39.799 -16.759 1.00 50.84 165 GLY A C 1
ATOM 1262 O O . GLY A 1 192 ? -8.126 38.930 -17.613 1.00 58.30 165 GLY A O 1
ATOM 1263 N N . TYR A 1 193 ? -7.249 40.838 -16.836 1.00 52.40 166 TYR A N 1
ATOM 1264 C CA . TYR A 1 193 ? -6.325 40.969 -17.940 1.00 57.76 166 TYR A CA 1
ATOM 1265 C C . TYR A 1 193 ? -5.111 40.090 -17.672 1.00 58.36 166 TYR A C 1
ATOM 1266 O O . TYR A 1 193 ? -4.727 39.840 -16.528 1.00 57.03 166 TYR A O 1
ATOM 1275 N N . SER A 1 194 ? -4.539 39.561 -18.726 1.00 56.53 167 SER A N 1
ATOM 1276 C CA . SER A 1 194 ? -3.281 38.867 -18.578 1.00 58.01 167 SER A CA 1
ATOM 1277 C C . SER A 1 194 ? -2.562 38.974 -19.892 1.00 58.59 167 SER A C 1
ATOM 1278 O O . SER A 1 194 ? -3.043 39.661 -20.796 1.00 59.78 167 SER A O 1
ATOM 1281 N N . SER A 1 195 ? -1.377 38.382 -19.966 1.00 55.24 168 SER A N 1
ATOM 1282 C CA . SER A 1 195 ? -0.634 38.329 -21.211 1.00 58.62 168 SER A CA 1
ATOM 1283 C C . SER A 1 195 ? 0.175 37.057 -21.244 1.00 55.76 168 SER A C 1
ATOM 1284 O O . SER A 1 195 ? 0.916 36.743 -20.310 1.00 52.85 168 SER A O 1
ATOM 1287 N N . LEU A 1 196 ? 0.026 36.338 -22.344 1.00 56.96 169 LEU A N 1
ATOM 1288 C CA . LEU A 1 196 ? 0.716 35.076 -22.538 1.00 53.78 169 LEU A CA 1
ATOM 1289 C C . LEU A 1 196 ? 2.190 35.316 -22.618 1.00 53.28 169 LEU A C 1
ATOM 1290 O O . LEU A 1 196 ? 2.994 34.489 -22.182 1.00 54.27 169 LEU A O 1
ATOM 1295 N N . ASN A 1 197 ? 2.557 36.457 -23.178 1.00 55.07 170 ASN A N 1
ATOM 1296 C CA . ASN A 1 197 ? 3.958 36.763 -23.329 1.00 58.93 170 ASN A CA 1
ATOM 1297 C C . ASN A 1 197 ? 4.658 36.737 -21.986 1.00 58.66 170 ASN A C 1
ATOM 1298 O O . ASN A 1 197 ? 5.658 36.035 -21.839 1.00 64.41 170 ASN A O 1
ATOM 1303 N N . TYR A 1 198 ? 4.115 37.453 -20.999 1.00 56.89 171 TYR A N 1
ATOM 1304 C CA . TYR A 1 198 ? 4.761 37.530 -19.679 1.00 54.27 171 TYR A CA 1
ATOM 1305 C C . TYR A 1 198 ? 4.467 36.337 -18.792 1.00 45.40 171 TYR A C 1
ATOM 1306 O O . TYR A 1 198 ? 5.298 35.939 -17.979 1.00 40.28 171 TYR A O 1
ATOM 1315 N N . LEU A 1 199 ? 3.295 35.746 -18.962 1.00 41.74 172 LEU A N 1
ATOM 1316 C CA . LEU A 1 199 ? 2.953 34.567 -18.190 1.00 43.92 172 LEU A CA 1
ATOM 1317 C C . LEU A 1 199 ? 3.995 33.456 -18.361 1.00 43.90 172 LEU A C 1
ATOM 1318 O O . LEU A 1 199 ? 4.262 32.692 -17.426 1.00 45.00 172 LEU A O 1
ATOM 1323 N N . LYS A 1 200 ? 4.606 33.392 -19.545 1.00 42.83 173 LYS A N 1
ATOM 1324 C CA . LYS A 1 200 ? 5.648 32.435 -19.804 1.00 42.69 173 LYS A CA 1
ATOM 1325 C C . LYS A 1 200 ? 6.972 32.895 -19.217 1.00 38.92 173 LYS A C 1
ATOM 1326 O O . LYS A 1 200 ? 7.814 32.073 -18.864 1.00 37.80 173 LYS A O 1
ATOM 1332 N N . GLN A 1 201 ? 7.167 34.196 -19.105 1.00 34.24 174 GLN A N 1
ATOM 1333 C CA . GLN A 1 201 ? 8.399 34.727 -18.550 1.00 35.25 174 GLN A CA 1
ATOM 1334 C C . GLN A 1 201 ? 8.442 34.780 -17.004 1.00 37.25 174 GLN A C 1
ATOM 1335 O O . GLN A 1 201 ? 9.516 34.747 -16.396 1.00 40.48 174 GLN A O 1
ATOM 1341 N N . PHE A 1 202 ? 7.282 34.913 -16.377 1.00 36.89 175 PHE A N 1
ATOM 1342 C CA . PHE A 1 202 ? 7.180 34.760 -14.924 1.00 39.16 175 PHE A CA 1
ATOM 1343 C C . PHE A 1 202 ? 7.686 33.403 -14.441 1.00 36.25 175 PHE A C 1
ATOM 1344 O O . PHE A 1 202 ? 7.345 32.392 -14.989 1.00 32.97 175 PHE A O 1
ATOM 1352 N N . PRO A 1 203 ? 8.533 33.389 -13.414 1.00 36.32 176 PRO A N 1
ATOM 1353 C CA . PRO A 1 203 ? 8.957 32.097 -12.879 1.00 37.37 176 PRO A CA 1
ATOM 1354 C C . PRO A 1 203 ? 7.890 31.502 -11.953 1.00 35.22 176 PRO A C 1
ATOM 1355 O O . PRO A 1 203 ? 8.018 31.541 -10.744 1.00 48.44 176 PRO A O 1
ATOM 1359 N N . ILE A 1 204 ? 6.819 31.003 -12.531 1.00 32.06 177 ILE A N 1
ATOM 1360 C CA . ILE A 1 204 ? 5.710 30.469 -11.772 1.00 29.38 177 ILE A CA 1
ATOM 1361 C C . ILE A 1 204 ? 5.589 28.966 -11.999 1.00 29.95 177 ILE A C 1
ATOM 1362 O O . ILE A 1 204 ? 6.194 28.426 -12.882 1.00 31.92 177 ILE A O 1
ATOM 1367 N N . ASP A 1 205 ? 4.766 28.298 -11.218 1.00 28.54 178 ASP A N 1
ATOM 1368 C CA . ASP A 1 205 ? 4.714 26.841 -11.221 1.00 28.33 178 ASP A CA 1
ATOM 1369 C C . ASP A 1 205 ? 3.299 26.304 -11.440 1.00 25.14 178 ASP A C 1
ATOM 1370 O O . ASP A 1 205 ? 3.114 25.202 -11.968 1.00 24.14 178 ASP A O 1
ATOM 1375 N N . VAL A 1 206 ? 2.324 27.104 -11.047 1.00 20.52 179 VAL A N 1
ATOM 1376 C CA . VAL A 1 206 ? 0.960 26.652 -10.897 1.00 23.95 179 VAL A CA 1
ATOM 1377 C C . VAL A 1 206 ? -0.008 27.732 -11.337 1.00 23.09 179 VAL A C 1
ATOM 1378 O O . VAL A 1 206 ? 0.209 28.906 -11.020 1.00 21.81 179 VAL A O 1
ATOM 1382 N N . LEU A 1 207 ? -1.082 27.337 -12.022 1.00 22.67 180 LEU A N 1
ATOM 1383 C CA . LEU A 1 207 ? -2.259 28.206 -12.244 1.00 23.21 180 LEU A CA 1
ATOM 1384 C C . LEU A 1 207 ? -3.433 27.643 -11.465 1.00 23.84 180 LEU A C 1
ATOM 1385 O O . LEU A 1 207 ? -3.636 26.416 -11.465 1.00 20.04 180 LEU A O 1
ATOM 1390 N N . LYS A 1 208 ? -4.172 28.500 -10.775 1.00 21.67 181 LYS A N 1
ATOM 1391 C CA . LYS A 1 208 ? -5.396 28.074 -10.057 1.00 27.57 181 LYS A CA 1
ATOM 1392 C C . LYS A 1 208 ? -6.644 28.537 -10.764 1.00 24.96 181 LYS A C 1
ATOM 1393 O O . LYS A 1 208 ? -6.747 29.719 -11.104 1.00 31.70 181 LYS A O 1
ATOM 1399 N N . ILE A 1 209 ? -7.563 27.611 -10.984 1.00 24.84 182 ILE A N 1
ATOM 1400 C CA . ILE A 1 209 ? -8.834 27.891 -11.627 1.00 26.51 182 ILE A CA 1
ATOM 1401 C C . ILE A 1 209 ? -9.811 28.362 -10.551 1.00 27.98 182 ILE A C 1
ATOM 1402 O O . ILE A 1 209 ? -10.154 27.584 -9.661 1.00 24.67 182 ILE A O 1
ATOM 1407 N N . ASP A 1 210 ? -10.232 29.633 -10.641 1.00 25.94 183 ASP A N 1
ATOM 1408 C CA . ASP A 1 210 ? -11.136 30.236 -9.689 1.00 27.99 183 ASP A CA 1
ATOM 1409 C C . ASP A 1 210 ? -12.515 29.504 -9.693 1.00 26.93 183 ASP A C 1
ATOM 1410 O O . ASP A 1 210 ? -12.911 28.925 -10.713 1.00 22.88 183 ASP A O 1
ATOM 1415 N N . ARG A 1 211 ? -13.171 29.506 -8.530 1.00 26.80 184 ARG A N 1
ATOM 1416 C CA . ARG A 1 211 ? -14.534 28.985 -8.290 1.00 31.06 184 ARG A CA 1
ATOM 1417 C C . ARG A 1 211 ? -15.537 29.225 -9.420 1.00 28.60 184 ARG A C 1
ATOM 1418 O O . ARG A 1 211 ? -16.323 28.330 -9.768 1.00 33.57 184 ARG A O 1
ATOM 1426 N N . SER A 1 212 ? -15.547 30.454 -9.919 1.00 31.47 185 SER A N 1
ATOM 1427 C CA . SER A 1 212 ? -16.542 30.879 -10.941 1.00 36.75 185 SER A CA 1
ATOM 1428 C C . SER A 1 212 ? -16.449 30.128 -12.256 1.00 34.54 185 SER A C 1
ATOM 1429 O O . SER A 1 212 ? -17.427 30.101 -13.006 1.00 48.44 185 SER A O 1
ATOM 1432 N N . PHE A 1 213 ? -15.301 29.496 -12.521 1.00 30.73 186 PHE A N 1
ATOM 1433 C CA . PHE A 1 213 ? -15.127 28.709 -13.731 1.00 30.94 186 PHE A CA 1
ATOM 1434 C C . PHE A 1 213 ? -15.372 27.257 -13.473 1.00 33.47 186 PHE A C 1
ATOM 1435 O O . PHE A 1 213 ? -15.424 26.445 -14.417 1.00 40.27 186 PHE A O 1
ATOM 1443 N N . VAL A 1 214 ? -15.472 26.897 -12.192 1.00 31.39 187 VAL A N 1
ATOM 1444 C CA . VAL A 1 214 ? -15.713 25.518 -11.816 1.00 29.21 187 VAL A CA 1
ATOM 1445 C C . VAL A 1 214 ? -17.189 25.232 -11.560 1.00 28.97 187 VAL A C 1
ATOM 1446 O O . VAL A 1 214 ? -17.668 24.126 -11.834 1.00 25.28 187 VAL A O 1
ATOM 1450 N N . ASP A 1 215 ? -17.886 26.213 -11.012 1.00 30.81 188 ASP A N 1
ATOM 1451 C CA . ASP A 1 215 ? -19.309 26.043 -10.610 1.00 37.27 188 ASP A CA 1
ATOM 1452 C C . ASP A 1 215 ? -20.266 25.678 -11.737 1.00 37.66 188 ASP A C 1
ATOM 1453 O O . ASP A 1 215 ? -21.157 24.873 -11.517 1.00 38.77 188 ASP A O 1
ATOM 1458 N N . GLY A 1 216 ? -20.057 26.216 -12.940 1.00 35.93 189 GLY A N 1
ATOM 1459 C CA . GLY A 1 216 ? -20.917 25.868 -14.077 1.00 34.07 189 GLY A CA 1
ATOM 1460 C C . GLY A 1 216 ? -20.609 24.517 -14.665 1.00 35.23 189 GLY A C 1
ATOM 1461 O O . GLY A 1 216 ? -21.295 24.037 -15.546 1.00 41.68 189 GLY A O 1
ATOM 1462 N N . LEU A 1 217 ? -19.541 23.878 -14.217 1.00 34.14 190 LEU A N 1
ATOM 1463 C CA . LEU A 1 217 ? -19.217 22.548 -14.743 1.00 35.73 190 LEU A CA 1
ATOM 1464 C C . LEU A 1 217 ? -20.218 21.487 -14.292 1.00 37.65 190 LEU A C 1
ATOM 1465 O O . LEU A 1 217 ? -20.691 21.565 -13.197 1.00 43.88 190 LEU A O 1
ATOM 1470 N N . PRO A 1 218 ? -20.505 20.470 -15.121 1.00 44.23 191 PRO A N 1
ATOM 1471 C CA . PRO A 1 218 ? -19.975 20.216 -16.460 1.00 47.97 191 PRO A CA 1
ATOM 1472 C C . PRO A 1 218 ? -20.852 20.673 -17.625 1.00 52.01 191 PRO A C 1
ATOM 1473 O O . PRO A 1 218 ? -20.480 20.412 -18.748 1.00 56.62 191 PRO A O 1
ATOM 1477 N N . HIS A 1 219 ? -21.978 21.351 -17.370 1.00 59.03 192 HIS A N 1
ATOM 1478 C CA . HIS A 1 219 ? -22.940 21.653 -18.441 1.00 56.03 192 HIS A CA 1
ATOM 1479 C C . HIS A 1 219 ? -22.932 23.092 -18.880 1.00 50.16 192 HIS A C 1
ATOM 1480 O O . HIS A 1 219 ? -23.312 23.365 -19.994 1.00 54.70 192 HIS A O 1
ATOM 1487 N N . GLY A 1 220 ? -22.447 24.007 -18.045 1.00 45.03 193 GLY A N 1
ATOM 1488 C CA . GLY A 1 220 ? -22.312 25.408 -18.423 1.00 43.47 193 GLY A CA 1
ATOM 1489 C C . GLY A 1 220 ? -21.219 25.578 -19.478 1.00 48.86 193 GLY A C 1
ATOM 1490 O O . GLY A 1 220 ? -20.033 25.296 -19.217 1.00 52.20 193 GLY A O 1
ATOM 1491 N N . GLU A 1 221 ? -21.611 26.039 -20.664 1.00 47.72 194 GLU A N 1
ATOM 1492 C CA . GLU A 1 221 ? -20.697 26.181 -21.804 1.00 45.49 194 GLU A CA 1
ATOM 1493 C C . GLU A 1 221 ? -19.548 27.063 -21.445 1.00 40.96 194 GLU A C 1
ATOM 1494 O O . GLU A 1 221 ? -18.422 26.698 -21.660 1.00 49.23 194 GLU A O 1
ATOM 1500 N N . GLN A 1 222 ? -19.860 28.267 -20.986 1.00 38.25 195 GLN A N 1
ATOM 1501 C CA . GLN A 1 222 ? -18.871 29.272 -20.691 1.00 41.91 195 GLN A CA 1
ATOM 1502 C C . GLN A 1 222 ? -17.781 28.687 -19.797 1.00 40.96 195 GLN A C 1
ATOM 1503 O O . GLN A 1 222 ? -16.597 28.932 -20.022 1.00 37.32 195 GLN A O 1
ATOM 1509 N N . ASP A 1 223 ? -18.191 27.907 -18.794 1.00 33.17 196 ASP A N 1
ATOM 1510 C CA . ASP A 1 223 ? -17.284 27.393 -17.790 1.00 33.28 196 ASP A CA 1
ATOM 1511 C C . ASP A 1 223 ? -16.491 26.186 -18.300 1.00 28.19 196 ASP A C 1
ATOM 1512 O O . ASP A 1 223 ? -15.307 26.115 -18.053 1.00 29.49 196 ASP A O 1
ATOM 1517 N N . ALA A 1 224 ? -17.128 25.270 -19.018 1.00 27.75 197 ALA A N 1
ATOM 1518 C CA . ALA A 1 224 ? -16.426 24.084 -19.563 1.00 31.36 197 ALA A CA 1
ATOM 1519 C C . ALA A 1 224 ? -15.310 24.464 -20.539 1.00 34.09 197 ALA A C 1
ATOM 1520 O O . ALA A 1 224 ? -14.249 23.839 -20.584 1.00 36.63 197 ALA A O 1
ATOM 1522 N N . GLN A 1 225 ? -15.542 25.522 -21.296 1.00 30.57 198 GLN A N 1
ATOM 1523 C CA . GLN A 1 225 ? -14.532 25.987 -22.237 1.00 33.13 198 GLN A CA 1
ATOM 1524 C C . GLN A 1 225 ? -13.401 26.764 -21.608 1.00 28.43 198 GLN A C 1
ATOM 1525 O O . GLN A 1 225 ? -12.266 26.562 -21.955 1.00 31.29 198 GLN A O 1
ATOM 1531 N N . ILE A 1 226 ? -13.728 27.688 -20.720 1.00 29.38 199 ILE A N 1
ATOM 1532 C CA . ILE A 1 226 ? -12.712 28.457 -20.031 1.00 33.48 199 ILE A CA 1
ATOM 1533 C C . ILE A 1 226 ? -11.874 27.537 -19.139 1.00 32.60 199 ILE A C 1
ATOM 1534 O O . ILE A 1 226 ? -10.653 27.685 -19.116 1.00 28.69 199 ILE A O 1
ATOM 1539 N N . ALA A 1 227 ? -12.504 26.553 -18.485 1.00 29.83 200 ALA A N 1
ATOM 1540 C CA . ALA A 1 227 ? -11.777 25.592 -17.652 1.00 31.32 200 ALA A CA 1
ATOM 1541 C C . ALA A 1 227 ? -10.860 24.757 -18.499 1.00 30.84 200 ALA A C 1
ATOM 1542 O O . ALA A 1 227 ? -9.664 24.611 -18.139 1.00 22.82 200 ALA A O 1
ATOM 1544 N N . ARG A 1 228 ? -11.397 24.204 -19.602 1.00 28.85 201 ARG A N 1
ATOM 1545 C CA . ARG A 1 228 ? -10.574 23.437 -20.521 1.00 33.40 201 ARG A CA 1
ATOM 1546 C C . ARG A 1 228 ? -9.400 24.274 -20.966 1.00 27.52 201 ARG A C 1
ATOM 1547 O O . ARG A 1 228 ? -8.275 23.776 -21.025 1.00 25.20 201 ARG A O 1
ATOM 1555 N N . ALA A 1 229 ? -9.681 25.522 -21.317 1.00 26.45 202 ALA A N 1
ATOM 1556 C CA . ALA A 1 229 ? -8.659 26.396 -21.856 1.00 25.09 202 ALA A CA 1
ATOM 1557 C C . ALA A 1 229 ? -7.538 26.640 -20.803 1.00 27.67 202 ALA A C 1
ATOM 1558 O O . ALA A 1 229 ? -6.349 26.595 -21.136 1.00 26.98 202 ALA A O 1
ATOM 1560 N N . ILE A 1 230 ? -7.911 26.872 -19.548 1.00 26.59 203 ILE A N 1
ATOM 1561 C CA . ILE A 1 230 ? -6.909 27.078 -18.504 1.00 28.73 203 ILE A CA 1
ATOM 1562 C C . ILE A 1 230 ? -6.059 25.832 -18.323 1.00 25.54 203 ILE A C 1
ATOM 1563 O O . ILE A 1 230 ? -4.830 25.899 -18.276 1.00 26.11 203 ILE A O 1
ATOM 1568 N N . ILE A 1 231 ? -6.695 24.680 -18.318 1.00 23.29 204 ILE A N 1
ATOM 1569 C CA . ILE A 1 231 ? -5.941 23.462 -18.200 1.00 24.84 204 ILE A CA 1
ATOM 1570 C C . ILE A 1 231 ? -4.927 23.285 -19.346 1.00 28.48 204 ILE A C 1
ATOM 1571 O O . ILE A 1 231 ? -3.754 23.001 -19.107 1.00 28.12 204 ILE A O 1
ATOM 1576 N N . ALA A 1 232 ? -5.365 23.476 -20.578 1.00 27.56 205 ALA 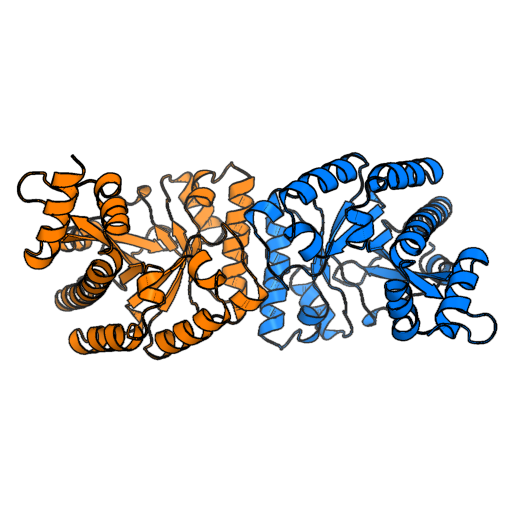A N 1
ATOM 1577 C CA . ALA A 1 232 ? -4.511 23.231 -21.739 1.00 28.27 205 ALA A CA 1
ATOM 1578 C C . ALA A 1 232 ? -3.369 24.226 -21.778 1.00 30.43 205 ALA A C 1
ATOM 1579 O O . ALA A 1 232 ? -2.236 23.897 -22.108 1.00 32.02 205 ALA A O 1
ATOM 1581 N N . MET A 1 233 ? -3.668 25.464 -21.419 1.00 33.85 206 MET A N 1
ATOM 1582 C CA . MET A 1 233 ? -2.655 26.483 -21.353 1.00 33.66 206 MET A CA 1
ATOM 1583 C C . MET A 1 233 ? -1.576 26.206 -20.329 1.00 32.89 206 MET A C 1
ATOM 1584 O O . MET A 1 233 ? -0.389 26.432 -20.600 1.00 29.58 206 MET A O 1
ATOM 1589 N N . ALA A 1 234 ? -2.001 25.761 -19.137 1.00 28.27 207 ALA A N 1
ATOM 1590 C CA . ALA A 1 234 ? -1.056 25.463 -18.052 1.00 26.78 207 ALA A CA 1
ATOM 1591 C C . ALA A 1 234 ? -0.123 24.355 -18.547 1.00 26.95 207 ALA A C 1
ATOM 1592 O O . ALA A 1 234 ? 1.125 24.462 -18.459 1.00 25.43 207 ALA A O 1
ATOM 1594 N N . HIS A 1 235 ? -0.712 23.325 -19.122 1.00 26.24 208 HIS A N 1
ATOM 1595 C CA . HIS A 1 235 ? 0.090 22.220 -19.656 1.00 31.81 208 HIS A CA 1
ATOM 1596 C C . HIS A 1 235 ? 1.050 22.620 -20.774 1.00 32.08 208 HIS A C 1
ATOM 1597 O O . HIS A 1 235 ? 2.199 22.191 -20.797 1.00 31.15 208 HIS A O 1
ATOM 1604 N N . SER A 1 236 ? 0.609 23.515 -21.638 1.00 30.78 209 SER A N 1
ATOM 1605 C CA . SER A 1 236 ? 1.458 24.034 -22.712 1.00 31.02 209 SER A CA 1
ATOM 1606 C C . SER A 1 236 ? 2.653 24.808 -22.140 1.00 30.35 209 SER A C 1
ATOM 1607 O O . SER A 1 236 ? 3.704 24.769 -22.723 1.00 31.39 209 SER A O 1
ATOM 1610 N N . LEU A 1 237 ? 2.490 25.467 -20.997 1.00 29.68 210 LEU A N 1
ATOM 1611 C CA . LEU A 1 237 ? 3.569 26.211 -20.373 1.00 28.31 210 LEU A CA 1
ATOM 1612 C C . LEU A 1 237 ? 4.301 25.461 -19.281 1.00 27.12 210 LEU A C 1
ATOM 1613 O O . LEU A 1 237 ? 5.041 26.067 -18.513 1.00 29.38 210 LEU A O 1
ATOM 1618 N N . ASN A 1 238 ? 4.115 24.149 -19.216 1.00 28.02 211 ASN A N 1
ATOM 1619 C CA . ASN A 1 238 ? 4.736 23.328 -18.169 1.00 30.71 211 ASN A CA 1
ATOM 1620 C C . ASN A 1 238 ? 4.356 23.748 -16.775 1.00 30.22 211 ASN A C 1
ATOM 1621 O O . ASN A 1 238 ? 5.195 23.720 -15.864 1.00 28.93 211 ASN A O 1
ATOM 1626 N N . LEU A 1 239 ? 3.110 24.152 -16.594 1.00 26.66 212 LEU A N 1
ATOM 1627 C CA . LEU A 1 239 ? 2.623 24.494 -15.270 1.00 25.93 212 LEU A CA 1
ATOM 1628 C C . LEU A 1 239 ? 1.676 23.423 -14.789 1.00 27.50 212 LEU A C 1
ATOM 1629 O O . LEU A 1 239 ? 1.052 22.739 -15.583 1.00 30.92 212 LEU A O 1
ATOM 1634 N N . MET A 1 240 ? 1.572 23.276 -13.483 1.00 25.96 213 MET A N 1
ATOM 1635 C CA . MET A 1 240 ? 0.542 22.460 -12.904 1.00 28.15 213 MET A CA 1
ATOM 1636 C C . MET A 1 240 ? -0.756 23.295 -12.784 1.00 25.57 213 MET A C 1
ATOM 1637 O O . MET A 1 240 ? -0.718 24.502 -12.697 1.00 23.19 213 MET A O 1
ATOM 1642 N N . VAL A 1 241 ? -1.903 22.639 -12.755 1.00 25.32 214 VAL A N 1
ATOM 1643 C CA . VAL A 1 241 ? -3.150 23.341 -12.583 1.00 23.72 214 VAL A CA 1
ATOM 1644 C C . VAL A 1 241 ? -3.976 22.737 -11.464 1.00 22.58 214 VAL A C 1
ATOM 1645 O O . VAL A 1 241 ? -4.085 21.504 -11.327 1.00 24.16 214 VAL A O 1
ATOM 1649 N N . ILE A 1 242 ? -4.538 23.610 -10.639 1.00 21.32 215 ILE A N 1
ATOM 1650 C CA . ILE A 1 242 ? -5.435 23.185 -9.548 1.00 24.29 215 ILE A CA 1
ATOM 1651 C C . ILE A 1 242 ? -6.763 23.916 -9.622 1.00 21.86 215 ILE A C 1
ATOM 1652 O O . ILE A 1 242 ? -6.789 25.104 -9.862 1.00 24.06 215 ILE A O 1
ATOM 1657 N N . ALA A 1 243 ? -7.856 23.186 -9.481 1.00 23.11 216 ALA A N 1
ATOM 1658 C CA . ALA A 1 243 ? -9.211 23.772 -9.454 1.00 24.32 216 ALA A CA 1
ATOM 1659 C C . ALA A 1 243 ? -9.741 23.883 -8.040 1.00 25.80 216 ALA A C 1
ATOM 1660 O O . ALA A 1 243 ? -9.674 22.918 -7.297 1.00 24.42 216 ALA A O 1
ATOM 1662 N N . GLU A 1 244 ? -10.207 25.087 -7.661 1.00 23.44 217 GLU A N 1
ATOM 1663 C CA . GLU A 1 244 ? -10.768 25.319 -6.343 1.00 26.59 217 GLU A CA 1
ATOM 1664 C C . GLU A 1 244 ? -12.315 25.289 -6.469 1.00 29.66 217 GLU A C 1
ATOM 1665 O O . GLU A 1 244 ? -12.874 25.377 -7.582 1.00 23.24 217 GLU A O 1
ATOM 1671 N N . GLY A 1 245 ? -12.992 25.239 -5.332 1.00 25.10 218 GLY A N 1
ATOM 1672 C CA . GLY A 1 245 ? -14.431 25.241 -5.325 1.00 29.94 218 GLY A CA 1
ATOM 1673 C C . GLY A 1 245 ? -15.077 23.976 -5.850 1.00 30.20 218 GLY A C 1
ATOM 1674 O O . GLY A 1 245 ? -16.216 23.996 -6.291 1.00 33.98 218 GLY A O 1
ATOM 1675 N N . VAL A 1 246 ? -14.374 22.846 -5.807 1.00 30.09 219 VAL A N 1
ATOM 1676 C CA . VAL A 1 246 ? -14.963 21.597 -6.329 1.00 25.41 219 VAL A CA 1
ATOM 1677 C C . VAL A 1 246 ? -15.955 21.161 -5.275 1.00 30.92 219 VAL A C 1
ATOM 1678 O O . VAL A 1 246 ? -15.533 20.726 -4.177 1.00 27.32 219 VAL A O 1
ATOM 1682 N N . GLU A 1 247 ? -17.260 21.306 -5.569 1.00 28.70 220 GLU A N 1
ATOM 1683 C CA . GLU A 1 247 ? -18.291 21.004 -4.592 1.00 28.66 220 GLU A CA 1
ATOM 1684 C C . GLU A 1 247 ? -19.197 19.806 -4.928 1.00 32.82 220 GLU A C 1
ATOM 1685 O O . GLU A 1 247 ? -19.969 19.374 -4.092 1.00 35.11 220 GLU A O 1
ATOM 1691 N N . SER A 1 248 ? -19.105 19.273 -6.137 1.00 34.90 221 SER A N 1
ATOM 1692 C CA . SER A 1 248 ? -19.978 18.184 -6.549 1.00 35.11 221 SER A CA 1
ATOM 1693 C C . SER A 1 248 ? -19.200 17.162 -7.290 1.00 32.89 221 SER A C 1
ATOM 1694 O O . SER A 1 248 ? -18.177 17.473 -7.905 1.00 35.12 221 SER A O 1
ATOM 1697 N N . GLN A 1 249 ? -19.684 15.942 -7.243 1.00 29.02 222 GLN A N 1
ATOM 1698 C CA . GLN A 1 249 ? -19.096 14.852 -7.974 1.00 35.46 222 GLN A CA 1
ATOM 1699 C C . GLN A 1 249 ? -19.003 15.116 -9.453 1.00 31.07 222 GLN A C 1
ATOM 1700 O O . GLN A 1 249 ? -18.080 14.665 -10.103 1.00 31.10 222 GLN A O 1
ATOM 1706 N N . ALA A 1 250 ? -19.979 15.817 -9.996 1.00 31.06 223 ALA A N 1
ATOM 1707 C CA . ALA A 1 250 ? -19.989 16.033 -11.427 1.00 33.86 223 ALA A CA 1
ATOM 1708 C C . ALA A 1 250 ? -18.864 17.036 -11.827 1.00 32.66 223 ALA A C 1
ATOM 1709 O O . ALA A 1 250 ? -18.309 16.944 -12.904 1.00 27.87 223 ALA A O 1
ATOM 1711 N N . GLN A 1 251 ? -18.577 18.013 -10.967 1.00 30.25 224 GLN A N 1
ATOM 1712 C CA . GLN A 1 251 ? -17.492 18.927 -11.268 1.00 30.71 224 GLN A CA 1
ATOM 1713 C C . GLN A 1 251 ? -16.200 18.148 -11.272 1.00 28.78 224 GLN A C 1
ATOM 1714 O O . GLN A 1 251 ? -15.389 18.323 -12.162 1.00 29.78 224 GLN A O 1
ATOM 1720 N N . LEU A 1 252 ? -16.038 17.269 -10.283 1.00 27.68 225 LEU A N 1
ATOM 1721 C CA . LEU A 1 252 ? -14.864 16.423 -10.149 1.00 28.73 225 LEU A CA 1
ATOM 1722 C C . LEU A 1 252 ? -14.680 15.519 -11.358 1.00 31.20 225 LEU A C 1
ATOM 1723 O O . LEU A 1 252 ? -13.547 15.348 -11.822 1.00 30.43 225 LEU A O 1
ATOM 1728 N N . ASP A 1 253 ? -15.758 14.939 -11.845 1.00 31.84 226 ASP A N 1
ATOM 1729 C CA . ASP A 1 253 ? -15.675 14.077 -13.046 1.00 35.35 226 ASP A CA 1
ATOM 1730 C C . ASP A 1 253 ? -15.131 14.846 -14.245 1.00 32.26 226 ASP A C 1
ATOM 1731 O O . ASP A 1 253 ? -14.217 14.393 -14.926 1.00 27.94 226 ASP A O 1
ATOM 1736 N N . PHE A 1 254 ? -15.691 16.021 -14.494 1.00 30.93 227 PHE A N 1
ATOM 1737 C CA . PHE A 1 254 ? -15.180 16.851 -15.601 1.00 33.41 227 PHE A CA 1
ATOM 1738 C C . PHE A 1 254 ? -13.692 17.148 -15.438 1.00 32.23 227 PHE A C 1
ATOM 1739 O O . PHE A 1 254 ? -12.920 16.959 -16.356 1.00 32.33 227 PHE A O 1
ATOM 1747 N N . LEU A 1 255 ? -13.300 17.630 -14.262 1.00 30.82 228 LEU A N 1
ATOM 1748 C CA . LEU A 1 255 ? -11.949 18.111 -14.062 1.00 31.53 228 LEU A CA 1
ATOM 1749 C C . LEU A 1 255 ? -10.972 16.924 -14.161 1.00 33.02 228 LEU A C 1
ATOM 1750 O O . LEU A 1 255 ? -9.857 17.062 -14.680 1.00 30.38 228 LEU A O 1
ATOM 1755 N N . ARG A 1 256 ? -11.394 15.776 -13.630 1.00 32.70 229 ARG A N 1
ATOM 1756 C CA . ARG A 1 256 ? -10.630 14.548 -13.720 1.00 36.06 229 ARG A CA 1
ATOM 1757 C C . ARG A 1 256 ? -10.401 14.152 -15.190 1.00 35.12 229 ARG A C 1
ATOM 1758 O O . ARG A 1 256 ? -9.272 13.939 -15.583 1.00 34.68 229 ARG A O 1
ATOM 1766 N N . GLU A 1 257 ? -11.464 14.075 -15.991 1.00 35.37 230 GLU A N 1
ATOM 1767 C CA . GLU A 1 257 ? -11.370 13.549 -17.378 1.00 36.85 230 GLU A CA 1
ATOM 1768 C C . GLU A 1 257 ? -10.646 14.518 -18.306 1.00 35.56 230 GLU A C 1
ATOM 1769 O O . GLU A 1 257 ? -10.096 14.106 -19.315 1.00 35.49 230 GLU A O 1
ATOM 1775 N N . HIS A 1 258 ? -10.630 15.807 -17.961 1.00 37.98 231 HIS A N 1
ATOM 1776 C CA . HIS A 1 258 ? -9.898 16.804 -18.737 1.00 34.28 231 HIS A CA 1
ATOM 1777 C C . HIS A 1 258 ? -8.498 17.138 -18.218 1.00 33.67 231 HIS A C 1
ATOM 1778 O O . HIS A 1 258 ? -7.915 18.117 -18.640 1.00 39.04 231 HIS A O 1
ATOM 1785 N N . GLY A 1 259 ? -7.961 16.335 -17.308 1.00 35.06 232 GLY A N 1
ATOM 1786 C CA . GLY A 1 259 ? -6.528 16.404 -16.969 1.00 30.50 232 GLY A CA 1
ATOM 1787 C C . GLY A 1 259 ? -6.069 17.450 -15.983 1.00 29.17 232 GLY A C 1
ATOM 1788 O O . GLY A 1 259 ? -4.879 17.746 -15.901 1.00 32.38 232 GLY A O 1
ATOM 1789 N N . CYS A 1 260 ? -6.990 17.991 -15.196 1.00 30.72 233 CYS A N 1
ATOM 1790 C CA . CYS A 1 260 ? -6.631 18.891 -14.111 1.00 27.12 233 CYS A CA 1
ATOM 1791 C C . CYS A 1 260 ? -5.786 18.140 -13.105 1.00 27.47 233 CYS A C 1
ATOM 1792 O O . CYS A 1 260 ? -6.187 17.080 -12.610 1.00 27.52 233 CYS A O 1
ATOM 1795 N N . ASP A 1 261 ? -4.605 18.665 -12.813 1.00 25.89 234 ASP A N 1
ATOM 1796 C CA . ASP A 1 261 ? -3.634 17.979 -11.974 1.00 28.04 234 ASP A CA 1
ATOM 1797 C C . ASP A 1 261 ? -4.147 17.809 -10.524 1.00 30.80 234 ASP A C 1
ATOM 1798 O O . ASP A 1 261 ? -4.092 16.724 -10.013 1.00 30.27 234 ASP A O 1
ATOM 1803 N N . GLU A 1 262 ? -4.670 18.881 -9.920 1.00 25.63 235 GLU A N 1
ATOM 1804 C CA . GLU A 1 262 ? -5.090 18.883 -8.547 1.00 26.45 235 GLU A CA 1
ATOM 1805 C C . GLU A 1 262 ? -6.476 19.568 -8.397 1.00 28.44 235 GLU A C 1
ATOM 1806 O O . GLU A 1 262 ? -6.987 20.298 -9.287 1.00 27.17 235 GLU A O 1
ATOM 1812 N N . VAL A 1 263 ? -7.054 19.372 -7.229 1.00 25.98 236 VAL A N 1
ATOM 1813 C CA . VAL A 1 263 ? -8.410 19.749 -6.985 1.00 25.76 236 VAL A CA 1
ATOM 1814 C C . VAL A 1 263 ? -8.540 20.051 -5.474 1.00 27.30 236 VAL A C 1
ATOM 1815 O O . VAL A 1 263 ? -7.859 19.400 -4.652 1.00 22.78 236 VAL A O 1
ATOM 1819 N N . GLN A 1 264 ? -9.381 21.034 -5.109 1.00 23.71 237 GLN A N 1
ATOM 1820 C CA . GLN A 1 264 ? -9.808 21.199 -3.731 1.00 25.46 237 GLN A CA 1
ATOM 1821 C C . GLN A 1 264 ? -11.231 21.736 -3.670 1.00 26.57 237 GLN A C 1
ATOM 1822 O O . GLN A 1 264 ? -11.713 22.359 -4.643 1.00 24.90 237 GLN A O 1
ATOM 1828 N N . GLY A 1 265 ? -11.871 21.551 -2.518 1.00 26.52 238 GLY A N 1
ATOM 1829 C CA . GLY A 1 265 ? -13.237 22.062 -2.309 1.00 26.97 238 GLY A CA 1
ATOM 1830 C C . GLY A 1 265 ? -14.018 21.281 -1.268 1.00 27.12 238 GLY A C 1
ATOM 1831 O O . GLY A 1 265 ? -13.497 20.317 -0.675 1.00 22.76 238 GLY A O 1
ATOM 1832 N N . TYR A 1 266 ? -15.266 21.693 -1.064 1.00 28.47 239 TYR A N 1
ATOM 1833 C CA . TYR A 1 266 ? -16.106 21.116 -0.017 1.00 33.69 239 TYR A CA 1
ATOM 1834 C C . TYR A 1 266 ? -16.501 19.698 -0.326 1.00 29.10 239 TYR A C 1
ATOM 1835 O O . TYR A 1 266 ? -16.872 18.980 0.568 1.00 31.41 239 TYR A O 1
ATOM 1844 N N . LEU A 1 267 ? -16.336 19.250 -1.564 1.00 26.00 240 LEU A N 1
ATOM 1845 C CA . LEU A 1 267 ? -16.599 17.873 -1.859 1.00 28.53 240 LEU A CA 1
ATOM 1846 C C . LEU A 1 267 ? -15.829 16.915 -0.957 1.00 32.83 240 LEU A C 1
ATOM 1847 O O . LEU A 1 267 ? -16.298 15.813 -0.677 1.00 37.46 240 LEU A O 1
ATOM 1852 N N . PHE A 1 268 ? -14.652 17.328 -0.519 1.00 33.01 241 PHE A N 1
ATOM 1853 C CA . PHE A 1 268 ? -13.765 16.486 0.275 1.00 34.96 241 PHE A CA 1
ATOM 1854 C C . PHE A 1 268 ? -13.812 16.791 1.792 1.00 36.58 241 PHE A C 1
ATOM 1855 O O . PHE A 1 268 ? -13.054 16.227 2.541 1.00 47.38 241 PHE A O 1
ATOM 1863 N N . GLY A 1 269 ? -14.684 17.688 2.220 1.00 37.06 242 GLY A N 1
ATOM 1864 C CA . GLY A 1 269 ? -14.783 18.100 3.634 1.00 43.52 242 GLY A CA 1
ATOM 1865 C C . GLY A 1 269 ? -14.529 19.596 3.799 1.00 41.18 242 GLY A C 1
ATOM 1866 O O . GLY A 1 269 ? -14.410 20.314 2.806 1.00 38.44 242 GLY A O 1
ATOM 1867 N N . ARG A 1 270 ? -14.478 20.067 5.046 1.00 39.39 243 ARG A N 1
ATOM 1868 C CA . ARG A 1 270 ? -14.188 21.475 5.320 1.00 42.08 243 ARG A CA 1
ATOM 1869 C C . ARG A 1 270 ? -12.736 21.706 5.777 1.00 38.01 243 ARG A C 1
ATOM 1870 O O . ARG A 1 270 ? -12.063 20.779 6.222 1.00 34.23 243 ARG A O 1
ATOM 1878 N N . PRO A 1 271 ? -12.257 22.954 5.666 1.00 30.00 244 PRO A N 1
ATOM 1879 C CA . PRO A 1 271 ? -10.967 23.266 6.271 1.00 32.01 244 PRO A CA 1
ATOM 1880 C C . PRO A 1 271 ? -10.968 22.863 7.740 1.00 31.32 244 PRO A C 1
ATOM 1881 O O . PRO A 1 271 ? -11.986 23.019 8.391 1.00 28.55 244 PRO A O 1
ATOM 1885 N N . MET A 1 272 ? -9.856 22.326 8.241 1.00 29.04 245 MET A N 1
ATOM 1886 C CA . MET A 1 272 ? -9.839 21.818 9.604 1.00 29.92 245 MET A CA 1
ATOM 1887 C C . MET A 1 272 ? -8.601 22.229 10.355 1.00 28.06 245 MET A C 1
ATOM 1888 O O . MET A 1 272 ? -7.581 22.572 9.741 1.00 22.04 245 MET A O 1
ATOM 1893 N N . PRO A 1 273 ? -8.689 22.219 11.700 1.00 30.19 246 PRO A N 1
ATOM 1894 C CA . PRO A 1 273 ? -7.527 22.644 12.511 1.00 29.79 246 PRO A CA 1
ATOM 1895 C C . PRO A 1 273 ? -6.406 21.647 12.333 1.00 25.32 246 PRO A C 1
ATOM 1896 O O . PRO A 1 273 ? -6.670 20.527 11.898 1.00 25.00 246 PRO A O 1
ATOM 1900 N N . ALA A 1 274 ? -5.187 22.068 12.617 1.00 25.42 247 ALA A N 1
ATOM 1901 C CA . ALA A 1 274 ? -4.003 21.256 12.400 1.00 31.61 247 ALA A CA 1
ATOM 1902 C C . ALA A 1 274 ? -4.071 19.859 13.062 1.00 30.54 247 ALA A C 1
ATOM 1903 O O . ALA A 1 274 ? -3.636 18.888 12.476 1.00 28.91 247 ALA A O 1
ATOM 1905 N N . GLU A 1 275 ? -4.587 19.806 14.288 1.00 29.74 248 GLU A N 1
ATOM 1906 C CA . GLU A 1 275 ? -4.658 18.547 15.084 1.00 32.58 248 GLU A CA 1
ATOM 1907 C C . GLU A 1 275 ? -5.402 17.490 14.268 1.00 29.89 248 GLU A C 1
ATOM 1908 O O . GLU A 1 275 ? -4.840 16.440 13.916 1.00 29.17 248 GLU A O 1
ATOM 1914 N N . GLN A 1 276 ? -6.635 17.853 13.892 1.00 27.06 249 GLN A N 1
ATOM 1915 C CA . GLN A 1 276 ? -7.516 16.988 13.147 1.00 28.35 249 GLN A CA 1
ATOM 1916 C C . GLN A 1 276 ? -6.952 16.619 11.751 1.00 27.84 249 GLN A C 1
ATOM 1917 O O . GLN A 1 276 ? -6.985 15.433 11.347 1.00 29.85 249 GLN A O 1
ATOM 1923 N N . PHE A 1 277 ? -6.419 17.615 11.034 1.00 26.25 250 PHE A N 1
ATOM 1924 C CA . PHE A 1 277 ? -5.779 17.402 9.729 1.00 28.26 250 PHE A CA 1
ATOM 1925 C C . PHE A 1 277 ? -4.637 16.400 9.882 1.00 28.23 250 PHE A C 1
ATOM 1926 O O . PHE A 1 277 ? -4.543 15.434 9.100 1.00 26.22 250 PHE A O 1
ATOM 1934 N N . GLY A 1 278 ? -3.788 16.619 10.888 1.00 26.49 251 GLY A N 1
ATOM 1935 C CA . GLY A 1 278 ? -2.621 15.776 11.078 1.00 30.26 251 GLY A CA 1
ATOM 1936 C C . GLY A 1 278 ? -3.019 14.312 11.345 1.00 35.50 251 GLY A C 1
ATOM 1937 O O . GLY A 1 278 ? -2.494 13.392 10.740 1.00 36.47 251 GLY A O 1
ATOM 1938 N N . MET A 1 279 ? -3.960 14.121 12.264 1.00 32.93 252 MET A N 1
ATOM 1939 C CA . MET A 1 279 ? -4.483 12.793 12.593 1.00 37.77 252 MET A CA 1
ATOM 1940 C C . MET A 1 279 ? -5.105 12.094 11.389 1.00 34.95 252 MET A C 1
ATOM 1941 O O . MET A 1 279 ? -4.869 10.916 11.171 1.00 35.26 252 MET A O 1
ATOM 1946 N N . LEU A 1 280 ? -5.881 12.833 10.603 1.00 31.57 253 LEU A N 1
ATOM 1947 C CA . LEU A 1 280 ? -6.581 12.251 9.503 1.00 32.96 253 LEU A CA 1
ATOM 1948 C C . LEU A 1 280 ? -5.612 11.706 8.466 1.00 37.70 253 LEU A C 1
ATOM 1949 O O . LEU A 1 280 ? -5.775 10.588 7.962 1.00 44.37 253 LEU A O 1
ATOM 1954 N N . TYR A 1 281 ? -4.600 12.487 8.129 1.00 38.02 254 TYR A N 1
ATOM 1955 C CA . TYR A 1 281 ? -3.721 12.115 7.017 1.00 39.20 254 TYR A CA 1
ATOM 1956 C C . TYR A 1 281 ? -2.413 11.515 7.482 1.00 38.11 254 TYR A C 1
ATOM 1957 O O . TYR A 1 281 ? -1.510 11.344 6.693 1.00 42.86 254 TYR A O 1
ATOM 1966 N N . ALA A 1 282 ? -2.312 11.178 8.770 1.00 38.49 255 ALA A N 1
ATOM 1967 C CA . ALA A 1 282 ? -1.167 10.424 9.246 1.00 44.37 255 ALA A CA 1
ATOM 1968 C C . ALA A 1 282 ? -1.218 8.988 8.695 1.00 51.75 255 ALA A C 1
ATOM 1969 O O . ALA A 1 282 ? -2.280 8.419 8.481 1.00 58.65 255 ALA A O 1
ATOM 1971 N N . SER A 1 283 ? -0.037 8.436 8.455 1.00 63.68 256 SER A N 1
ATOM 1972 C CA . SER A 1 283 ? 0.131 7.045 8.053 1.00 74.58 256 SER A CA 1
ATOM 1973 C C . SER A 1 283 ? 1.626 6.870 7.914 1.00 77.20 256 SER A C 1
ATOM 1974 O O . SER A 1 283 ? 2.351 7.881 7.920 1.00 80.53 256 SER A O 1
ATOM 1977 N N . GLU B 1 30 ? 12.177 63.335 -49.826 1.00 66.16 3 GLU B N 1
ATOM 1978 C CA . GLU B 1 30 ? 11.422 62.248 -50.503 1.00 58.22 3 GLU B CA 1
ATOM 1979 C C . GLU B 1 30 ? 9.995 62.130 -49.975 1.00 55.74 3 GLU B C 1
ATOM 1980 O O . GLU B 1 30 ? 9.061 61.756 -50.708 1.00 50.96 3 GLU B O 1
ATOM 1986 N N . ARG B 1 31 ? 9.821 62.437 -48.700 1.00 52.62 4 ARG B N 1
ATOM 1987 C CA . ARG B 1 31 ? 8.534 62.267 -48.085 1.00 52.81 4 ARG B CA 1
ATOM 1988 C C . ARG B 1 31 ? 7.477 63.177 -48.696 1.00 51.16 4 ARG B C 1
ATOM 1989 O O . ARG B 1 31 ? 6.316 62.793 -48.731 1.00 51.49 4 ARG B O 1
ATOM 1997 N N . LEU B 1 32 ? 7.869 64.360 -49.181 1.00 44.83 5 LEU B N 1
ATOM 1998 C CA . LEU B 1 32 ? 6.916 65.293 -49.828 1.00 47.62 5 LEU B CA 1
ATOM 1999 C C . LEU B 1 32 ? 6.357 64.714 -51.136 1.00 42.43 5 LEU B C 1
ATOM 2000 O O . LEU B 1 32 ? 5.155 64.755 -51.369 1.00 41.09 5 LEU B O 1
ATOM 2005 N N . GLU B 1 33 ? 7.245 64.196 -51.976 1.00 39.84 6 GLU B N 1
ATOM 2006 C CA . GLU B 1 33 ? 6.840 63.549 -53.216 1.00 42.34 6 GLU B CA 1
ATOM 2007 C C . GLU B 1 33 ? 6.018 62.279 -52.915 1.00 38.93 6 GLU B C 1
ATOM 2008 O O . GLU B 1 33 ? 5.033 62.020 -53.566 1.00 40.46 6 GLU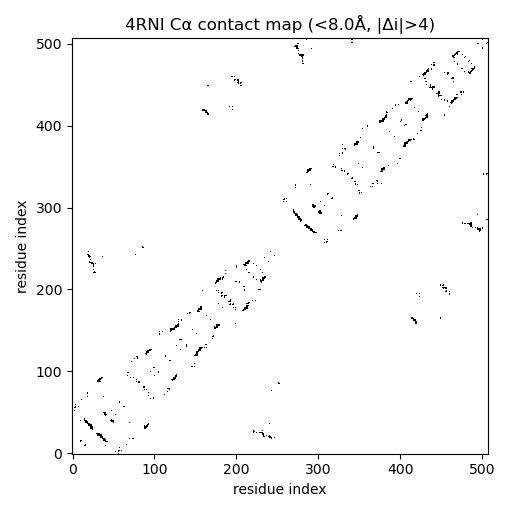 B O 1
ATOM 2014 N N . LEU B 1 34 ? 6.429 61.511 -51.916 1.00 36.73 7 LEU B N 1
ATOM 2015 C CA . LEU B 1 34 ? 5.686 60.328 -51.515 1.00 37.26 7 LEU B CA 1
ATOM 2016 C C . LEU B 1 34 ? 4.246 60.689 -51.083 1.00 37.81 7 LEU B C 1
ATOM 2017 O O . LEU B 1 34 ? 3.288 60.093 -51.563 1.00 32.50 7 LEU B O 1
ATOM 2022 N N . GLU B 1 35 ? 4.091 61.718 -50.248 1.00 35.17 8 GLU B N 1
ATOM 2023 C CA . GLU B 1 35 ? 2.791 62.132 -49.812 1.00 36.10 8 GLU B CA 1
ATOM 2024 C C . GLU B 1 35 ? 1.906 62.579 -50.987 1.00 36.81 8 GLU B C 1
ATOM 2025 O O . GLU B 1 35 ? 0.719 62.216 -51.028 1.00 32.23 8 GLU B O 1
ATOM 2031 N N . SER B 1 36 ? 2.478 63.350 -51.914 1.00 31.51 9 SER B N 1
ATOM 2032 C CA . SER B 1 36 ? 1.745 63.876 -53.032 1.00 35.38 9 SER B CA 1
ATOM 2033 C C . SER B 1 36 ? 1.269 62.744 -53.902 1.00 30.60 9 SER B C 1
ATOM 2034 O O . SER B 1 36 ? 0.114 62.700 -54.281 1.00 28.69 9 SER B O 1
ATOM 2037 N N . ASP B 1 37 ? 2.202 61.863 -54.252 1.00 31.78 10 ASP B N 1
ATOM 2038 C CA . ASP B 1 37 ? 1.880 60.645 -55.008 1.00 31.66 10 ASP B CA 1
ATOM 2039 C C . ASP B 1 37 ? 0.800 59.800 -54.343 1.00 27.59 10 ASP B C 1
ATOM 2040 O O . ASP B 1 37 ? -0.113 59.347 -55.038 1.00 25.30 10 ASP B O 1
ATOM 2045 N N . LEU B 1 38 ? 0.857 59.643 -53.008 1.00 25.51 11 LEU B N 1
ATOM 2046 C CA . LEU B 1 38 ? -0.154 58.828 -52.312 1.00 25.19 11 LEU B CA 1
ATOM 2047 C C . LEU B 1 38 ? -1.517 59.444 -52.447 1.00 28.09 11 LEU B C 1
ATOM 2048 O O . LEU B 1 38 ? -2.494 58.733 -52.673 1.00 24.07 11 LEU B O 1
ATOM 2053 N N . ARG B 1 39 ? -1.587 60.772 -52.281 1.00 31.94 12 ARG B N 1
ATOM 2054 C CA . ARG B 1 39 ? -2.846 61.507 -52.383 1.00 33.14 12 ARG B CA 1
ATOM 2055 C C . ARG B 1 39 ? -3.440 61.355 -53.764 1.00 34.23 12 ARG B C 1
ATOM 2056 O O . ARG B 1 39 ? -4.639 61.266 -53.898 1.00 34.86 12 ARG B O 1
ATOM 2064 N N . ARG B 1 40 ? -2.594 61.310 -54.774 1.00 35.64 13 ARG B N 1
ATOM 2065 C CA . ARG B 1 40 ? -3.037 61.104 -56.159 1.00 41.20 13 ARG B CA 1
ATOM 2066 C C . ARG B 1 40 ? -3.447 59.630 -56.440 1.00 38.36 13 ARG B C 1
ATOM 2067 O O . ARG B 1 40 ? -4.302 59.337 -57.285 1.00 34.50 13 ARG B O 1
ATOM 2075 N N . ALA B 1 41 ? -2.807 58.693 -55.752 1.00 37.83 14 ALA B N 1
ATOM 2076 C CA . ALA B 1 41 ? -3.006 57.269 -56.044 1.00 36.21 14 ALA B CA 1
ATOM 2077 C C . ALA B 1 41 ? -4.483 56.798 -55.941 1.00 33.76 14 ALA B C 1
ATOM 2078 O O . ALA B 1 41 ? -4.962 56.125 -56.813 1.00 32.03 14 ALA B O 1
ATOM 2080 N N . LEU B 1 42 ? -5.197 57.210 -54.919 1.00 42.24 15 LEU B N 1
ATOM 2081 C CA . LEU B 1 42 ? -6.651 56.855 -54.821 1.00 56.45 15 LEU B CA 1
ATOM 2082 C C . LEU B 1 42 ? -7.490 57.209 -56.081 1.00 55.01 15 LEU B C 1
ATOM 2083 O O . LEU B 1 42 ? -7.905 56.307 -56.820 1.00 54.75 15 LEU B O 1
ATOM 2088 N N . GLU B 1 43 ? -7.656 58.503 -56.368 1.00 61.69 16 GLU B N 1
ATOM 2089 C CA . GLU B 1 43 ? -8.499 58.993 -57.515 1.00 56.17 16 GLU B CA 1
ATOM 2090 C C . GLU B 1 43 ? -8.126 58.324 -58.791 1.00 57.40 16 GLU B C 1
ATOM 2091 O O . GLU B 1 43 ? -8.990 57.958 -59.595 1.00 64.15 16 GLU B O 1
ATOM 2097 N N . LEU B 1 44 ? -6.817 58.174 -58.987 1.00 52.37 17 LEU B N 1
ATOM 2098 C CA . LEU B 1 44 ? -6.288 57.599 -60.213 1.00 45.90 17 LEU B CA 1
ATOM 2099 C C . LEU B 1 44 ? -6.297 56.068 -60.195 1.00 44.85 17 LEU B C 1
ATOM 2100 O O . LEU B 1 44 ? -5.925 55.425 -61.187 1.00 41.07 17 LEU B O 1
ATOM 2105 N N . GLY B 1 45 ? -6.720 55.477 -59.088 1.00 45.96 18 GLY B N 1
ATOM 2106 C CA . GLY B 1 45 ? -6.711 54.003 -58.984 1.00 47.92 18 GLY B CA 1
ATOM 2107 C C . GLY B 1 45 ? -5.349 53.362 -59.192 1.00 38.74 18 GLY B C 1
ATOM 2108 O O . GLY B 1 45 ? -5.198 52.441 -59.976 1.00 41.52 18 GLY B O 1
ATOM 2109 N N . GLU B 1 46 ? -4.354 53.830 -58.468 1.00 31.47 19 GLU B N 1
ATOM 2110 C CA . GLU B 1 46 ? -3.026 53.204 -58.522 1.00 32.20 19 GLU B CA 1
ATOM 2111 C C . GLU B 1 46 ? -2.834 52.084 -57.482 1.00 27.46 19 GLU B C 1
ATOM 2112 O O . GLU B 1 46 ? -1.889 51.295 -57.588 1.00 31.79 19 GLU B O 1
ATOM 2118 N N . PHE B 1 47 ? -3.699 52.039 -56.474 1.00 21.90 20 PHE B N 1
ATOM 2119 C CA . PHE B 1 47 ? -3.598 51.030 -55.439 1.00 21.98 20 PHE B CA 1
ATOM 2120 C C . PHE B 1 47 ? -4.105 49.750 -56.076 1.00 22.14 20 PHE B C 1
ATOM 2121 O O . PHE B 1 47 ? -4.944 49.818 -56.940 1.00 24.90 20 PHE B O 1
ATOM 2129 N N . VAL B 1 48 ? -3.589 48.612 -55.646 1.00 20.94 21 VAL B N 1
ATOM 2130 C CA . VAL B 1 48 ? -4.022 47.325 -56.157 1.00 22.39 21 VAL B CA 1
ATOM 2131 C C . VAL B 1 48 ? -3.939 46.370 -54.976 1.00 22.80 21 VAL B C 1
ATOM 2132 O O . VAL B 1 48 ? -3.172 46.603 -54.061 1.00 24.07 21 VAL B O 1
ATOM 2136 N N . LEU B 1 49 ? -4.763 45.326 -54.968 1.00 22.28 22 LEU B N 1
ATOM 2137 C CA . LEU B 1 49 ? -4.697 44.268 -53.962 1.00 22.01 22 LEU B CA 1
ATOM 2138 C C . LEU B 1 49 ? -3.801 43.133 -54.406 1.00 20.83 22 LEU B C 1
ATOM 2139 O O . LEU B 1 49 ? -3.891 42.668 -55.526 1.00 19.42 22 LEU B O 1
ATOM 2144 N N . HIS B 1 50 ? -2.909 42.702 -53.533 1.00 21.33 23 HIS B N 1
ATOM 2145 C CA . HIS B 1 50 ? -2.267 41.391 -53.708 1.00 19.65 23 HIS B CA 1
ATOM 2146 C C . HIS B 1 50 ? -2.775 40.497 -52.562 1.00 19.41 23 HIS B C 1
ATOM 2147 O O . HIS B 1 50 ? -3.197 40.998 -51.513 1.00 20.43 23 HIS B O 1
ATOM 2154 N N . TYR B 1 51 ? -2.748 39.196 -52.781 1.00 18.36 24 TYR B N 1
ATOM 2155 C CA . TYR B 1 51 ? -3.331 38.248 -51.845 1.00 18.26 24 TYR B CA 1
ATOM 2156 C C . TYR B 1 51 ? -2.354 37.216 -51.366 1.00 19.44 24 TYR B C 1
ATOM 2157 O O . TYR B 1 51 ? -1.670 36.565 -52.143 1.00 18.05 24 TYR B O 1
ATOM 2166 N N . GLN B 1 52 ? -2.304 37.046 -50.066 1.00 20.71 25 GLN B N 1
ATOM 2167 C CA . GLN B 1 52 ? -1.486 35.988 -49.492 1.00 24.40 25 GLN B CA 1
ATOM 2168 C C . GLN B 1 52 ? -2.351 34.747 -49.332 1.00 19.65 25 GLN B C 1
ATOM 2169 O O . GLN B 1 52 ? -3.367 34.784 -48.681 1.00 17.99 25 GLN B O 1
ATOM 2175 N N . PRO B 1 53 ? -1.921 33.627 -49.902 1.00 20.21 26 PRO B N 1
ATOM 2176 C CA . PRO B 1 53 ? -2.718 32.411 -49.787 1.00 19.66 26 PRO B CA 1
ATOM 2177 C C . PRO B 1 53 ? -2.688 31.788 -48.373 1.00 19.34 26 PRO B C 1
ATOM 2178 O O . PRO B 1 53 ? -1.680 31.851 -47.661 1.00 17.20 26 PRO B O 1
ATOM 2182 N N . GLN B 1 54 ? -3.822 31.261 -47.965 1.00 17.46 27 GLN B N 1
ATOM 2183 C CA . GLN B 1 54 ? -3.930 30.488 -46.745 1.00 20.54 27 GLN B CA 1
ATOM 2184 C C . GLN B 1 54 ? -4.269 29.040 -47.065 1.00 20.31 27 GLN B C 1
ATOM 2185 O O . GLN B 1 54 ? -5.083 28.760 -47.945 1.00 26.88 27 GLN B O 1
ATOM 2191 N N . PHE B 1 55 ? -3.609 28.121 -46.385 1.00 19.14 28 PHE B N 1
ATOM 2192 C CA . PHE B 1 55 ? -3.813 26.710 -46.583 1.00 20.53 28 PHE B CA 1
ATOM 2193 C C . PHE B 1 55 ? -4.210 25.964 -45.287 1.00 23.07 28 PHE B C 1
ATOM 2194 O O . PHE B 1 55 ? -4.064 26.482 -44.177 1.00 20.98 28 PHE B O 1
ATOM 2202 N N . THR B 1 56 ? -4.657 24.721 -45.442 1.00 23.47 29 THR B N 1
ATOM 2203 C CA . THR B 1 56 ? -4.877 23.845 -44.303 1.00 27.83 29 THR B CA 1
ATOM 2204 C C . THR B 1 56 ? -3.547 23.574 -43.648 1.00 26.85 29 THR B C 1
ATOM 2205 O O . THR B 1 56 ? -2.515 23.720 -44.264 1.00 21.60 29 THR B O 1
ATOM 2209 N N . GLY B 1 57 ? -3.598 23.144 -42.396 1.00 29.53 30 GLY B N 1
ATOM 2210 C CA . GLY B 1 57 ? -2.414 22.895 -41.599 1.00 31.07 30 GLY B CA 1
ATOM 2211 C C . GLY B 1 57 ? -1.431 21.871 -42.105 1.00 31.10 30 GLY B C 1
ATOM 2212 O O . GLY B 1 57 ? -0.321 21.842 -41.627 1.00 35.75 30 GLY B O 1
ATOM 2213 N N . ASP B 1 58 ? -1.832 21.024 -43.040 1.00 33.00 31 ASP B N 1
ATOM 2214 C CA . ASP B 1 58 ? -0.894 20.189 -43.780 1.00 37.69 31 ASP B CA 1
ATOM 2215 C C . ASP B 1 58 ? -0.269 20.896 -45.001 1.00 40.54 31 ASP B C 1
ATOM 2216 O O . ASP B 1 58 ? 0.586 20.329 -45.711 1.00 38.31 31 ASP B O 1
ATOM 2221 N N . GLY B 1 59 ? -0.695 22.143 -45.225 1.00 40.45 32 GLY B N 1
ATOM 2222 C CA . GLY B 1 59 ? -0.261 22.958 -46.346 1.00 41.56 32 GLY B CA 1
ATOM 2223 C C . GLY B 1 59 ? -0.662 22.381 -47.681 1.00 40.42 32 GLY B C 1
ATOM 2224 O O . GLY B 1 59 ? 0.046 22.584 -48.646 1.00 44.99 32 GLY B O 1
ATOM 2225 N N . ARG B 1 60 ? -1.782 21.655 -47.732 1.00 42.17 33 ARG B N 1
ATOM 2226 C CA . ARG B 1 60 ? -2.207 21.007 -48.974 1.00 46.26 33 ARG B CA 1
ATOM 2227 C C . ARG B 1 60 ? -3.445 21.571 -49.639 1.00 44.93 33 ARG B C 1
ATOM 2228 O O . ARG B 1 60 ? -3.592 21.355 -50.816 1.00 48.79 33 ARG B O 1
ATOM 2236 N N . ARG B 1 61 ? -4.332 22.270 -48.922 1.00 34.77 34 ARG B N 1
ATOM 2237 C CA . ARG B 1 61 ? -5.533 22.833 -49.561 1.00 33.82 34 ARG B CA 1
ATOM 2238 C C . ARG B 1 61 ? -5.745 24.308 -49.273 1.00 28.97 34 ARG B C 1
ATOM 2239 O O . ARG B 1 61 ? -5.559 24.784 -48.142 1.00 26.80 34 ARG B O 1
ATOM 2247 N N . LEU B 1 62 ? -6.124 25.060 -50.294 1.00 27.38 35 LEU B N 1
ATOM 2248 C CA . LEU B 1 62 ? -6.291 26.499 -50.127 1.00 25.34 35 LEU B CA 1
ATOM 2249 C C . LEU B 1 62 ? -7.522 26.728 -49.295 1.00 24.99 35 LEU B C 1
ATOM 2250 O O . LEU B 1 62 ? -8.553 26.172 -49.590 1.00 23.51 35 LEU B O 1
ATOM 2255 N N . THR B 1 63 ? -7.429 27.541 -48.243 1.00 24.44 36 THR B N 1
ATOM 2256 C CA . THR B 1 63 ? -8.621 27.854 -47.440 1.00 24.94 36 THR B CA 1
ATOM 2257 C C . THR B 1 63 ? -9.042 29.307 -47.578 1.00 27.46 36 THR B C 1
ATOM 2258 O O . THR B 1 63 ? -10.157 29.668 -47.201 1.00 29.16 36 THR B O 1
ATOM 2262 N N . GLY B 1 64 ? -8.169 30.135 -48.157 1.00 25.61 37 GLY B N 1
ATOM 2263 C CA . GLY B 1 64 ? -8.508 31.517 -48.366 1.00 24.03 37 GLY B CA 1
ATOM 2264 C C . GLY B 1 64 ? -7.406 32.398 -48.896 1.00 22.30 37 GLY B C 1
ATOM 2265 O O . GLY B 1 64 ? -6.297 31.947 -49.140 1.00 22.68 37 GLY B O 1
ATOM 2266 N N . ALA B 1 65 ? -7.751 33.671 -49.088 1.00 21.50 38 ALA B N 1
ATOM 2267 C CA . ALA B 1 65 ? -6.812 34.683 -49.529 1.00 20.94 38 ALA B CA 1
ATOM 2268 C C . ALA B 1 65 ? -6.847 35.882 -48.544 1.00 20.79 38 ALA B C 1
ATOM 2269 O O . ALA B 1 65 ? -7.909 36.423 -48.294 1.00 22.19 38 ALA B O 1
ATOM 2271 N N . GLU B 1 66 ? -5.701 36.287 -48.016 1.00 21.36 39 GLU B N 1
ATOM 2272 C CA . GLU B 1 66 ? -5.612 37.522 -47.246 1.00 21.36 39 GLU B CA 1
ATOM 2273 C C . GLU B 1 66 ? -5.277 38.695 -48.135 1.00 18.97 39 GLU B C 1
ATOM 2274 O O . GLU B 1 66 ? -4.215 38.741 -48.746 1.00 17.38 39 GLU B O 1
ATOM 2280 N N . ALA B 1 67 ? -6.195 39.660 -48.191 1.00 19.10 40 ALA B N 1
ATOM 2281 C CA . ALA B 1 67 ? -6.051 40.838 -49.060 1.00 21.59 40 ALA B CA 1
ATOM 2282 C C . ALA B 1 67 ? -5.061 41.846 -48.462 1.00 23.51 40 ALA B C 1
ATOM 2283 O O . ALA B 1 67 ? -5.092 42.095 -47.261 1.00 25.59 40 ALA B O 1
ATOM 2285 N N . LEU B 1 68 ? -4.137 42.335 -49.283 1.00 21.25 41 LEU B N 1
ATOM 2286 C CA . LEU B 1 68 ? -3.093 43.236 -48.825 1.00 21.12 41 LEU B CA 1
ATOM 2287 C C . LEU B 1 68 ? -2.959 44.405 -49.769 1.00 21.61 41 LEU B C 1
ATOM 2288 O O . LEU B 1 68 ? -2.917 44.229 -51.003 1.00 19.74 41 LEU B O 1
ATOM 2293 N N . LEU B 1 69 ? -2.836 45.598 -49.179 1.00 19.96 42 LEU B N 1
ATOM 2294 C CA . LEU B 1 69 ? -2.706 46.840 -49.929 1.00 20.07 42 LEU B CA 1
ATOM 2295 C C . LEU B 1 69 ? -1.342 47.023 -50.596 1.00 19.95 42 LEU B C 1
ATOM 2296 O O . LEU B 1 69 ? -0.312 46.976 -49.958 1.00 21.61 42 LEU B O 1
ATOM 2301 N N . ARG B 1 70 ? -1.339 47.158 -51.910 1.00 19.83 43 ARG B N 1
ATOM 2302 C CA . ARG B 1 70 ? -0.116 47.357 -52.653 1.00 18.74 43 ARG B CA 1
ATOM 2303 C C . ARG B 1 70 ? -0.316 48.547 -53.575 1.00 19.61 43 ARG B C 1
ATOM 2304 O O . ARG B 1 70 ? -1.419 49.075 -53.688 1.00 17.60 43 ARG B O 1
ATOM 2312 N N . TRP B 1 71 ? 0.751 49.000 -54.212 1.00 21.48 44 TRP B N 1
ATOM 2313 C CA . TRP B 1 71 ? 0.709 50.278 -54.956 1.00 22.56 44 TRP B CA 1
ATOM 2314 C C . TRP B 1 71 ? 1.524 50.226 -56.237 1.00 23.29 44 TRP B C 1
ATOM 2315 O O . TRP B 1 71 ? 2.731 50.107 -56.219 1.00 22.32 44 TRP B O 1
ATOM 2326 N N . GLN B 1 72 ? 0.815 50.266 -57.354 1.00 25.71 45 GLN B N 1
ATOM 2327 C CA . GLN B 1 72 ? 1.422 50.075 -58.647 1.00 30.90 45 GLN B CA 1
ATOM 2328 C C . GLN B 1 72 ? 1.603 51.474 -59.218 1.00 28.15 45 GLN B C 1
ATOM 2329 O O . GLN B 1 72 ? 0.728 52.017 -59.867 1.00 28.73 45 GLN B O 1
ATOM 2335 N N . HIS B 1 73 ? 2.729 52.080 -58.913 1.00 30.78 46 HIS B N 1
ATOM 2336 C CA . HIS B 1 73 ? 3.014 53.453 -59.380 1.00 33.99 46 HIS B CA 1
ATOM 2337 C C . HIS B 1 73 ? 3.523 53.403 -60.836 1.00 31.66 46 HIS B C 1
ATOM 2338 O O . HIS B 1 73 ? 4.380 52.618 -61.131 1.00 31.52 46 HIS B O 1
ATOM 2345 N N . PRO B 1 74 ? 3.023 54.286 -61.711 1.00 36.71 47 PRO B N 1
ATOM 2346 C CA . PRO B 1 74 ? 3.354 54.300 -63.155 1.00 41.15 47 PRO B CA 1
ATOM 2347 C C . PRO B 1 74 ? 4.836 54.445 -63.477 1.00 42.24 47 PRO B C 1
ATOM 2348 O O . PRO B 1 74 ? 5.280 53.979 -64.507 1.00 44.18 47 PRO B O 1
ATOM 2352 N N . ARG B 1 75 ? 5.598 55.075 -62.595 1.00 43.58 48 ARG B N 1
ATOM 2353 C CA . ARG B 1 75 ? 7.055 55.182 -62.756 1.00 46.08 48 ARG B CA 1
ATOM 2354 C C . ARG B 1 75 ? 7.873 54.301 -61.823 1.00 48.29 48 ARG B C 1
ATOM 2355 O O . ARG B 1 75 ? 8.813 53.660 -62.265 1.00 55.13 48 ARG B O 1
ATOM 2363 N N . ARG B 1 76 ? 7.507 54.219 -60.551 1.00 41.51 49 ARG B N 1
ATOM 2364 C CA . ARG B 1 76 ? 8.333 53.493 -59.609 1.00 41.42 49 ARG B CA 1
ATOM 2365 C C . ARG B 1 76 ? 8.081 51.972 -59.571 1.00 39.83 49 ARG B C 1
ATOM 2366 O O . ARG B 1 76 ? 8.779 51.274 -58.872 1.00 50.56 49 ARG B O 1
ATOM 2374 N N . GLY B 1 77 ? 7.113 51.465 -60.316 1.00 36.64 50 GLY B N 1
ATOM 2375 C CA . GLY B 1 77 ? 6.735 50.056 -60.168 1.00 33.93 50 GLY B CA 1
ATOM 2376 C C . GLY B 1 77 ? 5.916 49.874 -58.882 1.00 31.11 50 GLY B C 1
ATOM 2377 O O . GLY B 1 77 ? 5.282 50.805 -58.373 1.00 30.24 50 GLY B O 1
ATOM 2378 N N . LEU B 1 78 ? 5.937 48.666 -58.361 1.00 26.34 51 LEU B N 1
ATOM 2379 C CA . LEU B 1 78 ? 5.358 48.350 -57.067 1.00 25.65 51 LEU B CA 1
ATOM 2380 C C . LEU B 1 78 ? 6.156 48.993 -55.929 1.00 22.82 51 LEU B C 1
ATOM 2381 O O . LEU B 1 78 ? 7.344 48.735 -55.796 1.00 22.80 51 LEU B O 1
ATOM 2386 N N . VAL B 1 79 ? 5.511 49.839 -55.141 1.00 20.74 52 VAL B N 1
ATOM 2387 C CA . VAL B 1 79 ? 6.175 50.569 -54.084 1.00 21.73 52 VAL B CA 1
ATOM 2388 C C . VAL B 1 79 ? 6.165 49.705 -52.813 1.00 22.79 52 VAL B C 1
ATOM 2389 O O . VAL B 1 79 ? 5.115 49.194 -52.410 1.00 22.14 52 VAL B O 1
ATOM 2393 N N . PRO B 1 80 ? 7.343 49.560 -52.163 1.00 25.97 53 PRO B N 1
ATOM 2394 C CA . PRO B 1 80 ? 7.480 48.817 -50.909 1.00 24.54 53 PRO B CA 1
ATOM 2395 C C . PRO B 1 80 ? 6.487 49.256 -49.877 1.00 25.18 53 PRO B C 1
ATOM 2396 O O . PRO B 1 80 ? 6.401 50.423 -49.582 1.00 27.36 53 PRO B O 1
ATOM 2400 N N . PRO B 1 81 ? 5.668 48.319 -49.386 1.00 25.51 54 PRO B N 1
ATOM 2401 C CA . PRO B 1 81 ? 4.713 48.541 -48.304 1.00 27.87 54 PRO B CA 1
ATOM 2402 C C . PRO B 1 81 ? 5.336 49.194 -47.078 1.00 27.92 54 PRO B C 1
ATOM 2403 O O . PRO B 1 81 ? 4.691 50.045 -46.422 1.00 24.38 54 PRO B O 1
ATOM 2407 N N . SER B 1 82 ? 6.552 48.786 -46.741 1.00 27.01 55 SER B N 1
ATOM 2408 C CA . SER B 1 82 ? 7.271 49.412 -45.602 1.00 29.48 55 SER B CA 1
ATOM 2409 C C . SER B 1 82 ? 7.573 50.936 -45.789 1.00 28.82 55 SER B C 1
ATOM 2410 O O . SER B 1 82 ? 7.737 51.657 -44.808 1.00 32.38 55 SER B O 1
ATOM 2413 N N . GLU B 1 83 ? 7.683 51.379 -47.032 1.00 27.42 56 GLU B N 1
ATOM 2414 C CA . GLU B 1 83 ? 7.813 52.792 -47.349 1.00 30.91 56 GLU B CA 1
ATOM 2415 C C . GLU B 1 83 ? 6.460 53.542 -47.385 1.00 32.54 56 GLU B C 1
ATOM 2416 O O . GLU B 1 83 ? 6.324 54.598 -46.748 1.00 38.65 56 GLU B O 1
ATOM 2422 N N . PHE B 1 84 ? 5.457 53.031 -48.118 1.00 27.15 57 PHE B N 1
ATOM 2423 C CA . PHE B 1 84 ? 4.201 53.798 -48.275 1.00 25.14 57 PHE B CA 1
ATOM 2424 C C . PHE B 1 84 ? 3.134 53.670 -47.217 1.00 25.99 57 PHE B C 1
ATOM 2425 O O . PHE B 1 84 ? 2.416 54.633 -46.973 1.00 27.26 57 PHE B O 1
ATOM 2433 N N . ILE B 1 85 ? 3.017 52.523 -46.568 1.00 27.65 58 ILE B N 1
ATOM 2434 C CA . ILE B 1 85 ? 1.926 52.304 -45.630 1.00 28.52 58 ILE B CA 1
ATOM 2435 C C . ILE B 1 85 ? 2.001 53.209 -44.356 1.00 34.12 58 ILE B C 1
ATOM 2436 O O . ILE B 1 85 ? 0.958 53.708 -43.926 1.00 29.76 58 ILE B O 1
ATOM 2441 N N . PRO B 1 86 ? 3.196 53.386 -43.748 1.00 35.30 59 PRO B N 1
ATOM 2442 C CA . PRO B 1 86 ? 3.208 54.280 -42.584 1.00 37.91 59 PRO B CA 1
ATOM 2443 C C . PRO B 1 86 ? 3.034 55.760 -42.966 1.00 37.01 59 PRO B C 1
ATOM 2444 O O . PRO B 1 86 ? 2.519 56.531 -42.181 1.00 36.11 59 PRO B O 1
ATOM 2448 N N . VAL B 1 87 ? 3.400 56.134 -44.181 1.00 34.48 60 VAL B N 1
ATOM 2449 C CA . VAL B 1 87 ? 3.049 57.452 -44.675 1.00 31.88 60 VAL B CA 1
ATOM 2450 C C . VAL B 1 87 ? 1.548 57.665 -44.820 1.00 33.28 60 VAL B C 1
ATOM 2451 O O . VAL B 1 87 ? 1.040 58.727 -44.437 1.00 28.55 60 VAL B O 1
ATOM 2455 N N . LEU B 1 88 ? 0.822 56.659 -45.322 1.00 35.16 61 LEU B N 1
ATOM 2456 C CA . LEU B 1 88 ? -0.667 56.679 -45.383 1.00 30.37 61 LEU B CA 1
ATOM 2457 C C . LEU B 1 88 ? -1.275 56.858 -44.000 1.00 32.39 61 LEU B C 1
ATOM 2458 O O . LEU B 1 88 ? -2.272 57.567 -43.810 1.00 31.20 61 LEU B O 1
ATOM 2463 N N . GLU B 1 89 ? -0.676 56.194 -43.029 1.00 33.38 62 GLU B N 1
ATOM 2464 C CA . GLU B 1 89 ? -1.070 56.364 -41.628 1.00 39.31 62 GLU B CA 1
ATOM 2465 C C . GLU B 1 89 ? -0.851 57.816 -41.189 1.00 36.24 62 GLU B C 1
ATOM 2466 O O . GLU B 1 89 ? -1.755 58.438 -40.672 1.00 39.72 62 GLU B O 1
ATOM 2472 N N . GLU B 1 90 ? 0.342 58.356 -41.422 1.00 36.71 63 GLU B N 1
ATOM 2473 C CA . GLU B 1 90 ? 0.637 59.752 -41.047 1.00 35.48 63 GLU B CA 1
ATOM 2474 C C . GLU B 1 90 ? -0.308 60.754 -41.666 1.00 32.04 63 GLU B C 1
ATOM 2475 O O . GLU B 1 90 ? -0.696 61.670 -41.005 1.00 29.47 63 GLU B O 1
ATOM 2481 N N . ILE B 1 91 ? -0.653 60.613 -42.948 1.00 30.57 64 ILE B N 1
ATOM 2482 C CA . ILE B 1 91 ? -1.383 61.629 -43.619 1.00 27.98 64 ILE B CA 1
ATOM 2483 C C . ILE B 1 91 ? -2.906 61.439 -43.545 1.00 28.94 64 ILE B C 1
ATOM 2484 O O . ILE B 1 91 ? -3.625 62.094 -44.237 1.00 22.97 64 ILE B O 1
ATOM 2489 N N . GLY B 1 92 ? -3.383 60.582 -42.663 1.00 29.72 65 GLY B N 1
ATOM 2490 C CA . GLY B 1 92 ? -4.818 60.369 -42.528 1.00 34.15 65 GLY B CA 1
ATOM 2491 C C . GLY B 1 92 ? -5.619 59.833 -43.718 1.00 32.12 65 GLY B C 1
ATOM 2492 O O . GLY B 1 92 ? -6.735 60.244 -43.924 1.00 36.81 65 GLY B O 1
ATOM 2493 N N . LEU B 1 93 ? -5.080 58.904 -44.481 1.00 31.56 66 LEU B N 1
ATOM 2494 C CA . LEU B 1 93 ? -5.819 58.312 -45.590 1.00 29.78 66 LEU B CA 1
ATOM 2495 C C . LEU B 1 93 ? -6.062 56.791 -45.403 1.00 33.56 66 LEU B C 1
ATOM 2496 O O . LEU B 1 93 ? -6.661 56.149 -46.260 1.00 31.04 66 LEU B O 1
ATOM 2501 N N . VAL B 1 94 ? -5.585 56.246 -44.297 1.00 32.49 67 VAL B N 1
ATOM 2502 C CA . VAL B 1 94 ? -5.724 54.831 -43.964 1.00 37.01 67 VAL B CA 1
ATOM 2503 C C . VAL B 1 94 ? -7.152 54.291 -44.106 1.00 34.73 67 VAL B C 1
ATOM 2504 O O . VAL B 1 94 ? -7.368 53.240 -44.700 1.00 28.94 67 VAL B O 1
ATOM 2508 N N . ALA B 1 95 ? -8.106 55.020 -43.568 1.00 34.26 68 ALA B N 1
ATOM 2509 C CA . ALA B 1 95 ? -9.476 54.558 -43.468 1.00 34.93 68 ALA B CA 1
ATOM 2510 C C . ALA B 1 95 ? -10.171 54.619 -44.807 1.00 32.69 68 ALA B C 1
ATOM 2511 O O . ALA B 1 95 ? -10.929 53.728 -45.186 1.00 32.61 68 ALA B O 1
ATOM 2513 N N . GLN B 1 96 ? -9.925 55.693 -45.533 1.00 30.14 69 GLN B N 1
ATOM 2514 C CA . GLN B 1 96 ? -10.527 55.846 -46.844 1.00 32.73 69 GLN B CA 1
ATOM 2515 C C . GLN B 1 96 ? -9.985 54.756 -47.779 1.00 28.74 69 GLN B C 1
ATOM 2516 O O . GLN B 1 96 ? -10.720 54.141 -48.511 1.00 29.82 69 GLN B O 1
ATOM 2522 N N . VAL B 1 97 ? -8.693 54.502 -47.727 1.00 25.91 70 VAL B N 1
ATOM 2523 C CA . VAL B 1 97 ? -8.113 53.497 -48.587 1.00 28.87 70 VAL B CA 1
ATOM 2524 C C . VAL B 1 97 ? -8.597 52.118 -48.130 1.00 26.43 70 VAL B C 1
ATOM 2525 O O . VAL B 1 97 ? -8.883 51.281 -48.950 1.00 24.46 70 VAL B O 1
ATOM 2529 N N . GLY B 1 98 ? -8.639 51.905 -46.817 1.00 27.52 71 GLY B N 1
ATOM 2530 C CA . GLY B 1 98 ? -9.099 50.654 -46.205 1.00 28.27 71 GLY B CA 1
ATOM 2531 C C . GLY B 1 98 ? -10.500 50.272 -46.643 1.00 28.80 71 GLY B C 1
ATOM 2532 O O . GLY B 1 98 ? -10.765 49.111 -47.015 1.00 24.36 71 GLY B O 1
ATOM 2533 N N . ASP B 1 99 ? -11.390 51.261 -46.618 1.00 27.65 72 ASP B N 1
ATOM 2534 C CA . ASP B 1 99 ? -12.767 51.096 -47.115 1.00 28.25 72 ASP B CA 1
ATOM 2535 C C . ASP B 1 99 ? -12.819 50.705 -48.575 1.00 28.00 72 ASP B C 1
ATOM 2536 O O . ASP B 1 99 ? -13.529 49.779 -48.926 1.00 29.12 72 ASP B O 1
ATOM 2541 N N . TRP B 1 100 ? -12.035 51.389 -49.418 1.00 27.17 73 TRP B N 1
ATOM 2542 C CA . TRP B 1 100 ? -11.856 50.998 -50.816 1.00 27.10 73 TRP B CA 1
ATOM 2543 C C . TRP B 1 100 ? -11.317 49.563 -50.936 1.00 24.27 73 TRP B C 1
ATOM 2544 O O . TRP B 1 100 ? -11.818 48.802 -51.727 1.00 23.54 73 TRP B O 1
ATOM 2555 N N . LEU B 1 101 ? -10.300 49.218 -50.147 1.00 21.06 74 LEU B N 1
ATOM 2556 C CA . LEU B 1 101 ? -9.737 47.895 -50.145 1.00 22.23 74 LEU B CA 1
ATOM 2557 C C . LEU B 1 101 ? -10.804 46.822 -49.831 1.00 24.48 74 LEU B C 1
ATOM 2558 O O . LEU B 1 101 ? -10.890 45.795 -50.516 1.00 22.86 74 LEU B O 1
ATOM 2563 N N . LEU B 1 102 ? -11.620 47.076 -48.819 1.00 23.15 75 LEU B N 1
ATOM 2564 C CA . LEU B 1 102 ? -12.649 46.095 -48.438 1.00 26.90 75 LEU B CA 1
ATOM 2565 C C . LEU B 1 102 ? -13.608 45.868 -49.603 1.00 22.83 75 LEU B C 1
ATOM 2566 O O . LEU B 1 102 ? -14.009 44.730 -49.899 1.00 22.87 75 LEU B O 1
ATOM 2571 N N . ALA B 1 103 ? -13.971 46.942 -50.290 1.00 22.34 76 ALA B N 1
ATOM 2572 C CA . ALA B 1 103 ? -14.895 46.826 -51.382 1.00 20.87 76 ALA B CA 1
ATOM 2573 C C . ALA B 1 103 ? -14.239 46.036 -52.522 1.00 22.81 76 ALA B C 1
ATOM 2574 O O . ALA B 1 103 ? -14.843 45.130 -53.124 1.00 25.52 76 ALA B O 1
ATOM 2576 N N . GLU B 1 104 ? -12.990 46.345 -52.799 1.00 22.88 77 GLU B N 1
ATOM 2577 C CA . GLU B 1 104 ? -12.279 45.684 -53.874 1.00 24.01 77 GLU B CA 1
ATOM 2578 C C . GLU B 1 104 ? -12.122 44.199 -53.592 1.00 21.89 77 GLU B C 1
ATOM 2579 O O . GLU B 1 104 ? -12.260 43.381 -54.489 1.00 19.36 77 GLU B O 1
ATOM 2585 N N . ALA B 1 105 ? -11.861 43.808 -52.331 1.00 21.70 78 ALA B N 1
ATOM 2586 C CA . ALA B 1 105 ? -11.693 42.394 -52.046 1.00 18.63 78 ALA B CA 1
ATOM 2587 C C . ALA B 1 105 ? -12.971 41.628 -52.251 1.00 20.74 78 ALA B C 1
ATOM 2588 O O . ALA B 1 105 ? -12.951 40.489 -52.740 1.00 18.13 78 ALA B O 1
ATOM 2590 N N . CYS B 1 106 ? -14.109 42.220 -51.847 1.00 21.65 79 CYS B N 1
ATOM 2591 C CA . CYS B 1 106 ? -15.404 41.547 -52.049 1.00 19.96 79 CYS B CA 1
ATOM 2592 C C . CYS B 1 106 ? -15.723 41.410 -53.520 1.00 20.27 79 CYS B C 1
ATOM 2593 O O . CYS B 1 106 ? -16.175 40.351 -53.954 1.00 21.16 79 CYS B O 1
ATOM 2596 N N . LYS B 1 107 ? -15.453 42.450 -54.301 1.00 19.44 80 LYS B N 1
ATOM 2597 C CA . LYS B 1 107 ? -15.607 42.351 -55.718 1.00 20.14 80 LYS B CA 1
ATOM 2598 C C . LYS B 1 107 ? -14.749 41.249 -56.304 1.00 21.65 80 LYS B C 1
ATOM 2599 O O . LYS B 1 107 ? -15.207 40.512 -57.164 1.00 21.01 80 LYS B O 1
ATOM 2605 N N . GLN B 1 108 ? -13.485 41.163 -55.871 1.00 20.38 81 GLN B N 1
ATOM 2606 C CA . GLN B 1 108 ? -12.585 40.184 -56.416 1.00 19.77 81 GLN B CA 1
ATOM 2607 C C . GLN B 1 108 ? -13.122 38.781 -56.131 1.00 20.62 81 GLN B C 1
ATOM 2608 O O . GLN B 1 108 ? -13.030 37.904 -56.949 1.00 19.23 81 GLN B O 1
ATOM 2614 N N . LEU B 1 109 ? -13.672 38.568 -54.951 1.00 23.46 82 LEU B N 1
ATOM 2615 C CA . LEU B 1 109 ? -14.147 37.258 -54.579 1.00 24.43 82 LEU B CA 1
ATOM 2616 C C . LEU B 1 109 ? -15.326 36.850 -55.496 1.00 24.87 82 LEU B C 1
ATOM 2617 O O . LEU B 1 109 ? -15.387 35.720 -55.984 1.00 22.87 82 LEU B O 1
ATOM 2622 N N . ARG B 1 110 ? -16.204 37.782 -55.775 1.00 23.23 83 ARG B N 1
ATOM 2623 C CA . ARG B 1 110 ? -17.290 37.554 -56.737 1.00 26.96 83 ARG B CA 1
ATOM 2624 C C . ARG B 1 110 ? -16.725 37.248 -58.141 1.00 25.06 83 ARG B C 1
ATOM 2625 O O . ARG B 1 110 ? -17.209 36.335 -58.764 1.00 25.40 83 ARG B O 1
ATOM 2633 N N . SER B 1 111 ? -15.722 38.001 -58.602 1.00 21.68 84 SER B N 1
ATOM 2634 C CA . SER B 1 111 ? -15.072 37.750 -59.900 1.00 26.61 84 SER B CA 1
ATOM 2635 C C . SER B 1 111 ? -14.466 36.357 -60.010 1.00 25.98 84 SER B C 1
ATOM 2636 O O . SER B 1 111 ? -14.743 35.614 -60.965 1.00 29.05 84 SER B O 1
ATOM 2639 N N . TRP B 1 112 ? -13.690 35.985 -59.003 1.00 27.23 85 TRP B N 1
ATOM 2640 C CA . TRP B 1 112 ? -13.202 34.633 -58.876 1.00 24.75 85 TRP B CA 1
ATOM 2641 C C . TRP B 1 112 ? -14.328 33.567 -58.933 1.00 25.86 85 TRP B C 1
ATOM 2642 O O . TRP B 1 112 ? -14.240 32.548 -59.654 1.00 26.20 85 TRP B O 1
ATOM 2653 N N . HIS B 1 113 ? -15.376 33.766 -58.167 1.00 24.74 86 HIS B N 1
ATOM 2654 C CA . HIS B 1 113 ? -16.450 32.779 -58.139 1.00 26.51 86 HIS B CA 1
ATOM 2655 C C . HIS B 1 113 ? -17.130 32.720 -59.515 1.00 28.40 86 HIS B C 1
ATOM 2656 O O . HIS B 1 113 ? -17.473 31.648 -59.977 1.00 29.31 86 HIS B O 1
ATOM 2663 N N . LYS B 1 114 ? -17.237 33.851 -60.181 1.00 24.65 87 LYS B N 1
ATOM 2664 C CA . LYS B 1 114 ? -17.818 33.884 -61.495 1.00 29.40 87 LYS B CA 1
ATOM 2665 C C . LYS B 1 114 ? -16.956 33.069 -62.474 1.00 29.93 87 LYS B C 1
ATOM 2666 O O . LYS B 1 114 ? -17.483 32.411 -63.343 1.00 25.68 87 LYS B O 1
ATOM 2672 N N . ALA B 1 115 ? -15.632 33.103 -62.329 1.00 28.17 88 ALA B N 1
ATOM 2673 C CA . ALA B 1 115 ? -14.758 32.461 -63.267 1.00 26.11 88 ALA B CA 1
ATOM 2674 C C . ALA B 1 115 ? -14.387 31.053 -62.845 1.00 28.40 88 ALA B C 1
ATOM 2675 O O . ALA B 1 115 ? -13.518 30.447 -63.466 1.00 33.31 88 ALA B O 1
ATOM 2677 N N . LYS B 1 116 ? -15.049 30.544 -61.809 1.00 27.55 89 LYS B N 1
ATOM 2678 C CA . LYS B 1 116 ? -14.829 29.239 -61.186 1.00 29.59 89 LYS B CA 1
ATOM 2679 C C . LYS B 1 116 ? -13.434 29.046 -60.643 1.00 32.01 89 LYS B C 1
ATOM 2680 O O . LYS B 1 116 ? -12.862 27.964 -60.755 1.00 27.81 89 LYS B O 1
ATOM 2686 N N . VAL B 1 117 ? -12.869 30.110 -60.089 1.00 30.20 90 VAL B N 1
ATOM 2687 C CA . VAL B 1 117 ? -11.608 30.031 -59.428 1.00 26.56 90 VAL B CA 1
ATOM 2688 C C . VAL B 1 117 ? -11.971 29.776 -57.960 1.00 29.81 90 VAL B C 1
ATOM 2689 O O . VAL B 1 117 ? -12.652 30.597 -57.291 1.00 26.96 90 VAL B O 1
ATOM 2693 N N . ARG B 1 118 ? -11.460 28.693 -57.415 1.00 28.69 91 ARG B N 1
ATOM 2694 C CA . ARG B 1 118 ? -11.918 28.231 -56.135 1.00 34.69 91 ARG B CA 1
ATOM 2695 C C . ARG B 1 118 ? -11.106 28.872 -54.986 1.00 34.12 91 ARG B C 1
ATOM 2696 O O . ARG B 1 118 ? -10.226 28.277 -54.425 1.00 35.87 91 ARG B O 1
ATOM 2704 N N . VAL B 1 119 ? -11.435 30.111 -54.660 1.00 32.48 92 VAL B N 1
ATOM 2705 C CA . VAL B 1 119 ? -10.924 30.772 -53.466 1.00 29.38 92 VAL B CA 1
ATOM 2706 C C . VAL B 1 119 ? -12.086 30.824 -52.511 1.00 26.14 92 VAL B C 1
ATOM 2707 O O . VAL B 1 119 ? -13.070 31.505 -52.807 1.00 29.42 92 VAL B O 1
ATOM 2711 N N . PRO B 1 120 ? -12.036 30.052 -51.407 1.00 22.84 93 PRO B N 1
ATOM 2712 C CA . PRO B 1 120 ? -13.214 29.922 -50.517 1.00 24.63 93 PRO B CA 1
ATOM 2713 C C . PRO B 1 120 ? -13.579 31.212 -49.764 1.00 27.35 93 PRO B C 1
ATOM 2714 O O . PRO B 1 120 ? -14.743 31.454 -49.474 1.00 31.69 93 PRO B O 1
ATOM 2718 N N . LYS B 1 121 ? -12.604 32.025 -49.412 1.00 23.87 94 LYS B N 1
ATOM 2719 C CA . LYS B 1 121 ? -12.910 33.254 -48.692 1.00 23.72 94 LYS B CA 1
ATOM 2720 C C . LYS B 1 121 ? -11.813 34.288 -48.828 1.00 23.03 94 LYS B C 1
ATOM 2721 O O . LYS B 1 121 ? -10.706 33.973 -49.277 1.00 20.88 94 LYS B O 1
ATOM 2727 N N . VAL B 1 122 ? -12.133 35.501 -48.406 1.00 20.99 95 VAL B N 1
ATOM 2728 C CA . VAL B 1 122 ? -11.195 36.595 -48.429 1.00 23.53 95 VAL B CA 1
ATOM 2729 C C . VAL B 1 122 ? -11.160 37.231 -47.044 1.00 22.59 95 VAL B C 1
ATOM 2730 O O . VAL B 1 122 ? -12.198 37.332 -46.370 1.00 21.96 95 VAL B O 1
ATOM 2734 N N . SER B 1 123 ? -9.958 37.563 -46.575 1.00 20.12 96 SER B N 1
ATOM 2735 C CA . SER B 1 123 ? -9.740 38.200 -45.295 1.00 23.25 96 SER B CA 1
ATOM 2736 C C . SER B 1 123 ? -9.203 39.608 -45.501 1.00 23.49 96 SER B C 1
ATOM 2737 O O . SER B 1 123 ? -8.338 39.811 -46.354 1.00 25.77 96 SER B O 1
ATOM 2740 N N . VAL B 1 124 ? -9.717 40.567 -44.732 1.00 22.61 97 VAL B N 1
ATOM 2741 C CA . VAL B 1 124 ? -9.250 41.928 -44.798 1.00 23.72 97 VAL B CA 1
ATOM 2742 C C . VAL B 1 124 ? -8.988 42.483 -43.404 1.00 23.86 97 VAL B C 1
ATOM 2743 O O . VAL B 1 124 ? -9.775 42.288 -42.493 1.00 24.32 97 VAL B O 1
ATOM 2747 N N . ASN B 1 125 ? -7.880 43.202 -43.270 1.00 20.81 98 ASN B N 1
ATOM 2748 C CA . ASN B 1 125 ? -7.510 43.806 -42.035 1.00 24.93 98 ASN B CA 1
ATOM 2749 C C . ASN B 1 125 ? -8.252 45.123 -41.875 1.00 26.21 98 ASN B C 1
ATOM 2750 O O . ASN B 1 125 ? -8.299 45.880 -42.799 1.00 26.46 98 ASN B O 1
ATOM 2755 N N . LEU B 1 126 ? -8.807 45.382 -40.699 1.00 24.71 99 LEU B N 1
ATOM 2756 C CA . LEU B 1 126 ? -9.398 46.663 -40.377 1.00 28.47 99 LEU B CA 1
ATOM 2757 C C . LEU B 1 126 ? -8.493 47.466 -39.430 1.00 30.23 99 LEU B C 1
ATOM 2758 O O . LEU B 1 126 ? -7.960 46.922 -38.476 1.00 29.17 99 LEU B O 1
ATOM 2763 N N . SER B 1 127 ? -8.358 48.760 -39.677 1.00 33.08 100 SER B N 1
ATOM 2764 C CA . SER B 1 127 ? -7.609 49.650 -38.762 1.00 36.28 100 SER B CA 1
ATOM 2765 C C . SER B 1 127 ? -8.513 50.090 -37.636 1.00 32.83 100 SER B C 1
ATOM 2766 O O . SER B 1 127 ? -9.742 49.926 -37.718 1.00 27.57 100 SER B O 1
ATOM 2769 N N . ALA B 1 128 ? -7.897 50.662 -36.594 1.00 31.44 101 ALA B N 1
ATOM 2770 C CA . ALA B 1 128 ? -8.636 51.174 -35.434 1.00 29.37 101 ALA B CA 1
ATOM 2771 C C . ALA B 1 128 ? -9.605 52.281 -35.842 1.00 33.28 101 ALA B C 1
ATOM 2772 O O . ALA B 1 128 ? -10.722 52.327 -35.328 1.00 33.44 101 ALA B O 1
ATOM 2774 N N . ARG B 1 129 ? -9.205 53.156 -36.773 1.00 33.77 102 ARG B N 1
ATOM 2775 C CA . ARG B 1 129 ? -10.106 54.253 -37.208 1.00 36.64 102 ARG B CA 1
ATOM 2776 C C . ARG B 1 129 ? -11.327 53.742 -37.980 1.00 35.89 102 ARG B C 1
ATOM 2777 O O . ARG B 1 129 ? -12.443 54.281 -37.863 1.00 33.25 102 ARG B O 1
ATOM 2785 N N . GLN B 1 130 ? -11.132 52.708 -38.799 1.00 34.34 103 GLN B N 1
ATOM 2786 C CA . GLN B 1 130 ? -12.283 52.073 -39.465 1.00 30.53 103 GLN B CA 1
ATOM 2787 C C . GLN B 1 130 ? -13.192 51.403 -38.454 1.00 26.46 103 GLN B C 1
ATOM 2788 O O . GLN B 1 130 ? -14.424 51.495 -38.552 1.00 30.42 103 GLN B O 1
ATOM 2794 N N . PHE B 1 131 ? -12.591 50.740 -37.481 1.00 27.45 104 PHE B N 1
ATOM 2795 C CA . PHE B 1 131 ? -13.332 50.005 -36.490 1.00 30.99 104 PHE B CA 1
ATOM 2796 C C . PHE B 1 131 ? -14.232 50.941 -35.691 1.00 34.19 104 PHE B C 1
ATOM 2797 O O . PHE B 1 131 ? -15.372 50.588 -35.404 1.00 36.21 104 PHE B O 1
ATOM 2805 N N . ALA B 1 132 ? -13.716 52.151 -35.417 1.00 36.42 105 ALA B N 1
ATOM 2806 C CA . ALA B 1 132 ? -14.402 53.171 -34.644 1.00 37.41 105 ALA B CA 1
ATOM 2807 C C . ALA B 1 132 ? -15.433 53.920 -35.491 1.00 38.09 105 ALA B C 1
ATOM 2808 O O . ALA B 1 132 ? -16.230 54.659 -34.970 1.00 44.48 105 ALA B O 1
ATOM 2810 N N . ASP B 1 133 ? -15.472 53.687 -36.782 1.00 39.02 106 ASP B N 1
ATOM 2811 C CA . ASP B 1 133 ? -16.388 54.439 -37.642 1.00 38.85 106 ASP B CA 1
ATOM 2812 C C . ASP B 1 133 ? -17.840 54.018 -37.456 1.00 40.80 106 ASP B C 1
ATOM 2813 O O . ASP B 1 133 ? -18.187 52.849 -37.633 1.00 37.91 106 ASP B O 1
ATOM 2818 N N . GLY B 1 134 ? -18.696 54.988 -37.126 1.00 40.18 107 GLY B N 1
ATOM 2819 C CA . GLY B 1 134 ? -20.108 54.722 -36.835 1.00 38.65 107 GLY B CA 1
ATOM 2820 C C . GLY B 1 134 ? -20.826 54.100 -38.019 1.00 41.32 107 GLY B C 1
ATOM 2821 O O . GLY B 1 134 ? -21.765 53.326 -37.843 1.00 44.46 107 GLY B O 1
ATOM 2822 N N . GLN B 1 135 ? -20.376 54.432 -39.223 1.00 37.22 108 GLN B N 1
ATOM 2823 C CA . GLN B 1 135 ? -20.990 53.911 -40.431 1.00 46.20 108 GLN B CA 1
ATOM 2824 C C . GLN B 1 135 ? -20.385 52.580 -40.978 1.00 40.93 108 GLN B C 1
ATOM 2825 O O . GLN B 1 135 ? -20.771 52.139 -42.064 1.00 37.41 108 GLN B O 1
ATOM 2831 N N . LEU B 1 136 ? -19.504 51.931 -40.215 1.00 34.05 109 LEU B N 1
ATOM 2832 C CA . LEU B 1 136 ? -18.780 50.769 -40.735 1.00 38.19 109 LEU B CA 1
ATOM 2833 C C . LEU B 1 136 ? -19.694 49.605 -41.136 1.00 37.64 109 LEU B C 1
ATOM 2834 O O . LEU B 1 136 ? -19.500 49.019 -42.198 1.00 36.54 109 LEU B O 1
ATOM 2839 N N . GLY B 1 137 ? -20.671 49.292 -40.287 1.00 31.55 110 GLY B N 1
ATOM 2840 C CA . GLY B 1 137 ? -21.562 48.185 -40.507 1.00 28.84 110 GLY B CA 1
ATOM 2841 C C . GLY B 1 137 ? -22.425 48.334 -41.747 1.00 29.49 110 GLY B C 1
ATOM 2842 O O . GLY B 1 137 ? -22.587 47.398 -42.523 1.00 26.83 110 GLY B O 1
ATOM 2843 N N . GLU B 1 138 ? -22.950 49.539 -41.921 1.00 30.02 111 GLU B N 1
ATOM 2844 C CA . GLU B 1 138 ? -23.731 49.925 -43.083 1.00 34.40 111 GLU B CA 1
ATOM 2845 C C . GLU B 1 138 ? -22.928 49.887 -44.343 1.00 26.87 111 GLU B C 1
ATOM 2846 O O . GLU B 1 138 ? -23.444 49.477 -45.361 1.00 29.76 111 GLU B O 1
ATOM 2852 N N . ARG B 1 139 ? -21.690 50.322 -44.278 1.00 24.07 112 ARG B N 1
ATOM 2853 C CA . ARG B 1 139 ? -20.795 50.240 -45.452 1.00 27.56 112 ARG B CA 1
ATOM 2854 C C . ARG B 1 139 ? -20.502 48.792 -45.892 1.00 24.44 112 ARG B C 1
ATOM 2855 O O . ARG B 1 139 ? -20.546 48.452 -47.088 1.00 25.72 112 ARG B O 1
ATOM 2863 N N . ILE B 1 140 ? -20.186 47.933 -44.927 1.00 23.39 113 ILE B N 1
ATOM 2864 C CA . ILE B 1 140 ? -19.912 46.527 -45.258 1.00 23.48 113 ILE B CA 1
ATOM 2865 C C . ILE B 1 140 ? -21.190 45.833 -45.770 1.00 21.69 113 ILE B C 1
ATOM 2866 O O . ILE B 1 140 ? -21.155 45.099 -46.755 1.00 20.60 113 ILE B O 1
ATOM 2871 N N . ALA B 1 141 ? -22.307 46.098 -45.105 1.00 21.47 114 ALA B N 1
ATOM 2872 C CA . ALA B 1 141 ? -23.575 45.604 -45.562 1.00 22.36 114 ALA B CA 1
ATOM 2873 C C . ALA B 1 141 ? -23.803 46.014 -47.001 1.00 19.41 114 ALA B C 1
ATOM 2874 O O . ALA B 1 141 ? -24.183 45.217 -47.825 1.00 23.56 114 ALA B O 1
ATOM 2876 N N . ALA B 1 142 ? -23.553 47.259 -47.312 1.00 19.91 115 ALA B N 1
ATOM 2877 C CA . ALA B 1 142 ? -23.740 47.753 -48.673 1.00 21.85 115 ALA B CA 1
ATOM 2878 C C . ALA B 1 142 ? -22.808 47.040 -49.661 1.00 24.41 115 ALA B C 1
ATOM 2879 O O . ALA B 1 142 ? -23.222 46.629 -50.743 1.00 22.96 115 ALA B O 1
ATOM 2881 N N . ILE B 1 143 ? -21.543 46.855 -49.278 1.00 22.96 116 ILE B N 1
ATOM 2882 C CA . ILE B 1 143 ? -20.641 46.091 -50.114 1.00 24.28 116 ILE B CA 1
ATOM 2883 C C . ILE B 1 143 ? -21.076 44.643 -50.328 1.00 20.96 116 ILE B C 1
ATOM 2884 O O . ILE B 1 143 ? -21.038 44.119 -51.441 1.00 23.78 116 ILE B O 1
ATOM 2889 N N . LEU B 1 144 ? -21.504 43.977 -49.278 1.00 20.78 117 LEU B N 1
AT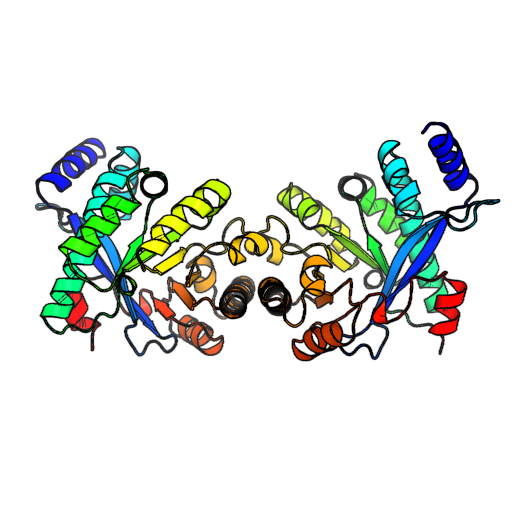OM 2890 C CA . LEU B 1 144 ? -21.995 42.614 -49.437 1.00 22.27 117 LEU B CA 1
ATOM 2891 C C . LEU B 1 144 ? -23.188 42.606 -50.379 1.00 23.31 117 LEU B C 1
ATOM 2892 O O . LEU B 1 144 ? -23.293 41.714 -51.240 1.00 23.93 117 LEU B O 1
ATOM 2897 N N . TYR B 1 145 ? -24.083 43.600 -50.265 1.00 22.00 118 TYR B N 1
ATOM 2898 C CA . TYR B 1 145 ? -25.269 43.592 -51.138 1.00 23.82 118 TYR B CA 1
ATOM 2899 C C . TYR B 1 145 ? -24.885 43.803 -52.610 1.00 24.00 118 TYR B C 1
ATOM 2900 O O . TYR B 1 145 ? -25.357 43.086 -53.492 1.00 23.54 118 TYR B O 1
ATOM 2909 N N . GLU B 1 146 ? -24.018 44.767 -52.878 1.00 25.24 119 GLU B N 1
ATOM 2910 C CA . GLU B 1 146 ? -23.612 45.054 -54.269 1.00 28.80 119 GLU B CA 1
ATOM 2911 C C . GLU B 1 146 ? -22.868 43.876 -54.929 1.00 29.77 119 GLU B C 1
ATOM 2912 O O . GLU B 1 146 ? -22.969 43.651 -56.137 1.00 25.52 119 GLU B O 1
ATOM 2918 N N . THR B 1 147 ? -22.092 43.141 -54.143 1.00 27.22 120 THR B N 1
ATOM 2919 C CA . THR B 1 147 ? -21.267 42.104 -54.693 1.00 28.53 120 THR B CA 1
ATOM 2920 C C . THR B 1 147 ? -22.006 40.797 -54.675 1.00 30.07 120 THR B C 1
ATOM 2921 O O . THR B 1 147 ? -21.690 39.911 -55.434 1.00 32.14 120 THR B O 1
ATOM 2925 N N . GLY B 1 148 ? -22.936 40.641 -53.763 1.00 27.35 121 GLY B N 1
ATOM 2926 C CA . GLY B 1 148 ? -23.735 39.426 -53.727 1.00 28.05 121 GLY B CA 1
ATOM 2927 C C . GLY B 1 148 ? -23.031 38.183 -53.209 1.00 30.65 121 GLY B C 1
ATOM 2928 O O . GLY B 1 148 ? -23.553 37.078 -53.367 1.00 32.51 121 GLY B O 1
ATOM 2929 N N . ILE B 1 149 ? -21.890 38.333 -52.534 1.00 27.58 122 ILE B N 1
ATOM 2930 C CA . ILE B 1 149 ? -21.163 37.171 -52.069 1.00 24.05 122 ILE B CA 1
ATOM 2931 C C . ILE B 1 149 ? -21.777 36.599 -50.791 1.00 25.43 122 ILE B C 1
ATOM 2932 O O . ILE B 1 149 ? -22.479 37.331 -50.067 1.00 27.83 122 ILE B O 1
ATOM 2937 N N . PRO B 1 150 ? -21.558 35.298 -50.496 1.00 22.67 123 PRO B N 1
ATOM 2938 C CA . PRO B 1 150 ? -21.973 34.825 -49.161 1.00 25.18 123 PRO B CA 1
ATOM 2939 C C . PRO B 1 150 ? -21.203 35.546 -48.062 1.00 26.58 123 PRO B C 1
ATOM 2940 O O . PRO B 1 150 ? -19.980 35.694 -48.174 1.00 28.72 123 PRO B O 1
ATOM 2944 N N . PRO B 1 151 ? -21.903 36.058 -47.039 1.00 27.06 124 PRO B N 1
ATOM 2945 C CA . PRO B 1 151 ? -21.223 36.839 -46.033 1.00 27.56 124 PRO B CA 1
ATOM 2946 C C . PRO B 1 151 ? -20.141 36.070 -45.331 1.00 26.79 124 PRO B C 1
ATOM 2947 O O . PRO B 1 151 ? -19.169 36.673 -44.875 1.00 26.34 124 PRO B O 1
ATOM 2951 N N . ALA B 1 152 ? -20.320 34.751 -45.194 1.00 27.44 125 ALA B N 1
ATOM 2952 C CA . ALA B 1 152 ? -19.298 33.886 -44.548 1.00 30.02 125 ALA B CA 1
ATOM 2953 C C . ALA B 1 152 ? -17.997 33.823 -45.361 1.00 28.35 125 ALA B C 1
ATOM 2954 O O . ALA B 1 152 ? -17.007 33.333 -44.889 1.00 29.84 125 ALA B O 1
ATOM 2956 N N . CYS B 1 153 ? -18.019 34.343 -46.583 1.00 25.86 126 CYS B N 1
ATOM 2957 C CA . CYS B 1 153 ? -16.814 34.377 -47.410 1.00 26.75 126 CYS B CA 1
ATOM 2958 C C . CYS B 1 153 ? -15.930 35.600 -47.074 1.00 25.42 126 CYS B C 1
ATOM 2959 O O . CYS B 1 153 ? -14.833 35.737 -47.616 1.00 24.95 126 CYS B O 1
ATOM 2962 N N . LEU B 1 154 ? -16.437 36.495 -46.227 1.00 22.55 127 LEU B N 1
ATOM 2963 C CA . LEU B 1 154 ? -15.720 37.669 -45.843 1.00 23.61 127 LEU B CA 1
ATOM 2964 C C . LEU B 1 154 ? -15.286 37.507 -44.388 1.00 27.05 127 LEU B C 1
ATOM 2965 O O . LEU B 1 154 ? -16.124 37.299 -43.503 1.00 27.37 127 LEU B O 1
ATOM 2970 N N . GLU B 1 155 ? -13.972 37.601 -44.148 1.00 25.12 128 GLU B N 1
ATOM 2971 C CA . GLU B 1 155 ? -13.413 37.527 -42.796 1.00 23.86 128 GLU B CA 1
ATOM 2972 C C . GLU B 1 155 ? -12.713 38.829 -42.459 1.00 22.94 128 GLU B C 1
ATOM 2973 O O . GLU B 1 155 ? -11.772 39.235 -43.163 1.00 22.67 128 GLU B O 1
ATOM 2979 N N . LEU B 1 156 ? -13.161 39.503 -41.404 1.00 20.86 129 LEU B N 1
ATOM 2980 C CA . LEU B 1 156 ? -12.505 40.710 -40.953 1.00 22.41 129 LEU B CA 1
ATOM 2981 C C . LEU B 1 156 ? -11.448 40.395 -39.924 1.00 22.82 129 LEU B C 1
ATOM 2982 O O . LEU B 1 156 ? -11.718 39.683 -39.010 1.00 23.63 129 LEU B O 1
ATOM 2987 N N . GLU B 1 157 ? -10.261 40.970 -40.065 1.00 25.00 130 GLU B N 1
ATOM 2988 C CA . GLU B 1 157 ? -9.162 40.757 -39.102 1.00 27.75 130 GLU B CA 1
ATOM 2989 C C . GLU B 1 157 ? -8.925 42.044 -38.276 1.00 28.20 130 GLU B C 1
ATOM 2990 O O . GLU B 1 157 ? -8.789 43.119 -38.821 1.00 29.14 130 GLU B O 1
ATOM 2996 N N . LEU B 1 158 ? -8.913 41.891 -36.965 1.00 28.86 131 LEU B N 1
ATOM 2997 C CA . LEU B 1 158 ? -8.737 42.969 -36.006 1.00 30.03 131 LEU B CA 1
ATOM 2998 C C . LEU B 1 158 ? -7.658 42.548 -35.032 1.00 32.20 131 LEU B C 1
ATOM 2999 O O . LEU B 1 158 ? -7.708 41.425 -34.503 1.00 28.46 131 LEU B O 1
ATOM 3004 N N . THR B 1 159 ? -6.680 43.422 -34.785 1.00 32.06 132 THR B N 1
ATOM 3005 C CA . THR B 1 159 ? -5.701 43.116 -33.745 1.00 33.25 132 THR B CA 1
ATOM 3006 C C . THR B 1 159 ? -6.383 43.146 -32.400 1.00 32.71 132 THR B C 1
ATOM 3007 O O . THR B 1 159 ? -7.384 43.867 -32.187 1.00 33.94 132 THR B O 1
ATOM 3011 N N . GLU B 1 160 ? -5.824 42.353 -31.493 1.00 37.81 133 GLU B N 1
ATOM 3012 C CA . GLU B 1 160 ? -6.266 42.237 -30.085 1.00 39.47 133 GLU B CA 1
ATOM 3013 C C . GLU B 1 160 ? -6.279 43.580 -29.339 1.00 34.48 133 GLU B C 1
ATOM 3014 O O . GLU B 1 160 ? -7.226 43.885 -28.596 1.00 35.86 133 GLU B O 1
ATOM 3020 N N . SER B 1 161 ? -5.238 44.371 -29.565 1.00 37.17 134 SER B N 1
ATOM 3021 C CA . SER B 1 161 ? -5.088 45.747 -29.053 1.00 43.12 134 SER B CA 1
ATOM 3022 C C . SER B 1 161 ? -6.314 46.561 -29.361 1.00 47.23 134 SER B C 1
ATOM 3023 O O . SER B 1 161 ? -6.879 47.157 -28.461 1.00 46.30 134 SER B O 1
ATOM 3026 N N . ILE B 1 162 ? -6.757 46.548 -30.626 1.00 42.54 135 ILE B N 1
ATOM 3027 C CA . ILE B 1 162 ? -7.956 47.296 -31.008 1.00 38.90 135 ILE B CA 1
ATOM 3028 C C . ILE B 1 162 ? -9.169 46.903 -30.166 1.00 40.81 135 ILE B C 1
ATOM 3029 O O . ILE B 1 162 ? -9.934 47.775 -29.748 1.00 42.94 135 ILE B O 1
ATOM 3034 N N . LEU B 1 163 ? -9.356 45.603 -29.934 1.00 38.27 136 LEU B N 1
ATOM 3035 C CA . LEU B 1 163 ? -10.518 45.109 -29.214 1.00 37.55 136 LEU B CA 1
ATOM 3036 C C . LEU B 1 163 ? -10.366 45.346 -27.695 1.00 41.49 136 LEU B C 1
ATOM 3037 O O . LEU B 1 163 ? -11.335 45.626 -26.992 1.00 44.71 136 LEU B O 1
ATOM 3042 N N . MET B 1 164 ? -9.147 45.217 -27.206 1.00 42.48 137 MET B N 1
ATOM 3043 C CA . MET B 1 164 ? -8.876 45.362 -25.777 1.00 45.90 137 MET B CA 1
ATOM 3044 C C . MET B 1 164 ? -8.848 46.790 -25.242 1.00 48.84 137 MET B C 1
ATOM 3045 O O . MET B 1 164 ? -8.981 46.974 -24.043 1.00 47.51 137 MET B O 1
ATOM 3050 N N . SER B 1 165 ? -8.728 47.798 -26.105 1.00 49.80 138 SER B N 1
ATOM 3051 C CA . SER B 1 165 ? -8.670 49.167 -25.618 1.00 57.23 138 SER B CA 1
ATOM 3052 C C . SER B 1 165 ? -10.039 49.565 -25.024 1.00 63.27 138 SER B C 1
ATOM 3053 O O . SER B 1 165 ? -10.100 50.175 -23.949 1.00 74.67 138 SER B O 1
ATOM 3056 N N . ASP B 1 166 ? -11.126 49.196 -25.695 1.00 52.95 139 ASP B N 1
ATOM 3057 C CA . ASP B 1 166 ? -12.470 49.514 -25.197 1.00 54.39 139 ASP B CA 1
ATOM 3058 C C . ASP B 1 166 ? -13.391 48.308 -25.431 1.00 53.14 139 ASP B C 1
ATOM 3059 O O . ASP B 1 166 ? -14.087 48.169 -26.449 1.00 50.59 139 ASP B O 1
ATOM 3064 N N . VAL B 1 167 ? -13.393 47.429 -24.453 1.00 50.95 140 VAL B N 1
ATOM 3065 C CA . VAL B 1 167 ? -14.003 46.132 -24.601 1.00 48.66 140 VAL B CA 1
ATOM 3066 C C . VAL B 1 167 ? -15.522 46.263 -24.655 1.00 50.03 140 VAL B C 1
ATOM 3067 O O . VAL B 1 167 ? -16.193 45.418 -25.245 1.00 50.54 140 VAL B O 1
ATOM 3071 N N . ALA B 1 168 ? -16.068 47.334 -24.085 1.00 47.14 141 ALA B N 1
ATOM 3072 C CA . ALA B 1 168 ? -17.501 47.578 -24.161 1.00 47.67 141 ALA B CA 1
ATOM 3073 C C . ALA B 1 168 ? -17.928 47.962 -25.544 1.00 47.78 141 ALA B C 1
ATOM 3074 O O . ALA B 1 168 ? -18.901 47.438 -26.048 1.00 50.57 141 ALA B O 1
ATOM 3076 N N . GLU B 1 169 ? -17.219 48.913 -26.141 1.00 47.47 142 GLU B N 1
ATOM 3077 C CA . GLU B 1 169 ? -17.571 49.389 -27.462 1.00 51.69 142 GLU B CA 1
ATOM 3078 C C . GLU B 1 169 ? -17.398 48.248 -28.495 1.00 46.51 142 GLU B C 1
ATOM 3079 O O . GLU B 1 169 ? -18.275 48.002 -29.323 1.00 45.10 142 GLU B O 1
ATOM 3085 N N . ALA B 1 170 ? -16.262 47.573 -28.396 1.00 39.87 143 ALA B N 1
ATOM 3086 C CA . ALA B 1 170 ? -15.897 46.476 -29.262 1.00 39.75 143 ALA B CA 1
ATOM 3087 C C . ALA B 1 170 ? -16.984 45.422 -29.309 1.00 39.07 143 ALA B C 1
ATOM 3088 O O . ALA B 1 170 ? -17.387 44.999 -30.378 1.00 32.62 143 ALA B O 1
ATOM 3090 N N . MET B 1 171 ? -17.451 45.034 -28.128 1.00 35.32 144 MET B N 1
ATOM 3091 C CA . MET B 1 171 ? -18.550 44.116 -27.983 1.00 39.04 144 MET B CA 1
ATOM 3092 C C . MET B 1 171 ? -19.791 44.518 -28.796 1.00 39.16 144 MET B C 1
ATOM 3093 O O . MET B 1 171 ? -20.444 43.675 -29.459 1.00 35.52 144 MET B O 1
ATOM 3098 N N . GLN B 1 172 ? -20.131 45.797 -28.731 1.00 38.96 145 GLN B N 1
ATOM 3099 C CA . GLN B 1 172 ? -21.270 46.307 -29.445 1.00 39.61 145 GLN B CA 1
ATOM 3100 C C . GLN B 1 172 ? -21.011 46.380 -30.955 1.00 36.38 145 GLN B C 1
ATOM 3101 O O . GLN B 1 172 ? -21.866 45.998 -31.741 1.00 29.64 145 GLN B O 1
ATOM 3107 N N . ILE B 1 173 ? -19.840 46.851 -31.346 1.00 33.60 146 ILE B N 1
ATOM 3108 C CA . ILE B 1 173 ? -19.486 46.932 -32.784 1.00 34.16 146 ILE B CA 1
ATOM 3109 C C . ILE B 1 173 ? -19.418 45.536 -33.410 1.00 29.16 146 ILE B C 1
ATOM 3110 O O . ILE B 1 173 ? -19.993 45.308 -34.429 1.00 26.12 146 ILE B O 1
ATOM 3115 N N . LEU B 1 174 ? -18.750 44.620 -32.732 1.00 31.12 147 LEU B N 1
ATOM 3116 C CA . LEU B 1 174 ? -18.553 43.255 -33.213 1.00 31.31 147 LEU B CA 1
ATOM 3117 C C . LEU B 1 174 ? -19.852 42.513 -33.299 1.00 32.30 147 LEU B C 1
ATOM 3118 O O . LEU B 1 174 ? -20.049 41.714 -34.214 1.00 26.54 147 LEU B O 1
ATOM 3123 N N . SER B 1 175 ? -20.754 42.804 -32.376 1.00 30.22 148 SER B N 1
ATOM 3124 C CA . SER B 1 175 ? -22.084 42.252 -32.432 1.00 33.28 148 SER B CA 1
ATOM 3125 C C . SER B 1 175 ? -22.839 42.718 -33.683 1.00 29.96 148 SER B C 1
ATOM 3126 O O . SER B 1 175 ? -23.471 41.912 -34.383 1.00 33.51 148 SER B O 1
ATOM 3129 N N . GLY B 1 176 ? -22.749 44.009 -33.983 1.00 26.98 149 GLY B N 1
ATOM 3130 C CA . GLY B 1 176 ? -23.327 44.555 -35.209 1.00 25.50 149 GLY B CA 1
ATOM 3131 C C . GLY B 1 176 ? -22.708 43.952 -36.450 1.00 24.51 149 GLY B C 1
ATOM 3132 O O . GLY B 1 176 ? -23.406 43.635 -37.367 1.00 26.62 149 GLY B O 1
ATOM 3133 N N . LEU B 1 177 ? -21.390 43.794 -36.495 1.00 24.92 150 LEU B N 1
ATOM 3134 C CA . LEU B 1 177 ? -20.736 43.217 -37.695 1.00 26.97 150 LEU B CA 1
ATOM 3135 C C . LEU B 1 177 ? -21.133 41.756 -37.891 1.00 27.57 150 LEU B C 1
ATOM 3136 O O . LEU B 1 177 ? -21.375 41.298 -38.994 1.00 25.43 150 LEU B O 1
ATOM 3141 N N . LYS B 1 178 ? -21.284 41.044 -36.788 1.00 30.75 151 LYS B N 1
ATOM 3142 C CA . LYS B 1 178 ? -21.633 39.644 -36.818 1.00 28.10 151 LYS B CA 1
ATOM 3143 C C . LYS B 1 178 ? -23.062 39.467 -37.300 1.00 31.14 151 LYS B C 1
ATOM 3144 O O . LYS B 1 178 ? -23.378 38.425 -37.868 1.00 27.66 151 LYS B O 1
ATOM 3150 N N . ARG B 1 179 ? -23.941 40.462 -37.123 1.00 29.83 152 ARG B N 1
ATOM 3151 C CA . ARG B 1 179 ? -25.318 40.317 -37.663 1.00 32.47 152 ARG B CA 1
ATOM 3152 C C . ARG B 1 179 ? -25.327 40.245 -39.174 1.00 30.44 152 ARG B C 1
ATOM 3153 O O . ARG B 1 179 ? -26.287 39.726 -39.749 1.00 28.31 152 ARG B O 1
ATOM 3161 N N . LEU B 1 180 ? -24.269 40.750 -39.812 1.00 26.89 153 LEU B N 1
ATOM 3162 C CA . LEU B 1 180 ? -24.161 40.671 -41.270 1.00 25.58 153 LEU B CA 1
ATOM 3163 C C . LEU B 1 180 ? -23.863 39.274 -41.793 1.00 25.91 153 LEU B C 1
ATOM 3164 O O . LEU B 1 180 ? -23.972 39.049 -43.000 1.00 30.15 153 LEU B O 1
ATOM 3169 N N . GLY B 1 181 ? -23.476 38.346 -40.911 1.00 23.57 154 GLY B N 1
ATOM 3170 C CA . GLY B 1 181 ? -23.140 36.971 -41.311 1.00 22.34 154 GLY B CA 1
ATOM 3171 C C . GLY B 1 181 ? -21.658 36.708 -41.571 1.00 24.56 154 GLY B C 1
ATOM 3172 O O . GLY B 1 181 ? -21.262 35.603 -41.935 1.00 20.52 154 GLY B O 1
ATOM 3173 N N . LEU B 1 182 ? -20.833 37.744 -41.433 1.00 23.13 155 LEU B N 1
ATOM 3174 C CA . LEU B 1 182 ? -19.425 37.602 -41.785 1.00 24.45 155 LEU B CA 1
ATOM 3175 C C . LEU B 1 182 ? -18.619 36.911 -40.684 1.00 24.14 155 LEU B C 1
ATOM 3176 O O . LEU B 1 182 ? -19.150 36.609 -39.617 1.00 23.22 155 LEU B O 1
ATOM 3181 N N . ALA B 1 183 ? -17.356 36.608 -40.950 1.00 26.78 156 ALA B N 1
ATOM 3182 C CA . ALA B 1 183 ? -16.496 36.033 -39.910 1.00 25.19 156 ALA B CA 1
ATOM 3183 C C . ALA B 1 183 ? -15.523 37.057 -39.328 1.00 25.26 156 ALA B C 1
ATOM 3184 O O . ALA B 1 183 ? -15.116 38.022 -40.013 1.00 22.46 156 ALA B O 1
ATOM 3186 N N . ILE B 1 184 ? -15.082 36.798 -38.079 1.00 24.86 157 ILE B N 1
ATOM 3187 C CA . ILE B 1 184 ? -14.186 37.708 -37.367 1.00 21.26 157 ILE B CA 1
ATOM 3188 C C . ILE B 1 184 ? -12.935 37.003 -36.866 1.00 21.92 157 ILE B C 1
ATOM 3189 O O . ILE B 1 184 ? -12.999 35.995 -36.148 1.00 23.26 157 ILE B O 1
ATOM 3194 N N . ALA B 1 185 ? -11.788 37.523 -37.233 1.00 20.30 158 ALA B N 1
ATOM 3195 C CA . ALA B 1 185 ? -10.517 36.986 -36.727 1.00 23.85 158 ALA B CA 1
ATOM 3196 C C . ALA B 1 185 ? -9.781 37.997 -35.827 1.00 25.71 158 ALA B C 1
ATOM 3197 O O . ALA B 1 185 ? -9.763 39.185 -36.123 1.00 24.68 158 ALA B O 1
ATOM 3199 N N . VAL B 1 186 ? -9.159 37.501 -34.758 1.00 29.93 159 VAL B N 1
ATOM 3200 C CA . VAL B 1 186 ? -8.244 38.293 -33.938 1.00 31.18 159 VAL B CA 1
ATOM 3201 C C . VAL B 1 186 ? -6.785 38.009 -34.292 1.00 32.39 159 VAL B C 1
ATOM 3202 O O . VAL B 1 186 ? -6.318 36.934 -33.957 1.00 34.14 159 VAL B O 1
ATOM 3206 N N . ASP B 1 187 ? -6.055 38.914 -34.967 1.00 32.77 160 ASP B N 1
ATOM 3207 C CA . ASP B 1 187 ? -4.596 38.653 -35.123 1.00 46.77 160 ASP B CA 1
ATOM 3208 C C . ASP B 1 187 ? -3.772 39.333 -34.047 1.00 39.27 160 ASP B C 1
ATOM 3209 O O . ASP B 1 187 ? -4.320 40.042 -33.230 1.00 40.53 160 ASP B O 1
ATOM 3214 N N . ASP B 1 188 ? -2.463 39.067 -34.051 1.00 49.14 161 ASP B N 1
ATOM 3215 C CA . ASP B 1 188 ? -1.552 39.430 -32.936 1.00 48.47 161 ASP B CA 1
ATOM 3216 C C . ASP B 1 188 ? -2.139 38.988 -31.628 1.00 52.07 161 ASP B C 1
ATOM 3217 O O . ASP B 1 188 ? -2.078 39.659 -30.581 1.00 51.66 161 ASP B O 1
ATOM 3222 N N . PHE B 1 189 ? -2.755 37.819 -31.698 1.00 54.20 162 PHE B N 1
ATOM 3223 C CA . PHE B 1 189 ? -2.956 37.084 -30.509 1.00 50.90 162 PHE B CA 1
ATOM 3224 C C . PHE B 1 189 ? -1.596 36.370 -30.423 1.00 46.14 162 PHE B C 1
ATOM 3225 O O . PHE B 1 189 ? -0.915 36.092 -31.482 1.00 39.65 162 PHE B O 1
ATOM 3233 N N . GLY B 1 190 ? -1.134 36.122 -29.215 1.00 46.93 163 GLY B N 1
ATOM 3234 C CA . GLY B 1 190 ? -1.570 36.742 -27.966 1.00 56.40 163 GLY B CA 1
ATOM 3235 C C . GLY B 1 190 ? -0.369 37.546 -27.454 1.00 54.04 163 GLY B C 1
ATOM 3236 O O . GLY B 1 190 ? 0.115 37.393 -26.324 1.00 49.17 163 GLY B O 1
ATOM 3237 N N . THR B 1 191 ? 0.152 38.368 -28.349 1.00 50.23 164 THR B N 1
ATOM 3238 C CA . THR B 1 191 ? 1.020 39.441 -27.981 1.00 48.68 164 THR B CA 1
ATOM 3239 C C . THR B 1 191 ? 0.116 40.336 -27.138 1.00 53.24 164 THR B C 1
ATOM 3240 O O . THR B 1 191 ? -1.112 40.255 -27.229 1.00 69.74 164 THR B O 1
ATOM 3244 N N . GLY B 1 192 ? 0.685 41.153 -26.287 1.00 51.35 165 GLY B N 1
ATOM 3245 C CA . GLY B 1 192 ? -0.139 42.071 -25.498 1.00 50.55 165 GLY B CA 1
ATOM 3246 C C . GLY B 1 192 ? -1.093 41.413 -24.517 1.00 50.81 165 GLY B C 1
ATOM 3247 O O . GLY B 1 192 ? -0.924 40.262 -24.135 1.00 54.14 165 GLY B O 1
ATOM 3248 N N . TYR B 1 193 ? -2.120 42.160 -24.142 1.00 50.39 166 TYR B N 1
ATOM 3249 C CA . TYR B 1 193 ? -3.029 41.793 -23.081 1.00 57.97 166 TYR B CA 1
ATOM 3250 C C . TYR B 1 193 ? -4.305 41.183 -23.616 1.00 59.66 166 TYR B C 1
ATOM 3251 O O . TYR B 1 193 ? -4.839 41.611 -24.618 1.00 59.86 166 TYR B O 1
ATOM 3260 N N . SER B 1 194 ? -4.765 40.152 -22.931 1.00 59.34 167 SER B N 1
ATOM 3261 C CA . SER B 1 194 ? -5.961 39.417 -23.306 1.00 59.38 167 SER B CA 1
ATOM 3262 C C . SER B 1 194 ? -6.802 39.292 -22.068 1.00 60.05 167 SER B C 1
ATOM 3263 O O . SER B 1 194 ? -6.436 39.763 -20.989 1.00 63.60 167 SER B O 1
ATOM 3266 N N . SER B 1 195 ? -7.933 38.639 -22.235 1.00 58.28 168 SER B N 1
ATOM 3267 C CA . SER B 1 195 ? -8.824 38.336 -21.146 1.00 57.87 168 SER B CA 1
ATOM 3268 C C . SER B 1 195 ? -9.621 37.154 -21.641 1.00 55.94 168 SER B C 1
ATOM 3269 O O . SER B 1 195 ? -10.619 37.312 -22.336 1.00 51.72 168 SER B O 1
ATOM 3272 N N . LEU B 1 196 ? -9.123 35.972 -21.326 1.00 51.30 169 LEU B N 1
ATOM 3273 C CA . LEU B 1 196 ? -9.842 34.750 -21.540 1.00 51.69 169 LEU B CA 1
ATOM 3274 C C . LEU B 1 196 ? -11.323 34.967 -21.261 1.00 48.95 169 LEU B C 1
ATOM 3275 O O . LEU B 1 196 ? -12.192 34.634 -22.087 1.00 42.48 169 LEU B O 1
ATOM 3280 N N . ASN B 1 197 ? -11.604 35.609 -20.135 1.00 52.51 170 ASN B N 1
ATOM 3281 C CA . ASN B 1 197 ? -12.988 35.936 -19.745 1.00 56.65 170 ASN B CA 1
ATOM 3282 C C . ASN B 1 197 ? -13.798 36.705 -20.820 1.00 60.14 170 ASN B C 1
ATOM 3283 O O . ASN B 1 197 ? -14.922 36.328 -21.169 1.00 58.97 170 ASN B O 1
ATOM 3288 N N . TYR B 1 198 ? -13.228 37.781 -21.352 1.00 59.52 171 TYR B N 1
ATOM 3289 C CA . TYR B 1 198 ? -13.935 38.550 -22.381 1.00 62.29 171 TYR B CA 1
ATOM 3290 C C . TYR B 1 198 ? -13.739 37.979 -23.803 1.00 53.74 171 TYR B C 1
ATOM 3291 O O . TYR B 1 198 ? -14.521 38.242 -24.697 1.00 50.05 171 TYR B O 1
ATOM 3300 N N . LEU B 1 199 ? -12.729 37.144 -23.982 1.00 48.47 172 LEU B N 1
ATOM 3301 C CA . LEU B 1 199 ? -12.521 36.453 -25.252 1.00 46.98 172 LEU B CA 1
ATOM 3302 C C . LEU B 1 199 ? -13.690 35.526 -25.557 1.00 43.58 172 LEU B C 1
ATOM 3303 O O . LEU B 1 199 ? -14.198 35.495 -26.680 1.00 41.53 172 LEU B O 1
ATOM 3308 N N . LYS B 1 200 ? -14.166 34.856 -24.519 1.00 41.57 173 LYS B N 1
ATOM 3309 C CA . LYS B 1 200 ? -15.302 33.970 -24.604 1.00 44.17 173 LYS B CA 1
ATOM 3310 C C . LYS B 1 200 ? -16.608 34.693 -24.946 1.00 42.80 173 LYS B C 1
ATOM 3311 O O . LYS B 1 200 ? -17.530 34.085 -25.442 1.00 41.29 173 LYS B O 1
ATOM 3317 N N . GLN B 1 201 ? -16.678 35.985 -24.672 1.00 39.85 174 GLN B N 1
ATOM 3318 C CA . GLN B 1 201 ? -17.891 36.766 -24.921 1.00 45.15 174 GLN B CA 1
ATOM 3319 C C . GLN B 1 201 ? -17.928 37.435 -26.328 1.00 42.45 174 GLN B C 1
ATOM 3320 O O . GLN B 1 201 ? -18.983 37.538 -26.925 1.00 44.54 174 GLN B O 1
ATOM 3326 N N . PHE B 1 202 ? -16.779 37.898 -26.818 1.00 38.77 175 PHE B N 1
ATOM 3327 C CA . PHE B 1 202 ? -16.635 38.346 -28.210 1.00 38.58 175 PHE B CA 1
ATOM 3328 C C . PHE B 1 202 ? -17.158 37.306 -29.233 1.00 35.05 175 PHE B C 1
ATOM 3329 O O . PHE B 1 202 ? -16.844 36.128 -29.141 1.00 32.37 175 PHE B O 1
ATOM 3337 N N . PRO B 1 203 ? -17.964 37.750 -30.212 1.00 36.41 176 PRO B N 1
ATOM 3338 C CA . PRO B 1 203 ? -18.470 36.846 -31.254 1.00 34.79 176 PRO B CA 1
ATOM 3339 C C . PRO B 1 203 ? -17.424 36.649 -32.387 1.00 35.04 176 PRO B C 1
ATOM 3340 O O . PRO B 1 203 ? -17.649 37.055 -33.521 1.00 42.25 176 PRO B O 1
ATOM 3344 N N . ILE B 1 204 ? -16.286 36.049 -32.041 1.00 28.54 177 ILE B N 1
ATOM 3345 C CA . ILE B 1 204 ? -15.179 35.846 -32.947 1.00 27.32 177 ILE B CA 1
ATOM 3346 C C . ILE B 1 204 ? -15.133 34.403 -33.402 1.00 24.84 177 ILE B C 1
ATOM 3347 O O . ILE B 1 204 ? -15.790 33.528 -32.827 1.00 28.79 177 ILE B O 1
ATOM 3352 N N . ASP B 1 205 ? -14.382 34.150 -34.453 1.00 21.97 178 ASP B N 1
ATOM 3353 C CA . ASP B 1 205 ? -14.330 32.806 -35.059 1.00 22.91 178 ASP B CA 1
ATOM 3354 C C . ASP B 1 205 ? -12.932 32.232 -35.146 1.00 22.52 178 ASP B C 1
ATOM 3355 O O . ASP B 1 205 ? -12.764 31.020 -35.314 1.00 24.99 178 ASP B O 1
ATOM 3360 N N . VAL B 1 206 ? -11.934 33.102 -35.117 1.00 22.38 179 VAL B N 1
ATOM 3361 C CA . VAL B 1 206 ? -10.586 32.751 -35.504 1.00 24.18 179 VAL B CA 1
ATOM 3362 C C . VAL B 1 206 ? -9.552 33.483 -34.645 1.00 23.06 179 VAL B C 1
ATOM 3363 O O . VAL B 1 206 ? -9.698 34.645 -34.398 1.00 21.38 179 VAL B O 1
ATOM 3367 N N . LEU B 1 207 ? -8.493 32.782 -34.261 1.00 24.56 180 LEU B N 1
ATOM 3368 C CA . LEU B 1 207 ? -7.282 33.371 -33.663 1.00 23.92 180 LEU B CA 1
ATOM 3369 C C . LEU B 1 207 ? -6.107 33.212 -34.640 1.00 23.46 180 LEU B C 1
ATOM 3370 O O . LEU B 1 207 ? -5.921 32.108 -35.220 1.00 19.14 180 LEU B O 1
ATOM 3375 N N . LYS B 1 208 ? -5.344 34.293 -34.878 1.00 21.39 181 LYS B N 1
ATOM 3376 C CA . LYS B 1 208 ? -4.114 34.241 -35.709 1.00 23.39 181 LYS B CA 1
ATOM 3377 C C . LYS B 1 208 ? -2.869 34.356 -34.848 1.00 20.82 181 LYS B C 1
ATOM 3378 O O . LYS B 1 208 ? -2.746 35.276 -34.062 1.00 27.47 181 LYS B O 1
ATOM 3384 N N . ILE B 1 209 ? -1.972 33.399 -34.980 1.00 20.44 182 ILE B N 1
ATOM 3385 C CA . ILE B 1 209 ? -0.719 33.389 -34.242 1.00 21.42 182 ILE B CA 1
ATOM 3386 C C . ILE B 1 209 ? 0.260 34.297 -34.963 1.00 22.22 182 ILE B C 1
ATOM 3387 O O . ILE B 1 209 ? 0.571 34.061 -36.117 1.00 17.92 182 ILE B O 1
ATOM 3392 N N . ASP B 1 210 ? 0.670 35.372 -34.287 1.00 21.08 183 ASP B N 1
ATOM 3393 C CA . ASP B 1 210 ? 1.603 36.355 -34.837 1.00 24.52 183 ASP B CA 1
ATOM 3394 C C . ASP B 1 210 ? 2.924 35.666 -35.151 1.00 21.44 183 ASP B C 1
ATOM 3395 O O . ASP B 1 210 ? 3.250 34.643 -34.559 1.00 21.14 183 ASP B O 1
ATOM 3400 N N . ARG B 1 211 ? 3.635 36.180 -36.151 1.00 19.07 184 ARG B N 1
ATOM 3401 C CA . ARG B 1 211 ? 4.836 35.533 -36.647 1.00 21.64 184 ARG B CA 1
ATOM 3402 C C . ARG B 1 211 ? 5.970 35.438 -35.584 1.00 21.25 184 ARG B C 1
ATOM 3403 O O . ARG B 1 211 ? 6.819 34.628 -35.724 1.00 20.49 184 ARG B O 1
ATOM 3411 N N . SER B 1 212 ? 5.948 36.268 -34.557 1.00 23.60 185 SER B N 1
ATOM 3412 C CA . SER B 1 212 ? 6.944 36.221 -33.467 1.00 26.67 185 SER B CA 1
ATOM 3413 C C . SER B 1 212 ? 6.872 34.941 -32.627 1.00 26.50 185 SER B C 1
ATOM 3414 O O . SER B 1 212 ? 7.797 34.643 -31.883 1.00 32.79 185 SER B O 1
ATOM 3417 N N . PHE B 1 213 ? 5.781 34.185 -32.754 1.00 24.67 186 PHE B N 1
ATOM 3418 C CA . PHE B 1 213 ? 5.642 32.929 -32.056 1.00 22.44 186 PHE B CA 1
ATOM 3419 C C . PHE B 1 213 ? 5.861 31.767 -32.997 1.00 23.91 186 PHE B C 1
ATOM 3420 O O . PHE B 1 213 ? 6.045 30.632 -32.553 1.00 34.71 186 PHE B O 1
ATOM 3428 N N . VAL B 1 214 ? 5.885 32.041 -34.291 1.00 20.19 187 VAL B N 1
ATOM 3429 C CA .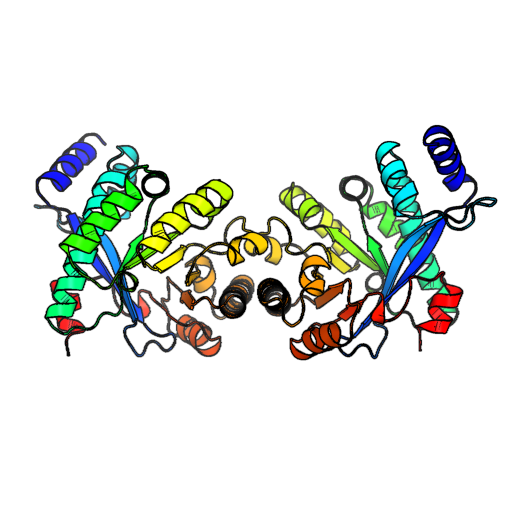 VAL B 1 214 ? 6.145 31.051 -35.277 1.00 21.36 187 VAL B CA 1
ATOM 3430 C C . VAL B 1 214 ? 7.646 30.943 -35.608 1.00 22.93 187 VAL B C 1
ATOM 3431 O O . VAL B 1 214 ? 8.167 29.829 -35.818 1.00 21.89 187 VAL B O 1
ATOM 3435 N N . ASP B 1 215 ? 8.324 32.082 -35.641 1.00 24.30 188 ASP B N 1
ATOM 3436 C CA . ASP B 1 215 ? 9.712 32.118 -36.081 1.00 28.73 188 ASP B CA 1
ATOM 3437 C C . ASP B 1 215 ? 10.647 31.247 -35.245 1.00 26.94 188 ASP B C 1
ATOM 3438 O O . ASP B 1 215 ? 11.609 30.746 -35.783 1.00 30.17 188 ASP B O 1
ATOM 3443 N N . GLY B 1 216 ? 10.363 31.114 -33.959 1.00 29.43 189 GLY B N 1
ATOM 3444 C CA . GLY B 1 216 ? 11.186 30.332 -33.045 1.00 29.55 189 GLY B CA 1
ATOM 3445 C C . GLY B 1 216 ? 10.954 28.839 -33.138 1.00 28.81 189 GLY B C 1
ATOM 3446 O O . GLY B 1 216 ? 11.722 28.064 -32.570 1.00 24.52 189 GLY B O 1
ATOM 3447 N N . LEU B 1 217 ? 9.894 28.420 -33.843 1.00 25.67 190 LEU B N 1
ATOM 3448 C CA . LEU B 1 217 ? 9.572 26.988 -33.960 1.00 24.72 190 LEU B CA 1
ATOM 3449 C C . LEU B 1 217 ? 10.567 26.197 -34.837 1.00 28.18 190 LEU B C 1
ATOM 3450 O O . LEU B 1 217 ? 11.070 26.698 -35.828 1.00 27.11 190 LEU B O 1
ATOM 3455 N N . PRO B 1 218 ? 10.834 24.931 -34.492 1.00 32.23 191 PRO B N 1
ATOM 3456 C CA . PRO B 1 218 ? 10.318 24.208 -33.329 1.00 36.82 191 PRO B CA 1
ATOM 3457 C C . PRO B 1 218 ? 11.209 24.158 -32.078 1.00 36.60 191 PRO B C 1
ATOM 3458 O O . PRO B 1 218 ? 10.778 23.657 -31.039 1.00 39.27 191 PRO B O 1
ATOM 3462 N N . HIS B 1 219 ? 12.437 24.628 -32.166 1.00 38.94 192 HIS B N 1
ATOM 3463 C CA . HIS B 1 219 ? 13.387 24.447 -31.061 1.00 42.42 192 HIS B CA 1
ATOM 3464 C C . HIS B 1 219 ? 13.419 25.570 -30.056 1.00 41.20 192 HIS B C 1
ATOM 3465 O O . HIS B 1 219 ? 13.997 25.388 -28.995 1.00 46.18 192 HIS B O 1
ATOM 3472 N N . GLY B 1 220 ? 12.842 26.726 -30.392 1.00 38.77 193 GLY B N 1
ATOM 3473 C CA . GLY B 1 220 ? 12.711 27.849 -29.462 1.00 39.11 193 GLY B CA 1
ATOM 3474 C C . GLY B 1 220 ? 11.601 27.483 -28.495 1.00 43.06 193 GLY B C 1
ATOM 3475 O O . GLY B 1 220 ? 10.419 27.477 -28.848 1.00 33.39 193 GLY B O 1
ATOM 3476 N N . GLU B 1 221 ? 11.963 27.140 -27.268 1.00 45.15 194 GLU B N 1
ATOM 3477 C CA . GLU B 1 221 ? 10.965 26.565 -26.359 1.00 50.75 194 GLU B CA 1
ATOM 3478 C C . GLU B 1 221 ? 9.902 27.582 -25.966 1.00 44.59 194 GLU B C 1
ATOM 3479 O O . GLU B 1 221 ? 8.714 27.272 -25.808 1.00 42.08 194 GLU B O 1
ATOM 3485 N N . GLN B 1 222 ? 10.310 28.819 -25.833 1.00 37.11 195 GLN B N 1
ATOM 3486 C CA . GLN B 1 222 ? 9.377 29.848 -25.532 1.00 39.60 195 GLN B CA 1
ATOM 3487 C C . GLN B 1 222 ? 8.267 29.925 -26.605 1.00 41.01 195 GLN B C 1
ATOM 3488 O O . GLN B 1 222 ? 7.070 29.900 -26.287 1.00 33.80 195 GLN B O 1
ATOM 3494 N N . ASP B 1 223 ? 8.653 29.967 -27.870 1.00 32.38 196 ASP B N 1
ATOM 3495 C CA . ASP B 1 223 ? 7.662 30.075 -28.925 1.00 30.32 196 ASP B CA 1
ATOM 3496 C C . ASP B 1 223 ? 6.810 28.835 -29.066 1.00 27.30 196 ASP B C 1
ATOM 3497 O O . ASP B 1 223 ? 5.620 28.965 -29.318 1.00 28.70 196 ASP B O 1
ATOM 3502 N N . ALA B 1 224 ? 7.415 27.656 -28.898 1.00 23.60 197 ALA B N 1
ATOM 3503 C CA . ALA B 1 224 ? 6.723 26.382 -28.959 1.00 26.35 197 ALA B CA 1
ATOM 3504 C C . ALA B 1 224 ? 5.637 26.285 -27.884 1.00 26.11 197 ALA B C 1
ATOM 3505 O O . ALA B 1 224 ? 4.521 25.883 -28.154 1.00 24.74 197 ALA B O 1
ATOM 3507 N N . GLN B 1 225 ? 5.953 26.753 -26.703 1.00 24.93 198 GLN B N 1
ATOM 3508 C CA . GLN B 1 225 ? 4.996 26.788 -25.603 1.00 27.64 198 GLN B CA 1
ATOM 3509 C C . GLN B 1 225 ? 3.819 27.726 -25.812 1.00 26.28 198 GLN B C 1
ATOM 3510 O O . GLN B 1 225 ? 2.657 27.332 -25.635 1.00 22.80 198 GLN B O 1
ATOM 3516 N N . ILE B 1 226 ? 4.122 28.962 -26.196 1.00 26.61 199 ILE B N 1
ATOM 3517 C CA . ILE B 1 226 ? 3.099 29.918 -26.491 1.00 26.22 199 ILE B CA 1
ATOM 3518 C C . ILE B 1 226 ? 2.240 29.496 -27.712 1.00 25.11 199 ILE B C 1
ATOM 3519 O O . ILE B 1 226 ? 1.008 29.594 -27.681 1.00 23.43 199 ILE B O 1
ATOM 3524 N N . ALA B 1 227 ? 2.878 29.074 -28.795 1.00 22.61 200 ALA B N 1
ATOM 3525 C CA . ALA B 1 227 ? 2.111 28.654 -29.970 1.00 24.37 200 ALA B CA 1
ATOM 3526 C C . ALA B 1 227 ? 1.170 27.495 -29.610 1.00 22.86 200 ALA B C 1
ATOM 3527 O O . ALA B 1 227 ? 0.008 27.511 -29.999 1.00 20.67 200 ALA B O 1
ATOM 3529 N N . ARG B 1 228 ? 1.683 26.492 -28.877 1.00 23.24 201 ARG B N 1
ATOM 3530 C CA . ARG B 1 228 ? 0.855 25.421 -28.347 1.00 25.71 201 ARG B CA 1
ATOM 3531 C C . ARG B 1 228 ? -0.346 25.933 -27.550 1.00 23.29 201 ARG B C 1
ATOM 3532 O O . ARG B 1 228 ? -1.457 25.428 -27.689 1.00 22.17 201 ARG B O 1
ATOM 3540 N N . ALA B 1 229 ? -0.072 26.855 -26.636 1.00 22.44 202 ALA B N 1
ATOM 3541 C CA . ALA B 1 229 ? -1.112 27.424 -25.765 1.00 24.77 202 ALA B CA 1
ATOM 3542 C C . ALA B 1 229 ? -2.194 28.185 -26.588 1.00 25.02 202 ALA B C 1
ATOM 3543 O O . ALA B 1 229 ? -3.387 28.142 -26.267 1.00 22.45 202 ALA B O 1
ATOM 3545 N N . ILE B 1 230 ? -1.779 28.897 -27.639 1.00 23.09 203 ILE B N 1
ATOM 3546 C CA . ILE B 1 230 ? -2.780 29.603 -28.491 1.00 21.94 203 ILE B CA 1
ATOM 3547 C C . ILE B 1 230 ? -3.672 28.570 -29.232 1.00 21.62 203 ILE B C 1
ATOM 3548 O O . ILE B 1 230 ? -4.900 28.694 -29.264 1.00 21.08 203 ILE B O 1
ATOM 3553 N N . ILE B 1 231 ? -3.046 27.523 -29.771 1.00 21.31 204 ILE B N 1
ATOM 3554 C CA . ILE B 1 231 ? -3.766 26.475 -30.474 1.00 24.91 204 ILE B CA 1
ATOM 3555 C C . ILE B 1 231 ? -4.777 25.870 -29.525 1.00 26.48 204 ILE B C 1
ATOM 3556 O O . ILE B 1 231 ? -5.922 25.629 -29.901 1.00 22.42 204 ILE B O 1
ATOM 3561 N N . ALA B 1 232 ? -4.336 25.626 -28.299 1.00 25.37 205 ALA B N 1
ATOM 3562 C CA . ALA B 1 232 ? -5.197 25.005 -27.303 1.00 28.12 205 ALA B CA 1
ATOM 3563 C C . ALA B 1 232 ? -6.318 25.895 -26.833 1.00 26.24 205 ALA B C 1
ATOM 3564 O O . ALA B 1 232 ? -7.445 25.453 -26.642 1.00 28.50 205 ALA B O 1
ATOM 3566 N N . MET B 1 233 ? -6.023 27.147 -26.584 1.00 28.68 206 MET B N 1
ATOM 3567 C CA . MET B 1 233 ? -7.060 28.078 -26.187 1.00 29.20 206 MET B CA 1
ATOM 3568 C C . MET B 1 233 ? -8.118 28.170 -27.292 1.00 26.78 206 MET B C 1
ATOM 3569 O O . MET B 1 233 ? -9.326 28.172 -27.022 1.00 25.26 206 MET B O 1
ATOM 3574 N N . ALA B 1 234 ? -7.654 28.283 -28.529 1.00 23.25 207 ALA B N 1
ATOM 3575 C CA . ALA B 1 234 ? -8.562 28.463 -29.663 1.00 25.78 207 ALA B CA 1
ATOM 3576 C C . ALA B 1 234 ? -9.517 27.277 -29.704 1.00 26.41 207 ALA B C 1
ATOM 3577 O O . ALA B 1 234 ? -10.753 27.444 -29.757 1.00 21.27 207 ALA B O 1
ATOM 3579 N N . HIS B 1 235 ? -8.955 26.079 -29.688 1.00 25.49 208 HIS B N 1
ATOM 3580 C CA . HIS B 1 235 ? -9.818 24.902 -29.831 1.00 26.31 208 HIS B CA 1
ATOM 3581 C C . HIS B 1 235 ? -10.715 24.688 -28.592 1.00 28.17 208 HIS B C 1
ATOM 3582 O O . HIS B 1 235 ? -11.840 24.235 -28.743 1.00 25.20 208 HIS B O 1
ATOM 3589 N N . SER B 1 236 ? -10.293 25.118 -27.402 1.00 24.81 209 SER B N 1
ATOM 3590 C CA . SER B 1 236 ? -11.165 25.011 -26.226 1.00 27.43 209 SER B CA 1
ATOM 3591 C C . SER B 1 236 ? -12.357 25.952 -26.357 1.00 27.19 209 SER B C 1
ATOM 3592 O O . SER B 1 236 ? -13.427 25.673 -25.804 1.00 30.54 209 SER B O 1
ATOM 3595 N N . LEU B 1 237 ? -12.155 27.082 -27.032 1.00 26.14 210 LEU B N 1
ATOM 3596 C CA . LEU B 1 237 ? -13.215 28.064 -27.256 1.00 28.50 210 LEU B CA 1
ATOM 3597 C C . LEU B 1 237 ? -13.989 27.842 -28.540 1.00 27.63 210 LEU B C 1
ATOM 3598 O O . LEU B 1 237 ? -14.775 28.723 -28.946 1.00 30.20 210 LEU B O 1
ATOM 3603 N N . ASN B 1 238 ? -13.738 26.707 -29.192 1.00 26.33 211 ASN B N 1
ATOM 3604 C CA . ASN B 1 238 ? -14.298 26.410 -30.524 1.00 29.59 211 ASN B CA 1
ATOM 3605 C C . ASN B 1 238 ? -13.955 27.413 -31.613 1.00 24.99 211 ASN B C 1
ATOM 3606 O O . ASN B 1 238 ? -14.784 27.753 -32.425 1.00 24.85 211 ASN B O 1
ATOM 3611 N N . LEU B 1 239 ? -12.738 27.927 -31.590 1.00 25.82 212 LEU B N 1
ATOM 3612 C CA . LEU B 1 239 ? -12.252 28.816 -32.607 1.00 24.51 212 LEU B CA 1
ATOM 3613 C C . LEU B 1 239 ? -11.255 28.117 -33.513 1.00 27.15 212 LEU B C 1
ATOM 3614 O O . LEU B 1 239 ? -10.573 27.187 -33.090 1.00 27.52 212 LEU B O 1
ATOM 3619 N N . MET B 1 240 ? -11.172 28.574 -34.756 1.00 26.77 213 MET B N 1
ATOM 3620 C CA . MET B 1 240 ? -10.154 28.129 -35.688 1.00 28.47 213 MET B CA 1
ATOM 3621 C C . MET B 1 240 ? -8.894 28.906 -35.334 1.00 25.00 213 MET B C 1
ATOM 3622 O O . MET B 1 240 ? -8.971 30.021 -34.806 1.00 26.08 213 MET B O 1
ATOM 3627 N N . VAL B 1 241 ? -7.737 28.348 -35.641 1.00 22.66 214 VAL B N 1
ATOM 3628 C CA . VAL B 1 241 ? -6.449 29.032 -35.416 1.00 21.52 214 VAL B CA 1
ATOM 3629 C C . VAL B 1 241 ? -5.632 28.967 -36.706 1.00 22.15 214 VAL B C 1
ATOM 3630 O O . VAL B 1 241 ? -5.571 27.921 -37.373 1.00 21.93 214 VAL B O 1
ATOM 3634 N N . ILE B 1 242 ? -5.110 30.114 -37.109 1.00 19.44 215 ILE B N 1
ATOM 3635 C CA . ILE B 1 242 ? -4.222 30.210 -38.247 1.00 21.69 215 ILE B CA 1
ATOM 3636 C C . ILE B 1 242 ? -2.871 30.779 -37.833 1.00 20.36 215 ILE B C 1
ATOM 3637 O O . ILE B 1 242 ? -2.826 31.763 -37.050 1.00 19.98 215 ILE B O 1
ATOM 3642 N N . ALA B 1 243 ? -1.796 30.159 -38.304 1.00 18.79 216 ALA B N 1
ATOM 3643 C CA . ALA B 1 243 ? -0.434 30.627 -38.031 1.00 22.46 216 ALA B CA 1
ATOM 3644 C C . ALA B 1 243 ? 0.074 31.488 -39.162 1.00 22.55 216 ALA B C 1
ATOM 3645 O O . ALA B 1 243 ? -0.050 31.109 -40.309 1.00 20.73 216 ALA B O 1
ATOM 3647 N N . GLU B 1 244 ? 0.685 32.621 -38.831 1.00 22.26 217 GLU B N 1
ATOM 3648 C CA . GLU B 1 244 ? 1.234 33.492 -39.860 1.00 26.95 217 GLU B CA 1
ATOM 3649 C C . GLU B 1 244 ? 2.782 33.388 -39.892 1.00 25.30 217 GLU B C 1
ATOM 3650 O O . GLU B 1 244 ? 3.414 32.968 -38.907 1.00 22.97 217 GLU B O 1
ATOM 3656 N N . GLY B 1 245 ? 3.384 33.754 -41.008 1.00 22.31 218 GLY B N 1
ATOM 3657 C CA . GLY B 1 245 ? 4.814 33.802 -41.086 1.00 22.00 218 GLY B CA 1
ATOM 3658 C C . GLY B 1 245 ? 5.497 32.458 -41.117 1.00 22.50 218 GLY B C 1
ATOM 3659 O O . GLY B 1 245 ? 6.588 32.321 -40.607 1.00 26.51 218 GLY B O 1
ATOM 3660 N N . VAL B 1 246 ? 4.836 31.456 -41.678 1.00 21.00 219 VAL B N 1
ATOM 3661 C CA . VAL B 1 246 ? 5.400 30.127 -41.816 1.00 22.20 219 VAL B CA 1
ATOM 3662 C C . VAL B 1 246 ? 6.378 30.216 -42.961 1.00 23.70 219 VAL B C 1
ATOM 3663 O O . VAL B 1 246 ? 5.975 30.426 -44.118 1.00 22.32 219 VAL B O 1
ATOM 3667 N N . GLU B 1 247 ? 7.660 30.092 -42.643 1.00 26.40 220 GLU B N 1
ATOM 3668 C CA . GLU B 1 247 ? 8.740 30.289 -43.629 1.00 28.01 220 GLU B CA 1
ATOM 3669 C C . GLU B 1 247 ? 9.617 29.066 -43.845 1.00 29.39 220 GLU B C 1
ATOM 3670 O O . GLU B 1 247 ? 10.343 29.026 -44.828 1.00 24.92 220 GLU B O 1
ATOM 3676 N N . SER B 1 248 ? 9.483 28.038 -42.997 1.00 27.34 221 SER B N 1
ATOM 3677 C CA . SER B 1 248 ? 10.259 26.805 -43.147 1.00 27.51 221 SER B CA 1
ATOM 3678 C C . SER B 1 248 ? 9.428 25.554 -42.933 1.00 29.94 221 SER B C 1
ATOM 3679 O O . SER B 1 248 ? 8.429 25.551 -42.210 1.00 25.18 221 SER B O 1
ATOM 3682 N N . GLN B 1 249 ? 9.898 24.461 -43.538 1.00 29.03 222 GLN B N 1
ATOM 3683 C CA . GLN B 1 249 ? 9.292 23.177 -43.383 1.00 30.73 222 GLN B CA 1
ATOM 3684 C C . GLN B 1 249 ? 9.228 22.730 -41.912 1.00 26.20 222 GLN B C 1
ATOM 3685 O O . GLN B 1 249 ? 8.237 22.177 -41.476 1.00 27.47 222 GLN B O 1
ATOM 3691 N N . ALA B 1 250 ? 10.280 22.953 -41.169 1.00 23.50 223 ALA B N 1
ATOM 3692 C CA . ALA B 1 250 ? 10.303 22.613 -39.751 1.00 26.68 223 ALA B CA 1
ATOM 3693 C C . ALA B 1 250 ? 9.168 23.320 -39.001 1.00 28.35 223 ALA B C 1
ATOM 3694 O O . ALA B 1 250 ? 8.532 22.696 -38.137 1.00 26.01 223 ALA B O 1
ATOM 3696 N N . GLN B 1 251 ? 8.912 24.598 -39.348 1.00 24.61 224 GLN B N 1
ATOM 3697 C CA . GLN B 1 251 ? 7.844 25.364 -38.717 1.00 25.34 224 GLN B CA 1
ATOM 3698 C C . GLN B 1 251 ? 6.495 24.746 -39.039 1.00 23.73 224 GLN B C 1
ATOM 3699 O O . GLN B 1 251 ? 5.635 24.594 -38.166 1.00 22.82 224 GLN B O 1
ATOM 3705 N N . LEU B 1 252 ? 6.304 24.445 -40.315 1.00 23.69 225 LEU B N 1
ATOM 3706 C CA . LEU B 1 252 ? 5.096 23.821 -40.775 1.00 23.84 225 LEU B CA 1
ATOM 3707 C C . LEU B 1 252 ? 4.878 22.456 -40.091 1.00 24.98 225 LEU B C 1
ATOM 3708 O O . LEU B 1 252 ? 3.759 22.145 -39.736 1.00 22.83 225 LEU B O 1
ATOM 3713 N N . ASP B 1 253 ? 5.936 21.649 -39.959 1.00 24.91 226 ASP B N 1
ATOM 3714 C CA . ASP B 1 253 ? 5.814 20.341 -39.324 1.00 27.74 226 ASP B CA 1
ATOM 3715 C C . ASP B 1 253 ? 5.350 20.518 -37.872 1.00 27.69 226 ASP B C 1
ATOM 3716 O O . ASP B 1 253 ? 4.466 19.817 -37.379 1.00 27.00 226 ASP B O 1
ATOM 3721 N N . PHE B 1 254 ? 5.910 21.497 -37.184 1.00 26.79 227 PHE B N 1
ATOM 3722 C CA . PHE B 1 254 ? 5.512 21.713 -35.793 1.00 24.91 227 PHE B CA 1
ATOM 3723 C C . PHE B 1 254 ? 4.037 22.022 -35.761 1.00 24.19 227 PHE B C 1
ATOM 3724 O O . PHE B 1 254 ? 3.268 21.475 -34.968 1.00 24.12 227 PHE B O 1
ATOM 3732 N N . LEU B 1 255 ? 3.623 22.914 -36.636 1.00 23.30 228 LEU B N 1
ATOM 3733 C CA . LEU B 1 255 ? 2.276 23.452 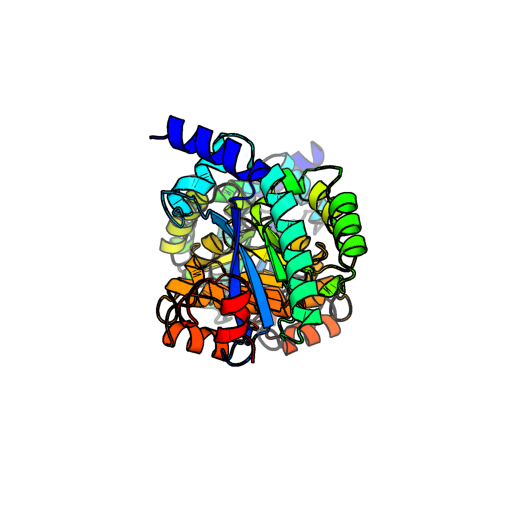-36.566 1.00 24.64 228 LEU B CA 1
ATOM 3734 C C . LEU B 1 255 ? 1.239 22.382 -36.916 1.00 24.22 228 LEU B C 1
ATOM 3735 O O . LEU B 1 255 ? 0.177 22.304 -36.273 1.00 22.52 228 LEU B O 1
ATOM 3740 N N . ARG B 1 256 ? 1.536 21.602 -37.930 1.00 22.70 229 ARG B N 1
ATOM 3741 C CA . ARG B 1 256 ? 0.639 20.553 -38.340 1.00 26.14 229 ARG B CA 1
ATOM 3742 C C . ARG B 1 256 ? 0.453 19.546 -37.191 1.00 27.83 229 ARG B C 1
ATOM 3743 O O . ARG B 1 256 ? -0.663 19.097 -36.911 1.00 24.61 229 ARG B O 1
ATOM 3751 N N . GLU B 1 257 ? 1.566 19.183 -36.553 1.00 26.29 230 GLU B N 1
ATOM 3752 C CA . GLU B 1 257 ? 1.594 18.100 -35.589 1.00 25.45 230 GLU B CA 1
ATOM 3753 C C . GLU B 1 257 ? 0.955 18.520 -34.267 1.00 27.91 230 GLU B C 1
ATOM 3754 O O . GLU B 1 257 ? 0.486 17.645 -33.489 1.00 28.24 230 GLU B O 1
ATOM 3760 N N . HIS B 1 258 ? 0.886 19.837 -34.020 1.00 27.43 231 HIS B N 1
ATOM 3761 C CA . HIS B 1 258 ? 0.218 20.375 -32.825 1.00 26.76 231 HIS B CA 1
ATOM 3762 C C . HIS B 1 258 ? -1.187 20.827 -33.133 1.00 27.46 231 HIS B C 1
ATOM 3763 O O . HIS B 1 258 ? -1.805 21.482 -32.326 1.00 28.91 231 HIS B O 1
ATOM 3770 N N . GLY B 1 259 ? -1.697 20.483 -34.300 1.00 27.04 232 GLY B N 1
ATOM 3771 C CA . GLY B 1 259 ? -3.105 20.710 -34.591 1.00 28.48 232 GLY B CA 1
ATOM 3772 C C . GLY B 1 259 ? -3.508 22.076 -35.089 1.00 30.47 232 GLY B C 1
ATOM 3773 O O . GLY B 1 259 ? -4.672 22.445 -35.011 1.00 30.54 232 GLY B O 1
ATOM 3774 N N . CYS B 1 260 ? -2.580 22.854 -35.621 1.00 29.98 233 CYS B N 1
ATOM 3775 C CA . CYS B 1 260 ? -2.954 24.162 -36.142 1.00 26.86 233 CYS B CA 1
ATOM 3776 C C . CYS B 1 260 ? -3.865 23.956 -37.357 1.00 27.48 233 CYS B C 1
ATOM 3777 O O . CYS B 1 260 ? -3.539 23.229 -38.242 1.00 27.36 233 CYS B O 1
ATOM 3780 N N . ASP B 1 261 ? -4.981 24.669 -37.407 1.00 26.48 234 ASP B N 1
ATOM 3781 C CA . ASP B 1 261 ? -5.963 24.532 -38.477 1.00 28.24 234 ASP B CA 1
ATOM 3782 C C . ASP B 1 261 ? -5.459 25.052 -39.842 1.00 27.15 234 ASP B C 1
ATOM 3783 O O . ASP B 1 261 ? -5.630 24.381 -40.849 1.00 25.66 234 ASP B O 1
ATOM 3788 N N . GLU B 1 262 ? -4.865 26.236 -39.869 1.00 23.55 235 GLU B N 1
ATOM 3789 C CA . GLU B 1 262 ? -4.463 26.870 -41.139 1.00 25.23 235 GLU B CA 1
ATOM 3790 C C . GLU B 1 262 ? -3.106 27.582 -41.003 1.00 22.89 235 GLU B C 1
ATOM 3791 O O . GLU B 1 262 ? -2.671 27.875 -39.883 1.00 21.58 235 GLU B O 1
ATOM 3797 N N . VAL B 1 263 ? -2.437 27.806 -42.143 1.00 20.70 236 VAL B N 1
ATOM 3798 C CA . VAL B 1 263 ? -1.144 28.389 -42.137 1.00 21.12 236 VAL B CA 1
ATOM 3799 C C . VAL B 1 263 ? -1.037 29.314 -43.331 1.00 19.45 236 VAL B C 1
ATOM 3800 O O . VAL B 1 263 ? -1.753 29.137 -44.327 1.00 19.27 236 VAL B O 1
ATOM 3804 N N . GLN B 1 264 ? -0.142 30.278 -43.221 1.00 17.72 237 GLN B N 1
ATOM 3805 C CA . GLN B 1 264 ? 0.227 31.166 -44.341 1.00 19.04 237 GLN B CA 1
ATOM 3806 C C . GLN B 1 264 ? 1.652 31.665 -44.099 1.00 20.20 237 GLN B C 1
ATOM 3807 O O . GLN B 1 264 ? 2.128 31.581 -42.978 1.00 20.73 237 GLN B O 1
ATOM 3813 N N . GLY B 1 265 ? 2.324 32.149 -45.145 1.00 19.28 238 GLY B N 1
ATOM 3814 C CA . GLY B 1 265 ? 3.690 32.579 -45.073 1.00 19.48 238 GLY B CA 1
ATOM 3815 C C . GLY B 1 265 ? 4.477 32.335 -46.359 1.00 22.09 238 GLY B C 1
ATOM 3816 O O . GLY B 1 265 ? 4.008 31.657 -47.289 1.00 19.24 238 GLY B O 1
ATOM 3817 N N . TYR B 1 266 ? 5.708 32.812 -46.365 1.00 23.07 239 TYR B N 1
ATOM 3818 C CA . TYR B 1 266 ? 6.557 32.743 -47.565 1.00 26.93 239 TYR B CA 1
ATOM 3819 C C . TYR B 1 266 ? 6.912 31.334 -47.978 1.00 27.35 239 TYR B C 1
ATOM 3820 O O . TYR B 1 266 ? 7.337 31.150 -49.095 1.00 30.30 239 TYR B O 1
ATOM 3829 N N . LE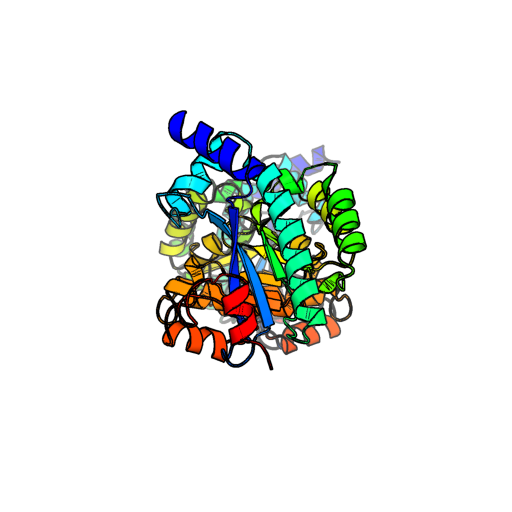U B 1 267 ? 6.733 30.341 -47.103 1.00 25.27 240 LEU B N 1
ATOM 3830 C CA . LEU B 1 267 ? 7.028 28.973 -47.470 1.00 27.08 240 LEU B CA 1
ATOM 3831 C C . LEU B 1 267 ? 6.196 28.531 -48.688 1.00 30.50 240 LEU B C 1
ATOM 3832 O O . LEU B 1 267 ? 6.631 27.679 -49.460 1.00 33.38 240 LEU B O 1
ATOM 3837 N N . PHE B 1 268 ? 4.989 29.061 -48.778 1.00 31.00 241 PHE B N 1
ATOM 3838 C CA . PHE B 1 268 ? 4.047 28.736 -49.847 1.00 33.28 241 PHE B CA 1
ATOM 3839 C C . PHE B 1 268 ? 4.208 29.685 -51.036 1.00 35.39 241 PHE B C 1
ATOM 3840 O O . PHE B 1 268 ? 3.660 29.416 -52.088 1.00 43.45 241 PHE B O 1
ATOM 3848 N N . GLY B 1 269 ? 4.967 30.769 -50.859 1.00 34.86 242 GLY B N 1
ATOM 3849 C CA . GLY B 1 269 ? 5.209 31.804 -51.920 1.00 36.35 242 GLY B CA 1
ATOM 3850 C C . GLY B 1 269 ? 4.728 33.228 -51.536 1.00 30.99 242 GLY B C 1
ATOM 3851 O O . GLY B 1 269 ? 4.233 33.467 -50.468 1.00 39.94 242 GLY B O 1
ATOM 3852 N N . ARG B 1 270 ? 4.815 34.140 -52.469 1.00 30.51 243 ARG B N 1
ATOM 3853 C CA . ARG B 1 270 ? 4.519 35.539 -52.226 1.00 28.80 243 ARG B CA 1
ATOM 3854 C C . ARG B 1 270 ? 3.052 35.946 -52.413 1.00 27.08 243 ARG B C 1
ATOM 3855 O O . ARG B 1 270 ? 2.329 35.310 -53.147 1.00 26.84 243 ARG B O 1
ATOM 3863 N N . PRO B 1 271 ? 2.639 37.043 -51.764 1.00 24.34 244 PRO B N 1
ATOM 3864 C CA . PRO B 1 271 ? 1.416 37.696 -52.186 1.00 23.90 244 PRO B CA 1
ATOM 3865 C C . PRO B 1 271 ? 1.425 38.003 -53.696 1.00 23.62 244 PRO B C 1
ATOM 3866 O O . PRO B 1 271 ? 2.442 38.399 -54.219 1.00 22.49 244 PRO B O 1
ATOM 3870 N N . MET B 1 272 ? 0.311 37.784 -54.373 1.00 21.46 245 MET B N 1
ATOM 3871 C CA . MET B 1 272 ? 0.216 38.000 -55.819 1.00 21.73 245 MET B CA 1
ATOM 3872 C C . MET B 1 272 ? -1.048 38.753 -56.142 1.00 20.26 245 MET B C 1
ATOM 3873 O O . MET B 1 272 ? -2.071 38.610 -55.416 1.00 17.60 245 MET B O 1
ATOM 3878 N N . PRO B 1 273 ? -1.057 39.465 -57.287 1.00 19.48 246 PRO B N 1
ATOM 3879 C CA . PRO B 1 273 ? -2.353 39.995 -57.772 1.00 19.31 246 PRO B CA 1
ATOM 3880 C C . PRO B 1 273 ? -3.316 38.873 -58.152 1.00 19.85 246 PRO B C 1
ATOM 3881 O O . PRO B 1 273 ? -2.862 37.708 -58.333 1.00 15.56 246 PRO B O 1
ATOM 3885 N N . ALA B 1 274 ? -4.604 39.220 -58.228 1.00 18.59 247 ALA B N 1
ATOM 3886 C CA . ALA B 1 274 ? -5.696 38.257 -58.305 1.00 21.19 247 ALA B CA 1
ATOM 3887 C C . ALA B 1 274 ? -5.571 37.155 -59.377 1.00 21.27 247 ALA B C 1
ATOM 3888 O O . ALA B 1 274 ? -5.813 35.977 -59.083 1.00 20.77 247 ALA B O 1
ATOM 3890 N N . GLU B 1 275 ? -5.192 37.550 -60.590 1.00 22.69 248 GLU B N 1
ATOM 3891 C CA . GLU B 1 275 ? -5.065 36.587 -61.691 1.00 25.49 248 GLU B CA 1
ATOM 3892 C C . GLU B 1 275 ? -3.987 35.525 -61.440 1.00 24.54 248 GLU B C 1
ATOM 3893 O O . GLU B 1 275 ? -4.267 34.301 -61.510 1.00 24.48 248 GLU B O 1
ATOM 3899 N N . GLN B 1 276 ? -2.798 35.974 -61.055 1.00 22.82 249 GLN B N 1
ATOM 3900 C CA . GLN B 1 276 ? -1.707 35.073 -60.767 1.00 24.13 249 GLN B CA 1
ATOM 3901 C C . GLN B 1 276 ? -1.972 34.283 -59.485 1.00 24.35 249 GLN B C 1
ATOM 3902 O O . GLN B 1 276 ? -1.542 33.129 -59.346 1.00 22.43 249 GLN B O 1
ATOM 3908 N N . PHE B 1 277 ? -2.715 34.899 -58.565 1.00 22.71 250 PHE B N 1
ATOM 3909 C CA . PHE B 1 277 ? -3.034 34.247 -57.324 1.00 19.52 250 PHE B CA 1
ATOM 3910 C C . PHE B 1 277 ? -3.787 32.970 -57.660 1.00 20.18 250 PHE B C 1
ATOM 3911 O O . PHE B 1 277 ? -3.449 31.885 -57.139 1.00 18.10 250 PHE B O 1
ATOM 3919 N N . GLY B 1 278 ? -4.821 33.100 -58.485 1.00 20.75 251 GLY B N 1
ATOM 3920 C CA . GLY B 1 278 ? -5.654 31.941 -58.818 1.00 25.16 251 GLY B CA 1
ATOM 3921 C C . GLY B 1 278 ? -4.848 30.876 -59.571 1.00 25.22 251 GLY B C 1
ATOM 3922 O O . GLY B 1 278 ? -4.916 29.709 -59.266 1.00 23.95 251 GLY B O 1
ATOM 3923 N N . MET B 1 279 ? -4.028 31.342 -60.507 1.00 29.00 252 MET B N 1
ATOM 3924 C CA . MET B 1 279 ? -3.083 30.520 -61.289 1.00 28.69 252 MET B CA 1
ATOM 3925 C C . MET B 1 279 ? -2.138 29.676 -60.411 1.00 27.69 252 MET B C 1
ATOM 3926 O O . MET B 1 279 ? -1.963 28.516 -60.627 1.00 25.77 252 MET B O 1
ATOM 3931 N N . LEU B 1 280 ? -1.532 30.282 -59.404 1.00 27.81 253 LEU B N 1
ATOM 3932 C CA . LEU B 1 280 ? -0.507 29.618 -58.629 1.00 25.74 253 LEU B CA 1
ATOM 3933 C C . LEU B 1 280 ? -1.037 28.812 -57.464 1.00 23.94 253 LEU B C 1
ATOM 3934 O O . LEU B 1 280 ? -0.459 27.810 -57.114 1.00 25.36 253 LEU B O 1
ATOM 3939 N N . TYR B 1 281 ? -2.117 29.261 -56.833 1.00 22.96 254 TYR B N 1
ATOM 3940 C CA . TYR B 1 281 ? -2.472 28.797 -55.499 1.00 21.27 254 TYR B CA 1
ATOM 3941 C C . TYR B 1 281 ? -3.840 28.109 -55.431 1.00 23.29 254 TYR B C 1
ATOM 3942 O O . TYR B 1 281 ? -4.143 27.353 -54.495 1.00 25.28 254 TYR B O 1
ATOM 3951 N N . ALA B 1 282 ? -4.687 28.391 -56.390 1.00 26.00 255 ALA B N 1
ATOM 3952 C CA . ALA B 1 282 ? -6.045 27.883 -56.366 1.00 32.47 255 ALA B CA 1
ATOM 3953 C C . ALA B 1 282 ? -6.203 26.683 -57.299 1.00 46.57 255 ALA B C 1
ATOM 3954 O O . ALA B 1 282 ? -6.396 26.844 -58.496 1.00 52.03 255 ALA B O 1
ATOM 3956 N N . SER B 1 283 ? -6.104 25.481 -56.725 1.00 64.92 256 SER B N 1
ATOM 3957 C CA . SER B 1 283 ? -6.468 24.229 -57.422 1.00 72.68 256 SER B CA 1
ATOM 3958 C C . SER B 1 283 ? -6.405 23.021 -56.492 1.00 72.64 256 SER B C 1
ATOM 3959 O O . SER B 1 283 ? -5.468 22.229 -56.577 1.00 81.95 256 SER B O 1
#

CATH classification: 3.20.20.450

Sequence (507 aa):
RLELESDLRRALELGEFVLHYQPQFTGDGRRLTGAEALLRWQHPRRGLVPPSEFIPVLEEIGLVAQVGDWLLAEACKQLRSWHKAKVRVPKVSVNLSARQFADGQLGERIAAILYETGIPPACLELELTESILMSDVAEAMQILSGLKRLGLAIAVDDFGTGYSSLNYLKQFPIDVLKIDRSFVDGLPHGEQDAQIARAIIAMAHSLNLMVIAEGVESQAQLDFLREHGCDEVQGYLFGRPMPAEQFGMLYASERLELESDLRRALELGEFVLHYQPQFTGDGRRLTGAEALLRWQHPRRGLVPPSEFIPVLEEIGLVAQVGDWLLAEACKQLRSWHKAKVRVPKVSVNLSARQFADGQLGERIAAILYETGIPPACLELELTESILMSDVAEAMQILSGLKRLGLAIAVDDFGTGYSSLNYLKQFPIDVLKIDRSFVDGLPHGEQDAQIARAIIAMAHSLNLMVIAEGVESQAQLDFLREHGCDEVQGYLFGRPMPAEQFGMLYAS